Protein AF-A0A1D6QVF5-F1 (afdb_monomer_lite)

pLDDT: mean 72.8, std 25.29, range [21.11, 97.94]

Sequence (387 aa):
MNMKIFVDTDADVRLTRRIHRDTIDKGRDLKAVLEQFSKFVKPAFEDFILPTKKYADVIIPRGGDNDVAIDLIVQHIRTKLGQHDLRKIHPNLYVIQTTYQIRGMHTIIRDAATATHDFIFYADRLIRLVVEHGLGHLPFQEKQVITPTGSVYTGVEFSKRLCGISVIRSMVVLAIKHAQLTPHALEFNSSVITRTSMYSTNDLLQLVSSGESMENALRACCKGIKIGKILIHREGDNGQQLIYQNLPKDIANRHVLLLDPILGTGNSAVQAISLLLKKGVQEANIIFLNLISAPQGVHVVCKRFPRMKIVTSEIESGLNDDFRVVPGMGEFGDRYFGTDEYQSSTPFFCDDKNRVRWVSIQLFAGALALQGVDGYSTLWLKLRRLL

Organism: Zea mays (NCBI:txid4577)

Secondary structure (DSSP, 8-state):
----EEEE--HHHHHHHHHHIIIIIT---HHHHHHHIIIIIHHHIIIIIGGGGGG-SEEEETGGG-HHHHHHHHHHHHHHTT---HHHH-TTEEE----HHHHHHHHHHH-TT--HHHHHHHHHHHHHHHHHHHHTTS-EEEEEEE-TTS-EEEEEEESS-EEEEEEEE-S--SHHHHS---TT-----TTSTTS---S-TTSS-TT--HHHHHHHHHHHHSTT-EEEEEEEEEETTTTEEEEEEE--TTGGGSEEEEE-SEESSSHHHHHHHHHHHHTT--GGGEEEEEEEE-HHHHHHHHHH-TTSEEEEEEE-SEE-TTS-EES--S-HHHHHHT-HHHHTTS-----S---PPP--------------------STTSSSS--

Structure (mmCIF, N/CA/C/O backbone):
data_AF-A0A1D6QVF5-F1
#
_entry.id   AF-A0A1D6QVF5-F1
#
loop_
_atom_site.group_PDB
_atom_site.id
_atom_site.type_symbol
_atom_site.label_atom_id
_atom_site.label_alt_id
_atom_site.label_comp_id
_atom_site.label_asym_id
_atom_site.label_entity_id
_atom_site.label_seq_id
_atom_site.pdbx_PDB_ins_code
_atom_site.Cartn_x
_atom_site.Cartn_y
_atom_site.Cartn_z
_atom_site.occupancy
_atom_site.B_iso_or_equiv
_atom_site.auth_seq_id
_atom_site.auth_comp_id
_atom_site.auth_asym_id
_atom_site.auth_atom_id
_atom_site.pdbx_PDB_model_num
ATOM 1 N N . MET A 1 1 ? 5.234 12.861 -32.006 1.00 49.16 1 MET A N 1
ATOM 2 C CA . MET A 1 1 ? 6.139 12.747 -30.840 1.00 49.16 1 MET A CA 1
ATOM 3 C C . MET A 1 1 ? 6.702 11.332 -30.882 1.00 49.16 1 MET A C 1
ATOM 5 O O . MET A 1 1 ? 5.900 10.414 -30.987 1.00 49.16 1 MET A O 1
ATOM 9 N N . ASN A 1 2 ? 8.027 11.155 -30.912 1.00 63.75 2 ASN A N 1
ATOM 10 C CA . ASN A 1 2 ? 8.662 9.861 -31.204 1.00 63.75 2 ASN A CA 1
ATOM 11 C C . ASN A 1 2 ? 9.392 9.356 -29.955 1.00 63.75 2 ASN A C 1
ATOM 13 O O . ASN A 1 2 ? 10.187 10.106 -29.399 1.00 63.75 2 ASN A O 1
ATOM 17 N N . MET A 1 3 ? 9.124 8.118 -29.538 1.00 71.62 3 MET A N 1
ATOM 18 C CA . MET A 1 3 ? 9.829 7.438 -28.448 1.00 71.62 3 MET A CA 1
ATOM 19 C C . MET A 1 3 ? 10.748 6.373 -29.045 1.00 71.62 3 MET A C 1
ATOM 21 O O . MET A 1 3 ? 10.304 5.552 -29.849 1.00 71.62 3 MET A O 1
ATOM 25 N N . LYS A 1 4 ? 12.027 6.403 -28.680 1.00 78.50 4 LYS A N 1
ATOM 26 C CA . LYS A 1 4 ? 13.065 5.508 -29.193 1.00 78.50 4 LYS A CA 1
ATOM 27 C C . LYS A 1 4 ? 13.317 4.403 -28.178 1.00 78.50 4 LYS A C 1
ATOM 29 O O . LYS A 1 4 ? 13.814 4.653 -27.085 1.00 78.50 4 LYS A O 1
ATOM 34 N N . ILE A 1 5 ? 12.977 3.176 -28.546 1.00 80.81 5 ILE A N 1
ATOM 35 C CA . ILE A 1 5 ? 13.159 1.998 -27.696 1.00 80.81 5 ILE A CA 1
ATOM 36 C C . ILE A 1 5 ? 14.356 1.206 -28.213 1.00 80.81 5 ILE A C 1
ATOM 38 O O . ILE A 1 5 ? 14.440 0.931 -29.411 1.00 80.81 5 ILE A O 1
ATOM 42 N N . PHE A 1 6 ? 15.244 0.793 -27.311 1.00 83.56 6 PHE A N 1
ATOM 43 C CA . PHE A 1 6 ? 16.302 -0.165 -27.609 1.00 83.56 6 PHE A CA 1
ATOM 44 C C . PHE A 1 6 ? 16.066 -1.465 -26.850 1.00 83.56 6 PHE A C 1
ATOM 46 O O . PHE A 1 6 ? 15.907 -1.476 -25.632 1.00 83.56 6 PHE A O 1
ATOM 53 N N . VAL A 1 7 ? 16.042 -2.576 -27.575 1.00 82.25 7 VAL A N 1
ATOM 54 C CA . VAL A 1 7 ? 15.836 -3.900 -26.992 1.00 82.25 7 VAL A CA 1
ATOM 55 C C . VAL A 1 7 ? 17.188 -4.575 -26.844 1.00 82.25 7 VAL A C 1
ATOM 57 O O . VAL A 1 7 ? 17.816 -4.940 -27.837 1.00 82.25 7 VAL A O 1
ATOM 60 N N . ASP A 1 8 ? 17.630 -4.724 -25.601 1.00 83.50 8 ASP A N 1
ATOM 61 C CA . ASP A 1 8 ? 18.918 -5.308 -25.268 1.00 83.50 8 ASP A CA 1
ATOM 62 C C . ASP A 1 8 ? 18.768 -6.786 -24.911 1.00 83.50 8 ASP A C 1
ATOM 64 O O . ASP A 1 8 ? 17.887 -7.199 -24.153 1.00 83.50 8 ASP A O 1
ATOM 68 N N . THR A 1 9 ? 19.592 -7.628 -25.516 1.00 83.06 9 THR A N 1
ATOM 69 C CA . THR A 1 9 ? 19.559 -9.077 -25.313 1.00 83.06 9 THR A CA 1
ATOM 70 C C . THR A 1 9 ? 20.956 -9.625 -25.522 1.00 83.06 9 THR A C 1
ATOM 72 O O . THR A 1 9 ? 21.617 -9.280 -26.507 1.00 83.06 9 THR A O 1
ATOM 75 N N . ASP A 1 10 ? 21.361 -10.515 -24.623 1.00 82.81 10 ASP A N 1
ATOM 76 C CA . ASP A 1 10 ? 22.682 -11.125 -24.627 1.00 82.81 10 ASP A CA 1
ATOM 77 C C . ASP A 1 10 ? 22.968 -11.872 -25.944 1.00 82.81 10 ASP A C 1
ATOM 79 O O . ASP A 1 10 ? 22.072 -12.379 -26.637 1.00 82.81 10 ASP A O 1
ATOM 83 N N . ALA A 1 11 ? 24.240 -11.875 -26.347 1.00 81.81 11 ALA A N 1
ATOM 84 C CA . ALA A 1 11 ? 24.666 -12.373 -27.655 1.00 81.81 11 ALA A CA 1
ATOM 85 C C . ALA A 1 11 ? 24.421 -13.882 -27.829 1.00 81.81 11 ALA A C 1
ATOM 87 O O . ALA A 1 11 ? 24.076 -14.328 -28.925 1.00 81.81 11 ALA A O 1
ATOM 88 N N . ASP A 1 12 ? 24.557 -14.647 -26.751 1.00 84.25 12 ASP A N 1
ATOM 89 C CA . ASP A 1 12 ? 24.280 -16.081 -26.658 1.00 84.25 12 ASP A CA 1
ATOM 90 C C . ASP A 1 12 ? 22.790 -16.390 -26.856 1.00 84.25 12 ASP A C 1
ATOM 92 O O . ASP A 1 12 ? 22.439 -17.257 -27.659 1.00 84.25 12 ASP A O 1
ATOM 96 N N . VAL A 1 13 ? 21.897 -15.626 -26.224 1.00 82.62 13 VAL A N 1
ATOM 97 C CA . VAL A 1 13 ? 20.443 -15.751 -26.394 1.00 82.62 13 VAL A CA 1
ATOM 98 C C . VAL A 1 13 ? 20.048 -15.422 -27.833 1.00 82.62 13 VAL A C 1
ATOM 100 O O . VAL A 1 13 ? 19.261 -16.139 -28.457 1.00 82.62 13 VAL A O 1
ATOM 103 N N . ARG A 1 14 ? 20.621 -14.359 -28.409 1.00 82.69 14 ARG A N 1
ATOM 104 C CA . ARG A 1 14 ? 20.373 -13.968 -29.807 1.00 82.69 14 ARG A CA 1
ATOM 105 C C . ARG A 1 14 ? 20.854 -15.019 -30.802 1.00 82.69 14 ARG A C 1
ATOM 107 O O . ARG A 1 14 ? 20.153 -15.292 -31.779 1.00 82.69 14 ARG A O 1
ATOM 114 N N . LEU A 1 15 ? 22.025 -15.604 -30.557 1.00 86.88 15 LEU A N 1
ATOM 115 C CA . LEU A 1 15 ? 22.567 -16.696 -31.356 1.00 86.88 15 LEU A CA 1
ATOM 116 C C . LEU A 1 15 ? 21.680 -17.940 -31.251 1.00 86.88 15 LEU A C 1
ATOM 118 O O . LEU A 1 15 ? 21.281 -18.489 -32.274 1.00 86.88 15 LEU A O 1
ATOM 122 N N . THR A 1 16 ? 21.299 -18.324 -30.034 1.00 86.69 16 THR A N 1
ATOM 123 C CA . THR A 1 16 ? 20.445 -19.489 -29.765 1.00 86.69 16 THR A CA 1
ATOM 124 C C . THR A 1 16 ? 19.097 -19.371 -30.475 1.00 86.69 16 THR A C 1
ATOM 126 O O . THR A 1 16 ? 18.704 -20.281 -31.204 1.00 86.69 16 THR A O 1
ATOM 129 N N . ARG A 1 17 ? 18.420 -18.217 -30.363 1.00 84.50 17 ARG A N 1
ATOM 130 C CA . ARG A 1 17 ? 17.157 -17.947 -31.078 1.00 84.50 17 ARG A CA 1
ATOM 131 C C . ARG A 1 17 ? 17.319 -18.057 -32.596 1.00 84.50 17 ARG A C 1
ATOM 133 O O . ARG A 1 17 ? 16.424 -18.541 -33.285 1.00 84.50 17 ARG A O 1
ATOM 140 N N . ARG A 1 18 ? 18.459 -17.613 -33.134 1.00 85.12 18 ARG A N 1
ATOM 141 C CA . ARG A 1 18 ? 18.739 -17.684 -34.571 1.00 85.12 18 ARG A CA 1
ATOM 142 C C . ARG A 1 18 ? 19.022 -19.103 -35.045 1.00 85.12 18 ARG A C 1
ATOM 144 O O . ARG A 1 18 ? 18.512 -19.465 -36.098 1.00 85.12 18 ARG A O 1
ATOM 151 N N . ILE A 1 19 ? 19.807 -19.872 -34.293 1.00 86.62 19 ILE A N 1
ATOM 152 C CA . ILE A 1 19 ? 20.069 -21.285 -34.581 1.00 86.62 19 ILE A CA 1
ATOM 153 C C . ILE A 1 19 ? 18.742 -22.034 -34.619 1.00 86.62 19 ILE A C 1
ATOM 155 O O . ILE A 1 19 ? 18.418 -22.636 -35.633 1.00 86.62 19 ILE A O 1
ATOM 159 N N . HIS A 1 20 ? 17.923 -21.898 -33.574 1.00 85.81 20 HIS A N 1
ATOM 160 C CA . HIS A 1 20 ? 16.617 -22.546 -33.524 1.00 85.81 20 HIS A CA 1
ATOM 161 C C . HIS A 1 20 ? 15.777 -22.213 -34.766 1.00 85.81 20 HIS A C 1
ATOM 163 O O . HIS A 1 20 ? 15.341 -23.112 -35.475 1.00 85.81 20 HIS A O 1
ATOM 169 N N . ARG A 1 21 ? 15.624 -20.927 -35.098 1.00 85.38 21 ARG A N 1
ATOM 170 C CA . ARG A 1 21 ? 14.827 -20.485 -36.251 1.00 85.38 21 ARG A CA 1
ATOM 171 C C . ARG A 1 21 ? 15.386 -20.951 -37.601 1.00 85.38 21 ARG A C 1
ATOM 173 O O . ARG A 1 21 ? 14.642 -21.377 -38.475 1.00 85.38 21 ARG A O 1
ATOM 180 N N . ASP A 1 22 ? 16.688 -20.800 -37.829 1.00 83.62 22 ASP A N 1
ATOM 181 C CA . ASP A 1 22 ? 17.275 -21.051 -39.149 1.00 83.62 22 ASP A CA 1
ATOM 182 C C . ASP A 1 22 ? 17.504 -22.556 -39.399 1.00 83.62 22 ASP A C 1
ATOM 184 O O . ASP A 1 22 ? 17.443 -22.989 -40.549 1.00 83.62 22 ASP A O 1
ATOM 188 N N . THR A 1 23 ? 17.697 -23.356 -38.347 1.00 85.94 23 THR A N 1
ATOM 189 C CA . THR A 1 23 ? 17.855 -24.813 -38.443 1.00 85.94 23 THR A CA 1
ATOM 190 C C . THR A 1 23 ? 16.504 -25.535 -38.448 1.00 85.94 23 THR A C 1
ATOM 192 O O . THR A 1 23 ? 16.288 -26.377 -39.314 1.00 85.94 23 THR A O 1
ATOM 195 N N . ILE A 1 24 ? 15.574 -25.184 -37.548 1.00 79.56 24 ILE A N 1
ATOM 196 C CA . ILE A 1 24 ? 14.275 -25.876 -37.415 1.00 79.56 24 ILE A CA 1
ATOM 197 C C . ILE A 1 24 ? 13.254 -25.341 -38.423 1.00 79.56 24 ILE A C 1
ATOM 199 O O . ILE A 1 24 ? 12.677 -26.124 -39.170 1.00 79.56 24 ILE A O 1
ATOM 203 N N . ASP A 1 25 ? 13.072 -24.020 -38.516 1.00 77.81 25 ASP A N 1
ATOM 204 C CA . ASP A 1 25 ? 11.997 -23.454 -39.351 1.00 77.81 25 ASP A CA 1
ATOM 205 C C . ASP A 1 25 ? 12.401 -23.320 -40.829 1.00 77.81 25 ASP A C 1
ATOM 207 O O . ASP A 1 25 ? 11.546 -23.190 -41.704 1.00 77.81 25 ASP A O 1
ATOM 211 N N . LYS A 1 26 ? 13.709 -23.305 -41.127 1.00 78.06 26 LYS A N 1
ATOM 212 C CA . LYS A 1 26 ? 14.245 -23.069 -42.484 1.00 78.06 26 LYS A CA 1
ATOM 213 C C . LYS A 1 26 ? 15.167 -24.172 -43.006 1.00 78.06 26 LYS A C 1
ATOM 215 O O . LYS A 1 26 ? 15.680 -24.026 -44.115 1.00 78.06 26 LYS A O 1
ATOM 220 N N . GLY A 1 27 ? 15.395 -25.233 -42.228 1.00 83.94 27 GLY A N 1
ATOM 221 C CA . GLY A 1 27 ? 16.167 -26.409 -42.645 1.00 83.94 27 GLY A CA 1
ATOM 222 C C . GLY A 1 27 ? 17.626 -26.130 -43.022 1.00 83.94 27 GLY A C 1
ATOM 223 O O . GLY A 1 27 ? 18.185 -26.848 -43.849 1.00 83.94 27 GLY A O 1
ATOM 224 N N . ARG A 1 28 ? 18.249 -25.067 -42.493 1.00 85.12 28 ARG A N 1
ATOM 225 C CA . ARG A 1 28 ? 19.646 -24.727 -42.809 1.00 85.12 28 ARG A CA 1
ATOM 226 C C . ARG A 1 28 ? 20.619 -25.511 -41.940 1.00 85.12 28 ARG A C 1
ATOM 228 O O . ARG A 1 28 ? 20.378 -25.706 -40.752 1.00 85.12 28 ARG A O 1
ATOM 235 N N . ASP A 1 29 ? 21.762 -25.861 -42.520 1.00 89.94 29 ASP A N 1
ATOM 236 C CA . ASP A 1 29 ? 22.857 -26.490 -41.787 1.00 89.94 29 ASP A CA 1
ATOM 237 C C . ASP A 1 29 ? 23.411 -25.576 -40.678 1.00 89.94 29 ASP A C 1
ATOM 239 O O . ASP A 1 29 ? 23.613 -24.372 -40.871 1.00 89.94 29 ASP A O 1
ATOM 243 N N . LEU A 1 30 ? 23.685 -26.167 -39.511 1.00 87.00 30 LEU A N 1
ATOM 244 C CA . LEU A 1 30 ? 24.148 -25.456 -38.320 1.00 87.00 30 LEU A CA 1
ATOM 245 C C . LEU A 1 30 ? 25.469 -24.723 -38.578 1.00 87.00 30 LEU A C 1
ATOM 247 O O . LEU A 1 30 ? 25.640 -23.581 -38.144 1.00 87.00 30 LEU A O 1
ATOM 251 N N . LYS A 1 31 ? 26.394 -25.353 -39.311 1.00 87.06 31 LYS A N 1
ATOM 252 C CA . LYS A 1 31 ? 27.714 -24.779 -39.589 1.00 87.06 31 LYS A CA 1
ATOM 253 C C . LYS A 1 31 ? 27.590 -23.523 -40.450 1.00 87.06 31 LYS A C 1
ATOM 255 O O . LYS A 1 31 ? 28.176 -22.493 -40.119 1.00 87.06 31 LYS A O 1
ATOM 260 N N . ALA A 1 32 ? 26.738 -23.569 -41.473 1.00 85.12 32 ALA A N 1
ATOM 261 C CA . ALA A 1 32 ? 26.437 -22.415 -42.317 1.00 85.12 32 ALA A CA 1
ATOM 262 C C . ALA A 1 32 ? 25.793 -21.253 -41.530 1.00 85.12 32 ALA A C 1
ATOM 264 O O . ALA A 1 32 ? 26.110 -20.085 -41.768 1.00 85.12 32 ALA A O 1
ATOM 265 N N . VAL A 1 33 ? 24.916 -21.549 -40.562 1.00 87.19 33 VAL A N 1
ATOM 266 C CA . VAL A 1 33 ? 24.293 -20.528 -39.698 1.00 87.19 33 VAL A CA 1
ATOM 267 C C . VAL A 1 33 ? 25.327 -19.857 -38.785 1.00 87.19 33 VAL A C 1
ATOM 269 O O . VAL A 1 33 ? 25.319 -18.629 -38.657 1.00 87.19 33 VAL A O 1
ATOM 272 N N . LEU A 1 34 ? 26.235 -20.633 -38.184 1.00 87.25 34 LEU A N 1
ATOM 273 C CA . LEU A 1 34 ? 27.307 -20.118 -37.324 1.00 87.25 34 LEU A CA 1
ATOM 274 C C . LEU A 1 34 ? 28.313 -19.257 -38.099 1.00 87.25 34 LEU A C 1
ATOM 276 O O . LEU A 1 34 ? 28.683 -18.173 -37.635 1.00 87.25 34 LEU A O 1
ATOM 280 N N . GLU A 1 35 ? 28.718 -19.698 -39.293 1.00 87.94 35 GLU A N 1
ATOM 281 C CA . GLU A 1 35 ? 29.601 -18.927 -40.176 1.00 87.94 35 GLU A CA 1
ATOM 282 C C . GLU A 1 35 ? 28.952 -17.603 -40.587 1.00 87.94 35 GLU A C 1
ATOM 284 O O . GLU A 1 35 ? 29.572 -16.543 -40.482 1.00 87.94 35 GLU A O 1
ATOM 289 N N . GLN A 1 36 ? 27.675 -17.631 -40.981 1.00 85.12 36 GLN A N 1
ATOM 290 C CA . GLN A 1 36 ? 26.941 -16.419 -41.333 1.00 85.12 36 GLN A CA 1
ATOM 291 C C . GLN A 1 36 ? 26.815 -15.460 -40.140 1.00 85.12 36 GLN A C 1
ATOM 293 O O . GLN A 1 36 ? 26.956 -14.244 -40.306 1.00 85.12 36 GLN A O 1
ATOM 298 N N . PHE A 1 37 ? 26.537 -15.986 -38.943 1.00 85.75 37 PHE A N 1
ATOM 299 C CA . PHE A 1 37 ? 26.396 -15.174 -37.739 1.00 85.75 37 PHE A CA 1
ATOM 300 C C . PHE A 1 37 ? 27.692 -14.436 -37.403 1.00 85.75 37 PHE A C 1
ATOM 302 O O . PHE A 1 37 ? 27.676 -13.215 -37.242 1.00 85.75 37 PHE A O 1
ATOM 309 N N . SER A 1 38 ? 28.809 -15.160 -37.369 1.00 87.38 38 SER A N 1
ATOM 310 C CA . SER A 1 38 ? 30.120 -14.592 -37.050 1.00 87.38 38 SER A CA 1
ATOM 311 C C . SER A 1 38 ? 30.609 -13.620 -38.122 1.00 87.38 38 SER A C 1
ATOM 313 O O . SER A 1 38 ? 31.169 -12.582 -37.788 1.00 87.38 38 SER A O 1
ATOM 315 N N . LYS A 1 39 ? 30.372 -13.924 -39.405 1.00 87.88 39 LYS A N 1
ATOM 316 C CA . LYS A 1 39 ? 30.889 -13.121 -40.520 1.00 87.88 39 LYS A CA 1
ATOM 317 C C . LYS A 1 39 ? 30.109 -11.831 -40.760 1.00 87.88 39 LYS A C 1
ATOM 319 O O . LYS A 1 39 ? 30.707 -10.831 -41.136 1.00 87.88 39 LYS A O 1
ATOM 324 N N . PHE A 1 40 ? 28.788 -11.849 -40.581 1.00 86.38 40 PHE A N 1
ATOM 325 C CA . PHE A 1 40 ? 27.940 -10.726 -40.999 1.00 86.38 40 PHE A CA 1
ATOM 326 C C . PHE A 1 40 ? 27.093 -10.135 -39.876 1.00 86.38 40 PHE A C 1
ATOM 328 O O . PHE A 1 40 ? 26.843 -8.939 -39.861 1.00 86.38 40 PHE A O 1
ATOM 335 N N . VAL A 1 41 ? 26.611 -10.952 -38.944 1.00 83.06 41 VAL A N 1
ATOM 336 C CA . VAL A 1 41 ? 25.517 -10.552 -38.043 1.00 83.06 41 VAL A CA 1
ATOM 337 C C . VAL A 1 41 ? 26.052 -9.943 -36.763 1.00 83.06 41 VAL A C 1
ATOM 339 O O . VAL A 1 41 ? 25.532 -8.927 -36.306 1.00 83.06 41 VAL A O 1
ATOM 342 N N . LYS A 1 42 ? 27.074 -10.574 -36.184 1.00 85.81 42 LYS A N 1
ATOM 343 C CA . LYS A 1 42 ? 27.745 -10.071 -34.992 1.00 85.81 42 LYS A CA 1
ATOM 344 C C . LYS A 1 42 ? 28.440 -8.727 -35.279 1.00 85.81 42 LYS A C 1
ATOM 346 O O . LYS A 1 42 ? 28.067 -7.776 -34.595 1.00 85.81 42 LYS A O 1
ATOM 351 N N . PRO A 1 43 ? 29.279 -8.587 -36.329 1.00 90.50 43 PRO A N 1
ATOM 352 C CA . PRO A 1 43 ? 29.891 -7.299 -36.665 1.00 90.50 43 PRO A CA 1
ATOM 353 C C . PRO A 1 43 ? 28.846 -6.225 -36.970 1.00 90.50 43 PRO A C 1
ATOM 355 O O . PRO A 1 43 ? 28.889 -5.142 -36.407 1.00 90.50 43 PRO A O 1
ATOM 358 N N . ALA A 1 44 ? 27.808 -6.546 -37.756 1.00 86.62 44 ALA A N 1
ATOM 359 C CA . ALA A 1 44 ? 26.770 -5.563 -38.062 1.00 86.62 44 ALA A CA 1
ATOM 360 C C . ALA A 1 44 ? 26.010 -5.077 -36.816 1.00 86.62 44 ALA A C 1
ATOM 362 O O . ALA A 1 44 ? 25.601 -3.918 -36.742 1.00 86.62 44 ALA A O 1
ATOM 363 N N . PHE A 1 45 ? 25.805 -5.949 -35.825 1.00 87.12 45 PHE A N 1
ATOM 364 C CA . PHE A 1 45 ? 25.228 -5.519 -34.562 1.00 87.12 45 PHE A CA 1
ATOM 365 C C . PHE A 1 45 ? 26.190 -4.642 -33.763 1.00 87.12 45 PHE A C 1
ATOM 367 O O . PHE A 1 45 ? 25.764 -3.593 -33.294 1.00 87.12 45 PHE A O 1
ATOM 374 N N . GLU A 1 46 ? 27.441 -5.066 -33.594 1.00 87.00 46 GLU A N 1
ATOM 375 C CA . GLU A 1 46 ? 28.442 -4.359 -32.787 1.00 87.00 46 GLU A CA 1
ATOM 376 C C . GLU A 1 46 ? 28.771 -2.977 -33.371 1.00 87.00 46 GLU A C 1
ATOM 378 O O . GLU A 1 46 ? 28.817 -2.001 -32.624 1.00 87.00 46 GLU A O 1
ATOM 383 N N . ASP A 1 47 ? 28.878 -2.878 -34.697 1.00 89.31 47 ASP A N 1
ATOM 384 C CA . ASP A 1 47 ? 29.311 -1.663 -35.389 1.00 89.31 47 ASP A CA 1
ATOM 385 C C . ASP A 1 47 ? 28.168 -0.671 -35.647 1.00 89.31 47 ASP A C 1
ATOM 387 O O . ASP A 1 47 ? 28.388 0.541 -35.640 1.00 89.31 47 ASP A O 1
ATOM 391 N N . PHE A 1 48 ? 26.935 -1.153 -35.867 1.00 88.56 48 PHE A N 1
ATOM 392 C CA . PHE A 1 48 ? 25.829 -0.287 -36.307 1.00 88.56 48 PHE A CA 1
ATOM 393 C C . PHE A 1 48 ? 24.621 -0.269 -35.377 1.00 88.56 48 PHE A C 1
ATOM 395 O O . PHE A 1 48 ? 23.972 0.767 -35.263 1.00 88.56 48 PHE A O 1
ATOM 402 N N . ILE A 1 49 ? 24.289 -1.376 -34.707 1.00 85.69 49 ILE A N 1
ATOM 403 C CA . ILE A 1 49 ? 23.072 -1.455 -33.884 1.00 85.69 49 ILE A CA 1
ATOM 404 C C . ILE A 1 49 ? 23.383 -1.076 -32.438 1.00 85.69 49 ILE A C 1
ATOM 406 O O . ILE A 1 49 ? 22.728 -0.197 -31.886 1.00 85.69 49 ILE A O 1
ATOM 410 N N . LEU A 1 50 ? 24.397 -1.681 -31.825 1.00 86.62 50 LEU A N 1
ATOM 411 C CA . LEU A 1 50 ? 24.781 -1.438 -30.438 1.00 86.62 50 LEU A CA 1
ATOM 412 C C . LEU A 1 50 ? 25.073 0.047 -30.147 1.00 86.62 50 LEU A C 1
ATOM 414 O O . LEU A 1 50 ? 24.578 0.540 -29.132 1.00 86.62 50 LEU A O 1
ATOM 418 N N . PRO A 1 51 ? 25.749 0.818 -31.027 1.00 91.88 51 PRO A N 1
ATOM 419 C CA . PRO A 1 51 ? 25.973 2.242 -30.790 1.00 91.88 51 PRO A CA 1
ATOM 420 C C . PRO A 1 51 ? 24.685 3.068 -30.743 1.00 91.88 51 PRO A C 1
ATOM 422 O O . PRO A 1 51 ? 24.698 4.164 -30.185 1.00 91.88 51 PRO A O 1
ATOM 425 N N . THR A 1 52 ? 23.567 2.568 -31.289 1.00 86.81 52 THR A N 1
ATOM 426 C CA . THR A 1 52 ? 22.270 3.265 -31.223 1.00 86.81 52 THR A CA 1
ATOM 427 C C . THR A 1 52 ? 21.629 3.211 -29.839 1.00 86.81 52 THR A C 1
ATOM 429 O O . THR A 1 52 ? 20.803 4.068 -29.529 1.00 86.81 52 THR A O 1
ATOM 432 N N . LYS A 1 53 ? 22.069 2.283 -28.973 1.00 86.38 53 LYS A N 1
ATOM 433 C CA . LYS A 1 53 ? 21.605 2.143 -27.584 1.00 86.38 53 LYS A CA 1
ATOM 434 C C . LYS A 1 53 ? 21.704 3.452 -26.798 1.00 86.38 53 LYS A C 1
ATOM 436 O O . LYS A 1 53 ? 20.822 3.751 -26.005 1.00 86.38 53 LYS A O 1
ATOM 441 N N . LYS A 1 54 ? 22.731 4.267 -27.063 1.00 85.44 54 LYS A N 1
ATOM 442 C CA . LYS A 1 54 ? 22.948 5.561 -26.388 1.00 85.44 54 LYS A CA 1
ATOM 443 C C . LYS A 1 54 ? 21.931 6.649 -26.755 1.00 85.44 54 LYS A C 1
ATOM 445 O O . LYS A 1 54 ? 21.868 7.667 -26.082 1.00 85.44 54 LYS A O 1
ATOM 450 N N . TYR A 1 55 ? 21.177 6.463 -27.839 1.00 82.38 55 TYR A N 1
ATOM 451 C CA . TYR A 1 55 ? 20.141 7.398 -28.291 1.00 82.38 55 TYR A CA 1
ATOM 452 C C . TYR A 1 55 ? 18.726 6.926 -27.935 1.00 82.38 55 TYR A C 1
ATOM 454 O O . TYR A 1 55 ? 17.754 7.505 -28.425 1.00 82.38 55 TYR A O 1
ATOM 462 N N . ALA A 1 56 ? 18.608 5.845 -27.163 1.00 82.25 56 ALA A N 1
ATOM 463 C CA . ALA A 1 56 ? 17.335 5.288 -26.750 1.00 82.25 56 ALA A CA 1
ATOM 464 C C . ALA A 1 56 ? 16.791 6.026 -25.526 1.00 82.25 56 ALA A C 1
ATOM 466 O O . ALA A 1 56 ? 17.530 6.301 -24.585 1.00 82.25 56 ALA A O 1
ATOM 467 N N . ASP A 1 57 ? 15.489 6.289 -25.532 1.00 71.88 57 ASP A N 1
ATOM 468 C CA . ASP A 1 57 ? 14.773 6.827 -24.377 1.00 71.88 57 ASP A CA 1
ATOM 469 C C . ASP A 1 57 ? 14.496 5.722 -23.343 1.00 71.88 57 ASP A C 1
ATOM 471 O O . ASP A 1 57 ? 14.437 5.984 -22.145 1.00 71.88 57 ASP A O 1
ATOM 475 N N . VAL A 1 58 ? 14.317 4.474 -23.802 1.00 75.88 58 VAL A N 1
ATOM 476 C CA . VAL A 1 58 ? 14.067 3.298 -22.953 1.00 75.88 58 VAL A CA 1
ATOM 477 C C . VAL A 1 58 ? 14.876 2.103 -23.452 1.00 75.88 58 VAL A C 1
ATOM 479 O O . VAL A 1 58 ? 14.856 1.791 -24.645 1.00 75.88 58 VAL A O 1
ATOM 482 N N . ILE A 1 59 ? 15.539 1.399 -22.529 1.00 79.56 59 ILE A N 1
ATOM 483 C CA . ILE A 1 59 ? 16.280 0.161 -22.802 1.00 79.56 59 ILE A CA 1
ATOM 484 C C . ILE A 1 59 ? 15.550 -1.018 -22.144 1.00 79.56 59 ILE A C 1
ATOM 486 O O . ILE A 1 59 ? 15.374 -1.035 -20.929 1.00 79.56 59 ILE A O 1
ATOM 490 N N . ILE A 1 60 ? 15.140 -2.014 -22.934 1.00 77.25 60 ILE A N 1
ATOM 491 C CA . ILE A 1 60 ? 14.499 -3.240 -22.432 1.00 77.25 60 ILE A CA 1
ATOM 492 C C . ILE A 1 60 ? 15.535 -4.359 -22.324 1.00 77.25 60 ILE A C 1
ATOM 494 O O . ILE A 1 60 ? 15.969 -4.858 -23.363 1.00 77.25 60 ILE A O 1
ATOM 498 N N . PRO A 1 61 ? 15.893 -4.824 -21.117 1.00 74.88 61 PRO A N 1
ATOM 499 C CA . PRO A 1 61 ? 16.738 -5.999 -20.973 1.00 74.88 61 PRO A CA 1
ATOM 500 C C . PRO A 1 61 ? 15.946 -7.287 -21.248 1.00 74.88 61 PRO A C 1
ATOM 502 O O . PRO A 1 61 ? 14.784 -7.408 -20.856 1.00 74.88 61 PRO A O 1
ATOM 505 N N . ARG A 1 62 ? 16.612 -8.277 -21.859 1.00 69.88 62 ARG A N 1
ATOM 506 C CA . ARG A 1 62 ? 16.124 -9.646 -22.155 1.00 69.88 62 ARG A CA 1
ATOM 507 C C . ARG A 1 62 ? 15.041 -9.764 -23.236 1.00 69.88 62 ARG A C 1
ATOM 509 O O . ARG A 1 62 ? 14.539 -10.858 -23.496 1.00 69.88 62 ARG A O 1
ATOM 516 N N . GLY A 1 63 ? 14.744 -8.685 -23.955 1.00 66.19 63 GLY A N 1
ATOM 517 C CA . GLY A 1 63 ? 13.864 -8.756 -25.119 1.00 66.19 63 GLY A CA 1
ATOM 518 C C . GLY A 1 63 ? 12.372 -8.849 -24.803 1.00 66.19 63 GLY A C 1
ATOM 519 O O . GLY A 1 63 ? 11.902 -8.321 -23.800 1.00 66.19 63 GLY A O 1
ATOM 520 N N . GLY A 1 64 ? 11.630 -9.505 -25.702 1.00 59.31 64 GLY A N 1
ATOM 521 C CA . GLY A 1 64 ? 10.167 -9.625 -25.654 1.00 59.31 64 GLY A CA 1
ATOM 522 C C . GLY A 1 64 ? 9.610 -10.522 -24.544 1.00 59.31 64 GLY A C 1
ATOM 523 O O . GLY A 1 64 ? 8.409 -10.506 -24.325 1.00 59.31 64 GLY A O 1
ATOM 524 N N . ASP A 1 65 ? 10.465 -11.255 -23.828 1.00 63.28 65 ASP A N 1
ATOM 525 C CA . ASP A 1 65 ? 10.056 -12.115 -22.706 1.00 63.28 65 ASP A CA 1
ATOM 526 C C . ASP A 1 65 ? 9.959 -11.329 -21.383 1.00 63.28 65 ASP A C 1
ATOM 528 O O . ASP A 1 65 ? 9.604 -11.868 -20.335 1.00 63.28 65 ASP A O 1
ATOM 532 N N . ASN A 1 66 ? 10.318 -10.041 -21.403 1.00 69.38 66 ASN A N 1
ATOM 533 C CA . ASN A 1 66 ? 10.249 -9.164 -20.244 1.00 69.38 66 ASN A CA 1
ATOM 534 C C . ASN A 1 66 ? 8.905 -8.425 -20.215 1.00 69.38 66 ASN A C 1
ATOM 536 O O . ASN A 1 66 ? 8.834 -7.227 -20.499 1.00 69.38 66 ASN A O 1
ATOM 540 N N . ASP A 1 67 ? 7.844 -9.151 -19.849 1.00 63.94 67 ASP A N 1
ATOM 541 C CA . ASP A 1 67 ? 6.477 -8.619 -19.736 1.00 63.94 67 ASP A CA 1
ATOM 542 C C . ASP A 1 67 ? 6.420 -7.339 -18.888 1.00 63.94 67 ASP A C 1
ATOM 544 O O . ASP A 1 67 ? 5.680 -6.410 -19.198 1.00 63.94 67 ASP A O 1
ATOM 548 N N . VAL A 1 68 ? 7.258 -7.252 -17.849 1.00 63.84 68 VAL A N 1
ATOM 549 C CA . VAL A 1 68 ? 7.346 -6.086 -16.958 1.00 63.84 68 VAL A CA 1
ATOM 550 C C . VAL A 1 68 ? 7.855 -4.851 -17.703 1.00 63.84 68 VAL A C 1
ATOM 552 O O . VAL A 1 68 ? 7.304 -3.764 -17.537 1.00 63.84 68 VAL A O 1
ATOM 555 N N . ALA A 1 69 ? 8.885 -4.996 -18.540 1.00 64.19 69 ALA A N 1
ATOM 556 C CA . ALA A 1 69 ? 9.427 -3.896 -19.335 1.00 64.19 69 ALA A CA 1
ATOM 557 C C . ALA A 1 69 ? 8.473 -3.464 -20.462 1.00 64.19 69 ALA A C 1
ATOM 559 O O . ALA A 1 69 ? 8.368 -2.272 -20.758 1.00 64.19 69 ALA A O 1
ATOM 560 N N . ILE A 1 70 ? 7.745 -4.415 -21.055 1.00 68.81 70 ILE A N 1
ATOM 561 C CA . ILE A 1 70 ? 6.698 -4.129 -22.043 1.00 68.81 70 ILE A CA 1
ATOM 562 C C . ILE A 1 70 ? 5.561 -3.340 -21.386 1.00 68.81 70 ILE A C 1
ATOM 564 O O . ILE A 1 70 ? 5.167 -2.297 -21.908 1.00 68.81 70 ILE A O 1
ATOM 568 N N . ASP A 1 71 ? 5.086 -3.770 -20.216 1.00 64.31 71 ASP A N 1
ATOM 569 C CA . ASP A 1 71 ? 4.039 -3.069 -19.466 1.00 64.31 71 ASP A CA 1
ATOM 570 C C . ASP A 1 71 ? 4.482 -1.654 -19.055 1.00 64.31 71 ASP A C 1
ATOM 572 O O . ASP A 1 71 ? 3.708 -0.704 -19.169 1.00 64.31 71 ASP A O 1
ATOM 576 N N . LEU A 1 72 ? 5.750 -1.481 -18.671 1.00 61.81 72 LEU A N 1
ATOM 577 C CA . LEU A 1 72 ? 6.380 -0.187 -18.382 1.00 61.81 72 LEU A CA 1
ATOM 578 C C . LEU A 1 72 ? 6.376 0.767 -19.585 1.00 61.81 72 LEU A C 1
ATOM 580 O O . LEU A 1 72 ? 6.093 1.956 -19.435 1.00 61.81 72 LEU A O 1
ATOM 584 N N . ILE A 1 73 ? 6.655 0.255 -20.783 1.00 70.12 73 ILE A N 1
ATOM 585 C CA . ILE A 1 73 ? 6.624 1.027 -22.031 1.00 70.12 73 ILE A CA 1
ATOM 586 C C . ILE A 1 73 ? 5.197 1.369 -22.422 1.00 70.12 73 ILE A C 1
ATOM 588 O O . ILE A 1 73 ? 4.915 2.517 -22.761 1.00 70.12 73 ILE A O 1
ATOM 592 N N . VAL A 1 74 ? 4.281 0.406 -22.329 1.00 67.12 74 VAL A N 1
ATOM 593 C CA . VAL A 1 74 ? 2.851 0.640 -22.542 1.00 67.12 74 VAL A CA 1
ATOM 594 C C . VAL A 1 74 ? 2.360 1.719 -21.581 1.00 67.12 74 VAL A C 1
ATOM 596 O O . VAL A 1 74 ? 1.639 2.623 -21.992 1.00 67.12 74 VAL A O 1
ATOM 599 N N . GLN A 1 75 ? 2.796 1.687 -20.325 1.00 59.94 75 GLN A N 1
ATOM 600 C CA . GLN A 1 75 ? 2.476 2.701 -19.332 1.00 59.94 75 GLN A CA 1
ATOM 601 C C . GLN A 1 75 ? 3.109 4.058 -19.668 1.00 59.94 75 GLN A C 1
ATOM 603 O O . GLN A 1 75 ? 2.416 5.065 -19.593 1.00 59.94 75 GLN A O 1
ATOM 608 N N . HIS A 1 76 ? 4.373 4.111 -20.100 1.00 61.53 76 HIS A N 1
ATOM 609 C CA . HIS A 1 76 ? 5.020 5.356 -20.529 1.00 61.53 76 HIS A CA 1
ATOM 610 C C . HIS A 1 76 ? 4.302 5.980 -21.734 1.00 61.53 76 HIS A C 1
ATOM 612 O O . HIS A 1 76 ? 4.030 7.180 -21.740 1.00 61.53 76 HIS A O 1
ATOM 618 N N . ILE A 1 77 ? 3.915 5.163 -22.719 1.00 64.88 77 ILE A N 1
ATOM 619 C CA . ILE A 1 77 ? 3.114 5.583 -23.875 1.00 64.88 77 ILE A CA 1
ATOM 620 C C . ILE A 1 77 ? 1.746 6.086 -23.412 1.00 64.88 77 ILE A C 1
ATOM 622 O O . ILE A 1 77 ? 1.344 7.173 -23.806 1.00 64.88 77 ILE A O 1
ATOM 626 N N . ARG A 1 78 ? 1.042 5.355 -22.540 1.00 58.59 78 ARG A N 1
ATOM 627 C CA . ARG A 1 78 ? -0.264 5.765 -21.989 1.00 58.59 78 ARG A CA 1
ATOM 628 C C . ARG A 1 78 ? -0.179 7.088 -21.230 1.00 58.59 78 ARG A C 1
ATOM 630 O O . ARG A 1 78 ? -1.022 7.957 -21.443 1.00 58.59 78 ARG A O 1
ATOM 637 N N . THR A 1 79 ? 0.873 7.283 -20.438 1.00 53.44 79 THR A N 1
ATOM 638 C CA . THR A 1 79 ? 1.176 8.548 -19.758 1.00 53.44 79 THR A CA 1
ATOM 639 C C . THR A 1 79 ? 1.448 9.670 -20.762 1.00 53.44 79 THR A C 1
ATOM 641 O O . THR A 1 79 ? 0.944 10.771 -20.592 1.00 53.44 79 THR A O 1
ATOM 644 N N . LYS A 1 80 ? 2.188 9.420 -21.848 1.00 56.06 80 LYS A N 1
ATOM 645 C CA . LYS A 1 80 ? 2.429 10.421 -22.907 1.00 56.06 80 LYS A CA 1
ATOM 646 C C . LYS A 1 80 ? 1.192 10.702 -23.772 1.00 56.06 80 LYS A C 1
ATOM 648 O O . LYS A 1 80 ? 1.080 11.794 -24.318 1.00 56.06 80 LYS A O 1
ATOM 653 N N . LEU A 1 81 ? 0.269 9.744 -23.876 1.00 54.19 81 LEU A N 1
ATOM 654 C CA . LEU A 1 81 ? -1.000 9.843 -24.608 1.00 54.19 81 LEU A CA 1
ATOM 655 C C . LEU A 1 81 ? -2.154 10.417 -23.769 1.00 54.19 81 LEU A C 1
ATOM 657 O O . LEU A 1 81 ? -3.297 10.410 -24.223 1.00 54.19 81 LEU A O 1
ATOM 661 N N . GLY A 1 82 ? -1.905 10.896 -22.548 1.00 50.00 82 GLY A N 1
ATOM 662 C CA . GLY A 1 82 ? -2.959 11.492 -21.725 1.00 50.00 82 GLY A CA 1
ATOM 663 C C . GLY A 1 82 ? -3.881 10.480 -21.032 1.00 50.00 82 GLY A C 1
ATOM 664 O O . GLY A 1 82 ? -4.822 10.875 -20.343 1.00 50.00 82 GLY A O 1
ATOM 665 N N . GLN A 1 83 ? -3.618 9.174 -21.153 1.00 50.53 83 GLN A N 1
ATOM 666 C CA . GLN A 1 83 ? -4.292 8.124 -20.380 1.00 50.53 83 GLN A CA 1
ATOM 667 C C . GLN A 1 83 ? -3.653 8.025 -18.985 1.00 50.53 83 GLN A C 1
ATOM 669 O O . GLN A 1 83 ? -3.116 6.995 -18.590 1.00 50.53 83 GLN A O 1
ATOM 674 N N . HIS A 1 84 ? -3.688 9.134 -18.245 1.00 55.34 84 HIS A N 1
ATOM 675 C CA . HIS A 1 84 ? -3.006 9.313 -16.958 1.00 55.34 84 HIS A CA 1
ATOM 676 C C . HIS A 1 84 ? -3.643 8.572 -15.786 1.00 55.34 84 HIS A C 1
ATOM 678 O O . HIS A 1 84 ? -3.114 8.608 -14.678 1.00 55.34 84 HIS A O 1
ATOM 684 N N . ASP A 1 85 ? -4.795 7.939 -15.990 1.00 65.75 85 ASP A N 1
ATOM 685 C CA . ASP A 1 85 ? -5.565 7.443 -14.869 1.00 65.75 85 ASP A CA 1
ATOM 686 C C . ASP A 1 85 ? -5.372 5.941 -14.669 1.00 65.75 85 ASP A C 1
ATOM 688 O O . ASP A 1 85 ? -6.107 5.121 -15.220 1.00 65.75 85 ASP A O 1
ATOM 692 N N . LEU A 1 86 ? -4.383 5.578 -13.848 1.00 74.44 86 LEU A N 1
ATOM 693 C CA . LEU A 1 86 ? -4.171 4.195 -13.408 1.00 74.44 86 LEU A CA 1
ATOM 694 C C . LEU A 1 86 ? -5.426 3.588 -12.771 1.00 74.44 86 LEU A C 1
ATOM 696 O O . LEU A 1 86 ? -5.604 2.376 -12.867 1.00 74.44 86 LEU A O 1
ATOM 700 N N . ARG A 1 87 ? -6.337 4.411 -12.227 1.00 75.69 87 ARG A N 1
ATOM 701 C CA . ARG A 1 87 ? -7.635 3.961 -11.696 1.00 75.69 87 ARG A CA 1
ATOM 702 C C . ARG A 1 87 ? -8.539 3.371 -12.785 1.00 75.69 87 ARG A C 1
ATOM 704 O O . ARG A 1 87 ? -9.381 2.534 -12.490 1.00 75.69 87 ARG A O 1
ATOM 711 N N . LYS A 1 88 ? -8.367 3.770 -14.054 1.00 77.19 88 LYS A N 1
ATOM 712 C CA . LYS A 1 88 ? -9.112 3.192 -15.192 1.00 77.19 88 LYS A CA 1
ATOM 713 C C . LYS A 1 88 ? -8.579 1.825 -15.607 1.00 77.19 88 LYS A C 1
ATOM 715 O O . LYS A 1 88 ? -9.322 1.031 -16.171 1.00 77.19 88 LYS A O 1
ATOM 720 N N . ILE A 1 89 ? -7.291 1.579 -15.378 1.00 81.38 89 ILE A N 1
ATOM 721 C CA . ILE A 1 89 ? -6.626 0.321 -15.737 1.00 81.38 89 ILE A CA 1
ATOM 722 C C . ILE A 1 89 ? -6.826 -0.702 -14.618 1.00 81.38 89 ILE A C 1
ATOM 724 O O . ILE A 1 89 ? -7.124 -1.862 -14.887 1.00 81.38 89 ILE A O 1
ATOM 728 N N . HIS A 1 90 ? -6.678 -0.252 -13.373 1.00 87.50 90 HIS A N 1
ATOM 729 C CA . HIS A 1 90 ? -6.734 -1.082 -12.178 1.00 87.50 90 HIS A CA 1
ATOM 730 C C . HIS A 1 90 ? -7.949 -0.679 -11.336 1.00 87.50 90 HIS A C 1
ATOM 732 O O . HIS A 1 90 ? -7.848 0.249 -10.533 1.00 87.50 90 HIS A O 1
ATOM 738 N N . PRO A 1 91 ? -9.104 -1.356 -11.487 1.00 89.00 91 PRO A N 1
ATOM 739 C CA . PRO A 1 91 ? -10.329 -1.009 -10.756 1.00 89.00 91 PRO A CA 1
ATOM 740 C C . PRO A 1 91 ? -10.212 -1.240 -9.241 1.00 89.00 91 PRO A C 1
ATOM 742 O O . PRO A 1 91 ? -11.048 -0.780 -8.469 1.00 89.00 91 PRO A O 1
ATOM 745 N N . ASN A 1 92 ? -9.179 -1.966 -8.815 1.00 93.06 92 ASN A N 1
ATOM 746 C CA . ASN A 1 92 ? -8.851 -2.247 -7.427 1.00 93.06 92 ASN A CA 1
ATOM 747 C C . ASN A 1 92 ? -7.842 -1.254 -6.811 1.00 93.06 92 ASN A C 1
ATOM 749 O O . ASN A 1 92 ? -7.401 -1.462 -5.679 1.00 93.06 92 ASN A O 1
ATOM 753 N N . LEU A 1 93 ? -7.483 -0.187 -7.535 1.00 94.38 93 LEU A N 1
ATOM 754 C CA . LEU A 1 93 ? -6.661 0.918 -7.050 1.00 94.38 93 LEU A CA 1
ATOM 755 C C . LEU A 1 93 ? -7.533 2.111 -6.648 1.00 94.38 93 LEU A C 1
ATOM 757 O O . LEU A 1 93 ? -8.231 2.701 -7.474 1.00 94.38 93 LEU A O 1
ATOM 761 N N . TYR A 1 94 ? -7.404 2.528 -5.396 1.00 94.81 94 TYR A N 1
ATOM 762 C CA . TYR A 1 94 ? -8.075 3.688 -4.831 1.00 94.81 94 TYR A CA 1
ATOM 763 C C . TYR A 1 94 ? -7.037 4.744 -4.465 1.00 94.81 94 TYR A C 1
ATOM 765 O O . TYR A 1 94 ? -6.091 4.489 -3.719 1.00 94.81 94 TYR A O 1
ATOM 773 N N . VAL A 1 95 ? -7.213 5.941 -5.015 1.00 92.38 95 VAL A N 1
ATOM 774 C CA . VAL A 1 95 ? -6.373 7.099 -4.705 1.00 92.38 95 VAL A CA 1
ATOM 775 C C . VAL A 1 95 ? -7.226 8.094 -3.947 1.00 92.38 95 VAL A C 1
ATOM 777 O O . VAL A 1 95 ? -8.303 8.465 -4.424 1.00 92.38 95 VAL A O 1
ATOM 780 N N . ILE A 1 96 ? -6.748 8.521 -2.783 1.00 91.44 96 ILE A N 1
ATOM 781 C CA . ILE A 1 96 ? -7.453 9.505 -1.961 1.00 91.44 96 ILE A CA 1
ATOM 782 C C . ILE A 1 96 ? -7.607 10.797 -2.757 1.00 91.44 96 ILE A C 1
ATOM 784 O O . ILE A 1 96 ? -6.704 11.223 -3.477 1.00 91.44 96 ILE A O 1
ATOM 788 N N . GLN A 1 97 ? -8.765 11.439 -2.623 1.00 85.94 97 GLN A N 1
ATOM 789 C CA . GLN A 1 97 ? -9.008 12.718 -3.268 1.00 85.94 97 GLN A CA 1
ATOM 790 C C . GLN A 1 97 ? -7.972 13.754 -2.816 1.00 85.94 97 GLN A C 1
ATOM 792 O O . GLN A 1 97 ? -7.908 14.126 -1.644 1.00 85.94 97 GLN A O 1
ATOM 797 N N . THR A 1 98 ? -7.186 14.261 -3.763 1.00 84.38 98 THR A N 1
ATOM 798 C CA . THR A 1 98 ? -6.179 15.285 -3.490 1.00 84.38 98 THR A CA 1
ATOM 799 C C . THR A 1 98 ? -6.850 16.621 -3.170 1.00 84.38 98 THR A C 1
ATOM 801 O O . THR A 1 98 ? -7.464 17.249 -4.030 1.00 84.38 98 THR A O 1
ATOM 804 N N . THR A 1 99 ? -6.713 17.077 -1.926 1.00 90.06 99 THR A N 1
ATOM 805 C CA . THR A 1 99 ? -7.078 18.435 -1.490 1.00 90.06 99 THR A CA 1
ATOM 806 C C . THR A 1 99 ? -5.822 19.290 -1.326 1.00 90.06 99 THR A C 1
ATOM 808 O O . THR A 1 99 ? -4.718 18.757 -1.203 1.00 90.06 99 THR A O 1
ATOM 811 N N . TYR A 1 100 ? -5.961 20.619 -1.258 1.00 90.94 100 TYR A N 1
ATOM 812 C CA . TYR A 1 100 ? -4.821 21.500 -0.959 1.00 90.94 100 TYR A CA 1
ATOM 813 C C . TYR A 1 100 ? -4.165 21.186 0.392 1.00 90.94 100 TYR A C 1
ATOM 815 O O . TYR A 1 100 ? -2.956 21.339 0.523 1.00 90.94 100 TYR A O 1
ATOM 823 N N . GLN A 1 101 ? -4.933 20.687 1.366 1.00 93.38 101 GLN A N 1
ATOM 824 C CA . GLN A 1 101 ? -4.404 20.242 2.658 1.00 93.38 101 GLN A CA 1
ATOM 825 C C . GLN A 1 101 ? -3.533 18.991 2.511 1.00 93.38 101 GLN A C 1
ATOM 827 O O . GLN A 1 101 ? -2.397 18.982 2.974 1.00 93.38 101 GLN A O 1
ATOM 832 N N . ILE A 1 102 ? -4.023 17.960 1.813 1.00 91.94 102 ILE A N 1
ATOM 833 C CA . ILE A 1 102 ? -3.245 16.740 1.537 1.00 91.94 102 ILE A CA 1
ATOM 834 C C . ILE A 1 102 ? -1.983 17.079 0.745 1.00 91.94 102 ILE A C 1
ATOM 836 O O . ILE A 1 102 ? -0.896 16.638 1.105 1.00 91.94 102 ILE A O 1
ATOM 840 N N . ARG A 1 103 ? -2.105 17.929 -0.279 1.00 91.81 103 ARG A N 1
ATOM 841 C CA . ARG A 1 103 ? -0.962 18.390 -1.067 1.00 91.81 103 ARG A CA 1
ATOM 842 C C . ARG A 1 103 ? 0.041 19.180 -0.221 1.00 91.81 103 ARG A C 1
ATOM 844 O O . ARG A 1 103 ? 1.233 18.970 -0.379 1.00 91.81 103 ARG A O 1
ATOM 851 N N . GLY A 1 104 ? -0.418 20.040 0.690 1.00 93.50 104 GLY A N 1
ATOM 852 C CA . GLY A 1 104 ? 0.446 20.770 1.622 1.00 93.50 104 GLY A CA 1
ATOM 853 C C . GLY A 1 104 ? 1.223 19.842 2.558 1.00 93.50 104 GLY A C 1
ATOM 854 O O . GLY A 1 104 ? 2.430 20.004 2.710 1.00 93.50 104 GLY A O 1
ATOM 855 N N . MET A 1 105 ? 0.564 18.817 3.110 1.00 96.81 105 MET A N 1
ATOM 856 C CA . MET A 1 105 ? 1.237 17.788 3.914 1.00 96.81 105 MET A CA 1
ATOM 857 C C . MET A 1 105 ? 2.258 17.007 3.085 1.00 96.81 105 MET A C 1
ATOM 859 O O . MET A 1 105 ? 3.376 16.801 3.547 1.00 96.81 105 MET A O 1
ATOM 863 N N . HIS A 1 106 ? 1.911 16.643 1.845 1.00 95.00 106 HIS A N 1
ATOM 864 C CA . HIS A 1 106 ? 2.849 16.028 0.908 1.00 95.00 106 HIS A CA 1
ATOM 865 C C . HIS A 1 106 ? 4.064 16.917 0.632 1.00 95.00 106 HIS A C 1
ATOM 867 O O . HIS A 1 106 ? 5.177 16.409 0.628 1.00 95.00 106 HIS A O 1
ATOM 873 N N . THR A 1 107 ? 3.888 18.226 0.441 1.00 95.12 107 THR A N 1
ATOM 874 C CA . THR A 1 107 ? 5.014 19.151 0.249 1.00 95.12 107 THR A CA 1
ATOM 875 C C . THR A 1 107 ? 5.983 19.097 1.429 1.00 95.12 107 THR A C 1
ATOM 877 O O . THR A 1 107 ? 7.180 18.945 1.212 1.00 95.12 107 THR A O 1
ATOM 880 N N . ILE A 1 108 ? 5.474 19.148 2.665 1.00 96.12 108 ILE A N 1
ATOM 881 C CA . ILE A 1 108 ? 6.307 19.146 3.877 1.00 96.12 108 ILE A CA 1
ATOM 882 C C . ILE A 1 108 ? 7.063 17.821 4.017 1.00 96.12 108 ILE A C 1
ATOM 884 O O . ILE A 1 108 ? 8.285 17.812 4.118 1.00 96.12 108 ILE A O 1
ATOM 888 N N . ILE A 1 109 ? 6.372 16.679 3.931 1.00 95.06 109 ILE A N 1
ATOM 889 C CA . ILE A 1 109 ? 7.049 15.377 4.064 1.00 95.06 109 ILE A CA 1
ATOM 890 C C . ILE A 1 109 ? 8.016 15.093 2.905 1.00 95.06 109 ILE A C 1
ATOM 892 O O . ILE A 1 109 ? 8.859 14.215 3.021 1.00 95.06 109 ILE A O 1
ATOM 896 N N . ARG A 1 110 ? 7.931 15.798 1.774 1.00 94.81 110 ARG A N 1
ATOM 897 C CA . ARG A 1 110 ? 8.877 15.651 0.653 1.00 94.81 110 ARG A CA 1
ATOM 898 C C . ARG A 1 11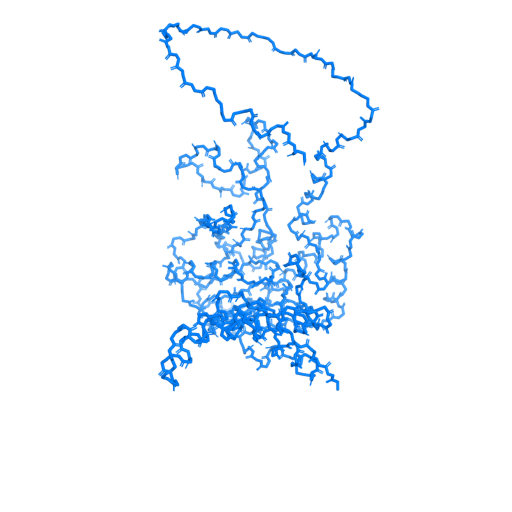0 ? 10.076 16.581 0.757 1.00 94.81 110 ARG A C 1
ATOM 900 O O . ARG A 1 110 ? 11.127 16.245 0.221 1.00 94.81 110 ARG A O 1
ATOM 907 N N . ASP A 1 111 ? 9.926 17.723 1.418 1.00 95.44 111 ASP A N 1
ATOM 908 C CA . ASP A 1 111 ? 11.004 18.693 1.563 1.00 95.44 111 ASP A CA 1
ATOM 909 C C . ASP A 1 111 ? 12.136 18.097 2.409 1.00 95.44 111 ASP A C 1
ATOM 911 O O . ASP A 1 111 ? 11.923 17.676 3.549 1.00 95.44 111 ASP A O 1
ATOM 915 N N . ALA A 1 112 ? 13.334 18.040 1.825 1.00 92.94 112 ALA A N 1
ATOM 916 C CA . ALA A 1 112 ? 14.541 17.525 2.461 1.00 92.94 112 ALA A CA 1
ATOM 917 C C . ALA A 1 112 ? 15.004 18.396 3.641 1.00 92.94 112 ALA A C 1
ATOM 919 O O . ALA A 1 112 ? 15.705 17.895 4.513 1.00 92.94 112 ALA A O 1
ATOM 920 N N . ALA A 1 113 ? 14.602 19.671 3.690 1.00 93.19 113 ALA A N 1
ATOM 921 C CA . ALA A 1 113 ? 14.916 20.582 4.790 1.00 93.19 113 ALA A CA 1
ATOM 922 C C . ALA A 1 113 ? 13.961 20.450 5.993 1.00 93.19 113 ALA A C 1
ATOM 924 O O . ALA A 1 113 ? 14.177 21.094 7.020 1.00 93.19 113 ALA A O 1
ATOM 925 N N . THR A 1 114 ? 12.907 19.634 5.891 1.00 94.00 114 THR A N 1
ATOM 926 C CA . THR A 1 114 ? 11.933 19.453 6.976 1.00 94.00 114 THR A CA 1
ATOM 927 C C . THR A 1 114 ? 12.558 18.734 8.164 1.00 94.00 114 THR A C 1
ATOM 929 O O . THR A 1 114 ? 13.094 17.634 8.023 1.00 94.00 114 THR A O 1
ATOM 932 N N . ALA A 1 115 ? 12.421 19.327 9.350 1.00 92.94 115 ALA A N 1
ATOM 933 C CA . ALA A 1 115 ? 12.889 18.744 10.599 1.00 92.94 115 ALA A CA 1
ATOM 934 C C . ALA A 1 115 ? 12.151 17.435 10.937 1.00 92.94 115 ALA A C 1
ATOM 936 O O . ALA A 1 115 ? 10.965 17.280 10.648 1.00 92.94 115 ALA A O 1
ATOM 937 N N . THR A 1 116 ? 12.826 16.510 11.623 1.00 88.88 116 THR A N 1
ATOM 938 C CA . THR A 1 116 ? 12.294 15.175 11.961 1.00 88.88 116 THR A CA 1
ATOM 939 C C . THR A 1 116 ? 10.938 15.228 12.673 1.00 88.88 116 THR A C 1
ATOM 941 O O . THR A 1 116 ? 10.029 14.477 12.334 1.00 88.88 116 THR A O 1
ATOM 944 N N . HIS A 1 117 ? 10.757 16.142 13.632 1.00 90.62 117 HIS A N 1
ATOM 945 C CA . HIS A 1 117 ? 9.500 16.260 14.382 1.00 90.62 117 HIS A CA 1
ATOM 946 C C . HIS A 1 117 ? 8.327 16.728 13.506 1.00 90.62 117 HIS A C 1
ATOM 948 O O . HIS A 1 117 ? 7.223 16.196 13.633 1.00 90.62 117 HIS A O 1
ATOM 954 N N . ASP A 1 118 ? 8.569 17.668 12.588 1.00 93.50 118 ASP A N 1
ATOM 955 C CA . ASP A 1 118 ? 7.572 18.114 11.614 1.00 93.50 118 ASP A CA 1
ATOM 956 C C . ASP A 1 118 ? 7.257 16.993 10.622 1.00 93.50 118 ASP A C 1
ATOM 958 O O . ASP A 1 118 ? 6.087 16.722 10.344 1.00 93.50 118 ASP A O 1
ATOM 962 N N . PHE A 1 119 ? 8.281 16.280 10.142 1.00 94.00 119 PHE A N 1
ATOM 963 C CA . PHE A 1 119 ? 8.098 15.125 9.268 1.00 94.00 119 PHE A CA 1
ATOM 964 C C . PHE A 1 119 ? 7.184 14.080 9.917 1.00 94.00 119 PHE A C 1
ATOM 966 O O . PHE A 1 119 ? 6.187 13.698 9.305 1.00 94.00 119 PHE A O 1
ATOM 973 N N . ILE A 1 120 ? 7.465 13.669 11.160 1.00 90.69 120 ILE A N 1
ATOM 974 C CA . ILE A 1 120 ? 6.643 12.704 11.909 1.00 90.69 120 ILE A CA 1
ATOM 975 C C . ILE A 1 120 ? 5.212 13.224 12.060 1.00 90.69 120 ILE A C 1
ATOM 977 O O . ILE A 1 120 ? 4.261 12.508 11.748 1.00 90.69 120 ILE A O 1
ATOM 981 N N . PHE A 1 121 ? 5.042 14.480 12.486 1.00 93.12 121 PHE A N 1
ATOM 982 C CA . PHE A 1 121 ? 3.722 15.068 12.706 1.00 93.12 121 PHE A CA 1
ATOM 983 C C . PHE A 1 121 ? 2.864 15.067 11.434 1.00 93.12 121 PHE A C 1
ATOM 985 O O . PHE A 1 121 ? 1.704 14.643 11.457 1.00 93.12 121 PHE A O 1
ATOM 992 N N . TYR A 1 122 ? 3.413 15.521 10.306 1.00 95.56 122 TYR A N 1
ATOM 993 C CA . TYR A 1 122 ? 2.671 15.571 9.046 1.00 95.56 122 TYR A CA 1
ATOM 994 C C . TYR A 1 122 ? 2.518 14.193 8.392 1.00 95.56 122 TYR A C 1
ATOM 996 O O . TYR A 1 122 ? 1.470 13.930 7.793 1.00 95.56 122 TYR A O 1
ATOM 1004 N N . ALA A 1 123 ? 3.491 13.291 8.557 1.00 93.69 123 ALA A N 1
ATOM 1005 C CA . ALA A 1 123 ? 3.376 11.902 8.127 1.00 93.69 123 ALA A CA 1
ATOM 1006 C C . ALA A 1 123 ? 2.240 11.191 8.873 1.00 93.69 123 ALA A C 1
ATOM 1008 O O . ALA A 1 123 ? 1.359 10.635 8.225 1.00 93.69 123 ALA A O 1
ATOM 1009 N N . ASP A 1 124 ? 2.175 11.288 10.203 1.00 93.38 124 ASP A N 1
ATOM 1010 C CA . ASP A 1 124 ? 1.110 10.676 11.010 1.00 93.38 124 ASP A CA 1
ATOM 1011 C C . ASP A 1 124 ? -0.279 11.189 10.620 1.00 93.38 124 ASP A C 1
ATOM 1013 O O . ASP A 1 124 ? -1.239 10.416 10.521 1.00 93.38 124 ASP A O 1
ATOM 1017 N N . ARG A 1 125 ? -0.399 12.493 10.337 1.00 95.00 125 ARG A N 1
ATOM 1018 C CA . ARG A 1 125 ? -1.654 13.078 9.843 1.00 95.00 125 ARG A CA 1
ATOM 1019 C C . ARG A 1 125 ? -2.065 12.488 8.498 1.00 95.00 125 ARG A C 1
ATOM 1021 O O . ARG A 1 125 ? -3.240 12.165 8.319 1.00 95.00 125 ARG A O 1
ATOM 1028 N N . LEU A 1 126 ? -1.125 12.332 7.569 1.00 95.19 126 LEU A N 1
ATOM 1029 C CA . LEU A 1 126 ? -1.403 11.758 6.257 1.00 95.19 126 LEU A CA 1
ATOM 1030 C C . LEU A 1 126 ? -1.726 10.258 6.349 1.00 95.19 126 LEU A C 1
ATOM 1032 O O . LEU A 1 126 ? -2.708 9.811 5.759 1.00 95.19 126 LEU A O 1
ATOM 1036 N N . ILE A 1 127 ? -0.967 9.501 7.146 1.00 95.19 127 ILE A N 1
ATOM 1037 C CA . ILE A 1 127 ? -1.217 8.082 7.426 1.00 95.19 127 ILE A CA 1
ATOM 1038 C C . ILE A 1 127 ? -2.629 7.910 7.983 1.00 95.19 127 ILE A C 1
ATOM 1040 O O . ILE A 1 127 ? -3.354 7.027 7.533 1.00 95.19 127 ILE A O 1
ATOM 1044 N N . ARG A 1 128 ? -3.054 8.760 8.925 1.00 95.38 128 ARG A N 1
ATOM 1045 C CA . ARG A 1 128 ? -4.407 8.689 9.485 1.00 95.38 128 ARG A CA 1
ATOM 1046 C C . ARG A 1 128 ? -5.478 8.852 8.410 1.00 95.38 128 ARG A C 1
ATOM 1048 O O . ARG A 1 128 ? -6.428 8.079 8.398 1.00 95.38 128 ARG A O 1
ATOM 1055 N N . LEU A 1 129 ? -5.310 9.790 7.477 1.00 95.81 129 LEU A N 1
ATOM 1056 C CA . LEU A 1 129 ? -6.239 9.942 6.351 1.00 95.81 129 LEU A CA 1
ATOM 1057 C C . LEU A 1 129 ? -6.268 8.699 5.452 1.00 95.81 129 LEU A C 1
ATOM 1059 O O . LEU A 1 129 ? -7.345 8.277 5.034 1.00 95.81 129 LEU A O 1
ATOM 1063 N N . VAL A 1 130 ? -5.106 8.097 5.181 1.00 96.31 130 VAL A N 1
ATOM 1064 C CA . VAL A 1 130 ? -5.007 6.859 4.391 1.00 96.31 130 VAL A CA 1
ATOM 1065 C C . VAL A 1 130 ? -5.683 5.687 5.086 1.00 96.31 130 VAL A C 1
ATOM 1067 O O . VAL A 1 130 ? -6.439 4.952 4.452 1.00 96.31 130 VAL A O 1
ATOM 1070 N N . VAL A 1 131 ? -5.452 5.528 6.387 1.00 95.75 131 VAL A N 1
ATOM 1071 C CA . VAL A 1 131 ? -6.069 4.475 7.192 1.00 95.75 131 VAL A CA 1
ATOM 1072 C C . VAL A 1 131 ? -7.585 4.635 7.217 1.00 95.75 131 VAL A C 1
ATOM 1074 O O . VAL A 1 131 ? -8.281 3.675 6.901 1.00 95.75 131 VAL A O 1
ATOM 1077 N N . GLU A 1 132 ? -8.106 5.825 7.519 1.00 95.06 132 GLU A N 1
ATOM 1078 C CA . GLU A 1 132 ? -9.554 6.085 7.550 1.00 95.06 132 GLU A CA 1
ATOM 1079 C C . GLU A 1 132 ? -10.207 5.809 6.187 1.00 95.06 132 GLU A C 1
ATOM 1081 O O . GLU A 1 132 ? -11.239 5.138 6.106 1.00 95.06 132 GLU A O 1
ATOM 1086 N N . HIS A 1 133 ? -9.568 6.238 5.092 1.00 95.88 133 HIS A N 1
ATOM 1087 C CA . HIS A 1 133 ? -10.051 5.934 3.744 1.00 95.88 133 HIS A CA 1
ATOM 1088 C C . HIS A 1 133 ? -10.032 4.424 3.455 1.00 95.88 133 HIS A C 1
ATOM 1090 O O . HIS A 1 133 ? -10.986 3.879 2.902 1.00 95.88 133 HIS A O 1
ATOM 1096 N N . GLY A 1 134 ? -8.978 3.725 3.883 1.00 95.44 134 GLY A N 1
ATOM 1097 C CA . GLY A 1 134 ? -8.858 2.275 3.762 1.00 95.44 134 GLY A CA 1
ATOM 1098 C C . GLY A 1 134 ? -9.924 1.504 4.541 1.00 95.44 134 GLY A C 1
ATOM 1099 O O . GLY A 1 134 ? -10.487 0.538 4.021 1.00 95.44 134 GLY A O 1
ATOM 1100 N N . LEU A 1 135 ? -10.251 1.951 5.756 1.00 94.50 135 LEU A N 1
ATOM 1101 C CA . LEU A 1 135 ? -11.310 1.364 6.580 1.00 94.50 135 LEU A CA 1
ATOM 1102 C C . LEU A 1 135 ? -12.690 1.496 5.922 1.00 94.50 135 LEU A C 1
ATOM 1104 O O . LEU A 1 135 ? -13.510 0.588 6.053 1.00 94.50 135 LEU A O 1
ATOM 1108 N N . GLY A 1 136 ? -12.923 2.561 5.150 1.00 94.12 136 GLY A N 1
ATOM 1109 C CA . GLY A 1 136 ? -14.153 2.756 4.376 1.00 94.12 136 GLY A CA 1
ATOM 1110 C C . GLY A 1 136 ? -14.410 1.688 3.301 1.00 94.12 136 GLY A C 1
ATOM 1111 O O . GLY A 1 136 ? -15.546 1.516 2.868 1.00 94.12 136 GLY A O 1
ATOM 1112 N N . HIS A 1 137 ? -13.389 0.927 2.892 1.00 93.81 137 HIS A N 1
ATOM 1113 C CA . HIS A 1 137 ? -13.524 -0.156 1.911 1.00 93.81 137 HIS A CA 1
ATOM 1114 C C . HIS A 1 137 ? -13.826 -1.532 2.522 1.00 93.81 137 HIS A C 1
ATOM 1116 O O . HIS A 1 137 ? -13.937 -2.519 1.775 1.00 93.81 137 HIS A O 1
ATOM 1122 N N . LEU A 1 138 ? -13.918 -1.622 3.850 1.00 92.81 138 LEU A N 1
ATOM 1123 C CA . LEU A 1 138 ? -14.274 -2.848 4.558 1.00 92.81 138 LEU A CA 1
ATOM 1124 C C . LEU A 1 138 ? -15.783 -3.123 4.458 1.00 92.81 138 LEU A C 1
ATOM 1126 O O . LEU A 1 138 ? -16.578 -2.197 4.323 1.00 92.81 138 LEU A O 1
ATOM 1130 N N . PRO A 1 139 ? -16.210 -4.394 4.521 1.00 91.25 139 PRO A N 1
ATOM 1131 C CA . PRO A 1 139 ? -17.629 -4.719 4.537 1.00 91.25 139 PRO A CA 1
ATOM 1132 C C . PRO A 1 139 ? -18.262 -4.352 5.887 1.00 91.25 139 PRO A C 1
ATOM 1134 O O . PRO A 1 139 ? -17.761 -4.737 6.950 1.00 91.25 139 PRO A O 1
ATOM 1137 N N . PHE A 1 140 ? -19.416 -3.691 5.840 1.00 91.44 140 PHE A N 1
ATOM 1138 C CA . PHE A 1 140 ? -20.205 -3.293 7.006 1.00 91.44 140 PHE A CA 1
ATOM 1139 C C . PHE A 1 140 ? -21.509 -4.099 7.108 1.00 91.44 140 PHE A C 1
ATOM 1141 O O . PHE A 1 140 ? -22.062 -4.511 6.090 1.00 91.44 140 PHE A O 1
ATOM 1148 N N . GLN A 1 141 ? -21.992 -4.318 8.330 1.00 92.38 141 GLN A N 1
ATOM 1149 C CA . GLN A 1 141 ? -23.299 -4.908 8.632 1.00 92.38 141 GLN A CA 1
ATOM 1150 C C . GLN A 1 141 ? -24.165 -3.875 9.338 1.00 92.38 141 GLN A C 1
ATOM 1152 O O . GLN A 1 141 ? -23.657 -3.089 10.139 1.00 92.38 141 GLN A O 1
ATOM 1157 N N . GLU A 1 142 ? -25.462 -3.875 9.038 1.00 95.25 142 GLU A N 1
ATOM 1158 C CA . GLU A 1 142 ? -26.423 -3.012 9.718 1.00 95.25 142 GLU A CA 1
ATOM 1159 C C . GLU A 1 142 ? -26.504 -3.372 11.204 1.00 95.25 142 GLU A C 1
ATOM 1161 O O . GLU A 1 142 ? -26.545 -4.544 11.581 1.00 95.25 142 GLU A O 1
ATOM 1166 N N . LYS A 1 143 ? -26.546 -2.342 12.047 1.00 94.44 143 LYS A N 1
ATOM 1167 C CA . LYS A 1 143 ? -26.716 -2.480 13.486 1.00 94.44 143 LYS A CA 1
ATOM 1168 C C . LYS A 1 143 ? -27.658 -1.412 13.997 1.00 94.44 143 LYS A C 1
ATOM 1170 O O . LYS A 1 143 ? -27.403 -0.219 13.843 1.00 94.44 143 LYS A O 1
ATOM 1175 N N . GLN A 1 144 ? -28.703 -1.845 14.683 1.00 96.06 144 GLN A N 1
ATOM 1176 C CA . GLN A 1 144 ? -29.609 -0.940 15.370 1.00 96.06 144 GLN A CA 1
ATOM 1177 C C . GLN A 1 144 ? -29.163 -0.754 16.816 1.00 96.06 144 GLN A C 1
ATOM 1179 O O . GLN A 1 144 ? -28.808 -1.711 17.507 1.00 96.06 144 GLN A O 1
ATOM 1184 N N . VAL A 1 145 ? -29.164 0.495 17.267 1.00 96.44 145 VAL A N 1
ATOM 1185 C CA . VAL A 1 145 ? -28.865 0.861 18.652 1.00 96.44 145 VAL A CA 1
ATOM 1186 C C . VAL A 1 145 ? -29.965 1.762 19.186 1.00 96.44 145 VAL A C 1
ATOM 1188 O O . VAL A 1 145 ? -30.562 2.539 18.444 1.00 96.44 145 VAL A O 1
ATOM 1191 N N . ILE A 1 146 ? -30.227 1.665 20.485 1.00 97.25 146 ILE A N 1
ATOM 1192 C CA . ILE A 1 146 ? -31.124 2.589 21.177 1.00 97.25 146 ILE A CA 1
ATOM 1193 C C . ILE A 1 146 ? -30.274 3.766 21.651 1.00 97.25 146 ILE A C 1
ATOM 1195 O O . ILE A 1 146 ? -29.284 3.583 22.361 1.00 97.25 146 ILE A O 1
ATOM 1199 N N . THR A 1 147 ? -30.625 4.972 21.217 1.00 96.81 147 THR A N 1
ATOM 1200 C CA . THR A 1 147 ? -29.939 6.201 21.615 1.00 96.81 147 THR A CA 1
ATOM 1201 C C . THR A 1 147 ? -30.250 6.542 23.078 1.00 96.81 147 THR A C 1
ATOM 1203 O O . THR A 1 147 ? -31.264 6.095 23.619 1.00 96.81 147 THR A O 1
ATOM 1206 N N . PRO A 1 148 ? -29.454 7.415 23.728 1.00 97.62 148 PRO A N 1
ATOM 1207 C CA . PRO A 1 148 ? -29.783 7.925 25.063 1.00 97.62 148 PRO A CA 1
ATOM 1208 C C . PRO A 1 148 ? -31.136 8.653 25.150 1.00 97.62 148 PRO A C 1
ATOM 1210 O O . PRO A 1 148 ? -31.658 8.839 26.242 1.00 97.62 148 PRO A O 1
ATOM 1213 N N . THR A 1 149 ? -31.714 9.056 24.012 1.00 96.62 149 THR A N 1
ATOM 1214 C CA . THR A 1 149 ? -33.052 9.664 23.928 1.00 96.62 149 THR A CA 1
ATOM 1215 C C . THR A 1 149 ? -34.181 8.631 23.827 1.00 96.62 149 THR A C 1
ATOM 1217 O O . THR A 1 149 ? -35.342 9.015 23.738 1.00 96.62 149 THR A O 1
ATOM 1220 N N . GLY A 1 150 ? -33.863 7.330 23.804 1.00 94.75 150 GLY A N 1
ATOM 1221 C CA . GLY A 1 150 ? -34.823 6.233 23.639 1.00 94.75 150 GLY A CA 1
ATOM 1222 C C . GLY A 1 150 ? -35.234 5.956 22.187 1.00 94.75 150 GLY A C 1
ATOM 1223 O O . GLY A 1 150 ? -36.069 5.090 21.944 1.00 94.75 150 GLY A O 1
ATOM 1224 N N . SER A 1 151 ? -34.662 6.669 21.213 1.00 96.50 151 SER A N 1
ATOM 1225 C CA . SER A 1 151 ? -34.949 6.489 19.785 1.00 96.50 151 SER A CA 1
ATOM 1226 C C . SER A 1 151 ? -34.073 5.387 19.181 1.00 96.50 151 SER A C 1
ATOM 1228 O O . SER A 1 151 ? -32.946 5.172 19.622 1.00 96.50 151 SER A O 1
ATOM 1230 N N . VAL A 1 152 ? -34.558 4.692 18.150 1.00 96.88 152 VAL A N 1
ATOM 1231 C CA . VAL A 1 152 ? -33.746 3.706 17.418 1.00 96.88 152 VAL A CA 1
ATOM 1232 C C . VAL A 1 152 ? -32.909 4.426 16.363 1.00 96.88 152 VAL A C 1
ATOM 1234 O O . VAL A 1 152 ? -33.445 5.182 15.556 1.00 96.88 152 VAL A O 1
ATOM 1237 N N . TYR A 1 153 ? -31.600 4.183 16.361 1.00 97.31 153 TYR A N 1
ATOM 1238 C CA . TYR A 1 153 ? -30.685 4.615 15.309 1.00 97.31 153 TYR A CA 1
ATOM 1239 C C . TYR A 1 153 ? -30.182 3.405 14.522 1.00 97.31 153 TYR A C 1
ATOM 1241 O O . TYR A 1 153 ? -29.611 2.473 15.096 1.00 97.31 153 TYR A O 1
ATOM 1249 N N . THR A 1 154 ? -30.373 3.441 13.205 1.00 96.31 154 THR A N 1
ATOM 1250 C CA . THR A 1 154 ? -29.882 2.422 12.273 1.00 96.31 154 THR A CA 1
ATOM 1251 C C . THR A 1 154 ? -28.489 2.814 11.792 1.00 96.31 154 THR A C 1
ATOM 1253 O O . THR A 1 154 ? -28.337 3.659 10.913 1.00 96.31 154 THR A O 1
ATOM 1256 N N . GLY A 1 155 ? -27.465 2.235 12.413 1.00 94.56 155 GLY A N 1
ATOM 1257 C CA . GLY A 1 155 ? -26.066 2.428 12.051 1.00 94.56 155 GLY A CA 1
ATOM 1258 C C . GLY A 1 155 ? -25.455 1.185 11.415 1.00 94.56 155 GLY A C 1
ATOM 1259 O O . GLY A 1 155 ? -26.152 0.288 10.940 1.00 94.56 155 GLY A O 1
ATOM 1260 N N . VAL A 1 156 ? -24.123 1.126 11.427 1.00 92.44 156 VAL A N 1
ATOM 1261 C CA . VAL A 1 156 ? -23.361 -0.000 10.883 1.00 92.44 156 VAL A CA 1
ATOM 1262 C C . VAL A 1 156 ? -22.167 -0.370 11.762 1.00 92.44 156 VAL A C 1
ATOM 1264 O O . VAL A 1 156 ? -21.635 0.468 12.490 1.00 92.44 156 VAL A O 1
ATOM 1267 N N . GLU A 1 157 ? -21.716 -1.619 11.669 1.00 90.31 157 GLU A N 1
ATOM 1268 C CA . GLU A 1 157 ? -20.463 -2.103 12.257 1.00 90.31 157 GLU A CA 1
ATOM 1269 C C . GLU A 1 157 ? -19.664 -2.973 11.273 1.00 90.31 157 GLU A C 1
ATOM 1271 O O . GLU A 1 157 ? -20.179 -3.402 10.244 1.00 90.31 157 GLU A O 1
ATOM 1276 N N . PHE A 1 158 ? -18.384 -3.233 11.553 1.00 87.44 158 PHE A N 1
ATOM 1277 C CA . PHE A 1 158 ? -17.549 -4.057 10.673 1.00 87.44 158 PHE A CA 1
ATOM 1278 C C . PHE A 1 158 ? -17.991 -5.527 10.662 1.00 87.44 158 PHE A C 1
ATOM 1280 O O . PHE A 1 158 ? -18.143 -6.149 11.710 1.00 87.44 158 PHE A O 1
ATOM 1287 N N . SER A 1 159 ? -18.080 -6.120 9.466 1.00 79.50 159 SER A N 1
ATOM 1288 C CA . SER A 1 159 ? -18.552 -7.505 9.279 1.00 79.50 159 SER A CA 1
ATOM 1289 C C . SER A 1 159 ? -17.603 -8.575 9.818 1.00 79.50 159 SER A C 1
ATOM 1291 O O . SER A 1 159 ? -18.016 -9.697 10.105 1.00 79.50 159 SER A O 1
ATOM 1293 N N . LYS A 1 160 ? -16.299 -8.284 9.870 1.00 80.94 160 LYS A N 1
ATOM 1294 C CA . LYS A 1 160 ? -15.281 -9.222 10.354 1.00 80.94 160 LYS A CA 1
ATOM 1295 C C . LYS A 1 160 ? -14.242 -8.496 11.188 1.00 80.94 160 LYS A C 1
ATOM 1297 O O . LYS A 1 160 ? -14.046 -7.288 11.089 1.00 80.94 160 LYS A O 1
ATOM 1302 N N . ARG A 1 161 ? -13.515 -9.285 11.976 1.00 90.50 161 ARG A N 1
ATOM 1303 C CA . ARG A 1 161 ? -12.384 -8.812 12.771 1.00 90.50 161 ARG A CA 1
ATOM 1304 C C . ARG A 1 161 ? -11.238 -8.359 11.865 1.00 90.50 161 ARG A C 1
ATOM 1306 O O . ARG A 1 161 ? -10.949 -8.995 10.851 1.00 90.50 161 ARG A O 1
ATOM 1313 N N . LEU A 1 162 ? -10.555 -7.302 12.287 1.00 94.06 162 LEU A N 1
ATOM 1314 C CA . LEU A 1 162 ? -9.448 -6.690 11.554 1.00 94.06 162 LEU A CA 1
ATOM 1315 C C . LEU A 1 162 ? -8.096 -7.104 12.151 1.00 94.06 162 LEU A C 1
ATOM 1317 O O . LEU A 1 162 ? -8.000 -7.450 13.336 1.00 94.06 162 LEU A O 1
ATOM 1321 N N . CYS A 1 163 ? -7.045 -7.058 11.343 1.00 95.62 163 CYS A N 1
ATOM 1322 C CA . CYS A 1 163 ? -5.663 -6.996 11.810 1.00 95.62 163 CYS A CA 1
ATOM 1323 C C . CYS A 1 163 ? -4.811 -6.154 10.858 1.00 95.62 163 CYS A C 1
ATOM 1325 O O . CYS A 1 163 ? -5.014 -6.195 9.645 1.00 95.62 163 CYS A O 1
ATOM 1327 N N . GLY A 1 164 ? -3.851 -5.420 11.414 1.00 95.25 164 GLY A N 1
ATOM 1328 C CA . GLY A 1 164 ? -2.821 -4.724 10.646 1.00 95.25 164 GLY A CA 1
ATOM 1329 C C . GLY A 1 164 ? -1.591 -5.605 10.490 1.00 95.25 164 GLY A C 1
ATOM 1330 O O . GLY A 1 164 ? -1.215 -6.282 11.443 1.00 95.25 164 GLY A O 1
ATOM 1331 N N . ILE A 1 165 ? -0.975 -5.614 9.313 1.00 94.69 165 ILE A N 1
ATOM 1332 C CA . ILE A 1 165 ? 0.290 -6.304 9.061 1.00 94.69 165 ILE A CA 1
ATOM 1333 C C . ILE A 1 165 ? 1.297 -5.289 8.537 1.00 94.69 165 ILE A C 1
ATOM 1335 O O . ILE A 1 165 ? 1.132 -4.779 7.433 1.00 94.69 165 ILE A O 1
ATOM 1339 N N . SER A 1 166 ? 2.339 -5.020 9.313 1.00 90.69 166 SER A N 1
ATOM 1340 C CA . SER A 1 166 ? 3.404 -4.091 8.934 1.00 90.69 166 SER A CA 1
ATOM 1341 C C . SER A 1 166 ? 4.478 -4.819 8.133 1.00 90.69 166 SER A C 1
ATOM 1343 O O . SER A 1 166 ? 4.990 -5.856 8.577 1.00 90.69 166 SER A O 1
ATOM 1345 N N . VAL A 1 167 ? 4.831 -4.284 6.963 1.00 85.75 167 VAL A N 1
ATOM 1346 C CA . VAL A 1 167 ? 5.985 -4.759 6.191 1.00 85.75 167 VAL A CA 1
ATOM 1347 C C . VAL A 1 167 ? 7.232 -4.032 6.671 1.00 85.75 167 VAL A C 1
ATOM 1349 O O . VAL A 1 167 ? 7.319 -2.806 6.642 1.00 85.75 167 VAL A O 1
ATOM 1352 N N . ILE A 1 168 ? 8.210 -4.810 7.116 1.00 77.81 168 ILE A N 1
ATOM 1353 C CA . ILE A 1 168 ? 9.487 -4.328 7.620 1.00 77.81 168 ILE A CA 1
ATOM 1354 C C . ILE A 1 168 ? 10.532 -4.604 6.537 1.00 77.81 168 ILE A C 1
ATOM 1356 O O . ILE A 1 168 ? 10.813 -5.753 6.191 1.00 77.81 168 ILE A O 1
ATOM 1360 N N . ARG A 1 169 ? 11.088 -3.528 5.980 1.00 68.38 169 ARG A N 1
ATOM 1361 C CA . ARG A 1 169 ? 12.297 -3.518 5.152 1.00 68.38 169 ARG A CA 1
ATOM 1362 C C . ARG A 1 169 ? 13.474 -3.165 6.054 1.00 68.38 169 ARG A C 1
ATOM 1364 O O . ARG A 1 169 ? 13.450 -2.108 6.680 1.00 68.38 169 ARG A O 1
ATOM 1371 N N . SER A 1 170 ? 14.479 -4.032 6.130 1.00 52.91 170 SER A N 1
ATOM 1372 C CA . SER A 1 170 ? 15.741 -3.712 6.801 1.00 52.91 170 SER A CA 1
ATOM 1373 C C . SER A 1 170 ? 16.883 -3.748 5.790 1.00 52.91 170 SER A C 1
ATOM 1375 O O . SER A 1 170 ? 17.091 -4.767 5.121 1.00 52.91 170 SER A O 1
ATOM 1377 N N . MET A 1 171 ? 17.605 -2.627 5.681 1.00 41.38 171 MET A N 1
ATOM 1378 C CA . MET A 1 171 ? 18.886 -2.552 4.970 1.00 41.38 171 MET A CA 1
ATOM 1379 C C . MET A 1 171 ? 20.046 -3.105 5.816 1.00 41.38 171 MET A C 1
ATOM 1381 O O . MET A 1 171 ? 21.102 -3.391 5.266 1.00 41.38 171 MET A O 1
ATOM 1385 N N . VAL A 1 172 ? 19.848 -3.342 7.121 1.00 35.81 172 VAL A N 1
ATOM 1386 C CA . VAL A 1 172 ? 20.884 -3.835 8.041 1.00 35.81 172 VAL A CA 1
ATOM 1387 C C . VAL A 1 172 ? 20.332 -5.008 8.860 1.00 35.81 172 VAL A C 1
ATOM 1389 O O . VAL A 1 172 ? 19.850 -4.852 9.977 1.00 35.81 172 VAL A O 1
ATOM 1392 N N . VAL A 1 173 ? 20.390 -6.225 8.307 1.00 36.84 173 VAL A N 1
ATOM 1393 C CA . VAL A 1 173 ? 20.138 -7.471 9.064 1.00 36.84 173 VAL A CA 1
ATOM 1394 C C . VAL A 1 173 ? 21.451 -8.231 9.229 1.00 36.84 173 VAL A C 1
ATOM 1396 O O . VAL A 1 173 ? 21.620 -9.343 8.745 1.00 36.84 173 VAL A O 1
ATOM 1399 N N . LEU A 1 174 ? 22.405 -7.618 9.928 1.00 32.38 174 LEU A N 1
ATOM 1400 C CA . LEU A 1 174 ? 23.572 -8.331 10.464 1.00 32.38 174 LEU A CA 1
ATOM 1401 C C . LEU A 1 174 ? 23.386 -8.697 11.948 1.00 32.38 174 LEU A C 1
ATOM 1403 O O . LEU A 1 174 ? 23.933 -9.701 12.399 1.00 32.38 174 LEU A O 1
ATOM 1407 N N . ALA A 1 175 ? 22.526 -7.983 12.686 1.00 36.72 175 ALA A N 1
ATOM 1408 C CA . ALA A 1 175 ? 22.337 -8.205 14.123 1.00 36.72 175 ALA A CA 1
ATOM 1409 C C . ALA A 1 175 ? 21.506 -9.461 14.472 1.00 36.72 175 ALA A C 1
ATOM 1411 O O . ALA A 1 175 ? 21.797 -10.135 15.459 1.00 36.72 175 ALA A O 1
ATOM 1412 N N . ILE A 1 176 ? 20.509 -9.842 13.656 1.00 39.94 176 ILE A N 1
ATOM 1413 C CA . ILE A 1 176 ? 19.620 -10.980 13.986 1.00 39.94 176 ILE A CA 1
ATOM 1414 C C . ILE A 1 176 ? 20.332 -12.335 13.828 1.00 39.94 176 ILE A C 1
ATOM 1416 O O . ILE A 1 176 ? 20.027 -13.269 14.561 1.00 39.94 176 ILE A O 1
ATOM 1420 N N . LYS A 1 177 ? 21.304 -12.465 12.914 1.00 33.75 177 LYS A N 1
ATOM 1421 C CA . LYS A 1 177 ? 22.015 -13.740 12.700 1.00 33.75 177 LYS A CA 1
ATOM 1422 C C . LYS A 1 177 ? 23.049 -14.062 13.782 1.00 33.75 177 LYS A C 1
ATOM 1424 O O . LYS A 1 177 ? 23.288 -15.238 14.039 1.00 33.75 177 LYS A O 1
ATOM 1429 N N . HIS A 1 178 ? 23.653 -13.050 14.405 1.00 34.34 178 HIS A N 1
ATOM 1430 C CA . HIS A 1 178 ? 24.649 -13.260 15.463 1.00 34.34 178 HIS A CA 1
ATOM 1431 C C . HIS A 1 178 ? 24.027 -13.513 16.839 1.00 34.34 178 HIS A C 1
ATOM 1433 O O . HIS A 1 178 ? 24.643 -14.172 17.677 1.00 34.34 178 HIS A O 1
ATOM 1439 N N . ALA A 1 179 ? 22.796 -13.056 17.064 1.00 36.09 179 ALA A N 1
ATOM 1440 C CA . ALA A 1 179 ? 22.033 -13.427 18.239 1.00 36.09 179 ALA A CA 1
ATOM 1441 C C . ALA A 1 179 ? 21.418 -14.816 18.009 1.00 36.09 179 ALA A C 1
ATOM 1443 O O . ALA A 1 179 ? 20.371 -14.941 17.379 1.00 36.09 179 ALA A O 1
ATOM 1444 N N . GLN A 1 180 ? 22.061 -15.873 18.515 1.00 29.67 180 GLN A N 1
ATOM 1445 C CA . GLN A 1 180 ? 21.483 -17.217 18.671 1.00 29.67 180 GLN A CA 1
ATOM 1446 C C . GLN A 1 180 ? 20.280 -17.187 19.639 1.00 29.67 180 GLN A C 1
ATOM 1448 O O . GLN A 1 180 ? 20.288 -17.804 20.701 1.00 29.67 180 GLN A O 1
ATOM 1453 N N . LEU A 1 181 ? 19.241 -16.421 19.315 1.00 35.38 181 LEU A N 1
ATOM 1454 C CA . LEU A 1 181 ? 18.018 -16.341 20.091 1.00 35.38 181 LEU A CA 1
ATOM 1455 C C . LEU A 1 181 ? 17.167 -17.549 19.720 1.00 35.38 181 LEU A C 1
ATOM 1457 O O . LEU A 1 181 ? 16.645 -17.672 18.611 1.00 35.38 181 LEU A O 1
ATOM 1461 N N . THR A 1 182 ? 17.078 -18.479 20.663 1.00 25.70 182 THR A N 1
ATOM 1462 C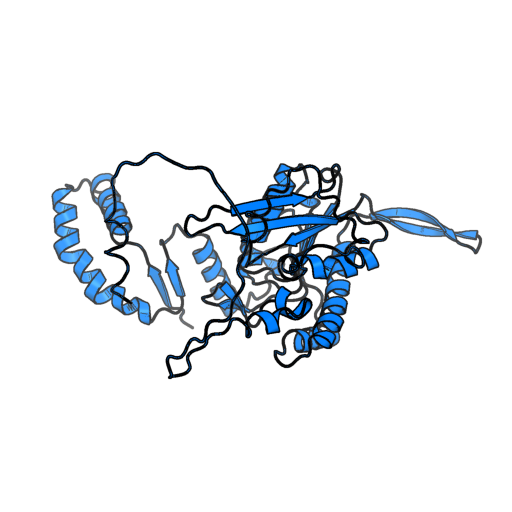 CA . THR A 1 182 ? 16.194 -19.634 20.580 1.00 25.70 182 THR A CA 1
ATOM 1463 C C . THR A 1 182 ? 14.735 -19.182 20.403 1.00 25.70 182 THR A C 1
ATOM 1465 O O . THR A 1 182 ? 14.347 -18.123 20.906 1.00 25.70 182 THR A O 1
ATOM 1468 N N . PRO A 1 183 ? 13.880 -19.975 19.727 1.00 33.38 183 PRO A N 1
ATOM 1469 C CA . PRO A 1 183 ? 12.540 -19.546 19.296 1.00 33.38 183 PRO A CA 1
ATOM 1470 C C . PRO A 1 183 ? 11.543 -19.211 20.420 1.00 33.38 183 PRO A C 1
ATOM 1472 O O . PRO A 1 183 ? 10.401 -18.864 20.130 1.00 33.38 183 PRO A O 1
ATOM 1475 N N . HIS A 1 184 ? 11.932 -19.342 21.690 1.00 28.98 184 HIS A N 1
ATOM 1476 C CA . HIS A 1 184 ? 11.024 -19.276 22.833 1.00 28.98 184 HIS A CA 1
ATOM 1477 C C . HIS A 1 184 ? 11.021 -17.953 23.613 1.00 28.98 184 HIS A C 1
ATOM 1479 O O . HIS A 1 184 ? 10.189 -17.814 24.502 1.00 28.98 184 HIS A O 1
ATOM 1485 N N . ALA A 1 185 ? 11.871 -16.973 23.283 1.00 27.98 185 ALA A N 1
ATOM 1486 C CA . ALA A 1 185 ? 12.054 -15.774 24.118 1.00 27.98 185 ALA A CA 1
ATOM 1487 C C . ALA A 1 185 ? 11.711 -14.423 23.452 1.00 27.98 185 ALA A C 1
ATOM 1489 O O . ALA A 1 185 ? 12.162 -13.383 23.920 1.00 27.98 185 ALA A O 1
ATOM 1490 N N . LEU A 1 186 ? 10.909 -14.397 22.381 1.00 36.78 186 LEU A N 1
ATOM 1491 C CA . LEU A 1 186 ? 10.461 -13.144 21.746 1.00 36.78 186 LEU A CA 1
ATOM 1492 C C . LEU A 1 186 ? 8.977 -12.869 22.024 1.00 36.78 186 LEU A C 1
ATOM 1494 O O . LEU A 1 186 ? 8.150 -12.817 21.113 1.00 36.78 186 LEU A O 1
ATOM 1498 N N . GLU A 1 187 ? 8.635 -12.647 23.294 1.00 28.41 187 GLU A N 1
ATOM 1499 C CA . GLU A 1 187 ? 7.428 -11.889 23.634 1.00 28.41 187 GLU A CA 1
ATOM 1500 C C . GLU A 1 187 ? 7.705 -10.397 23.402 1.00 28.41 187 GLU A C 1
ATOM 1502 O O . GLU A 1 187 ? 8.124 -9.661 24.292 1.00 28.41 187 GLU A O 1
ATOM 1507 N N . PHE A 1 188 ? 7.475 -9.936 22.170 1.00 39.09 188 PHE A N 1
ATOM 1508 C CA . PHE A 1 188 ? 7.413 -8.508 21.847 1.00 39.09 188 PHE A CA 1
ATOM 1509 C C . PHE A 1 188 ? 6.142 -7.899 22.457 1.00 39.09 188 PHE A C 1
ATOM 1511 O O . PHE A 1 188 ? 5.133 -7.706 21.777 1.00 39.09 188 PHE A O 1
ATOM 1518 N N . ASN A 1 189 ? 6.184 -7.602 23.755 1.00 26.36 189 ASN A N 1
ATOM 1519 C CA . ASN A 1 189 ? 5.201 -6.741 24.398 1.00 26.36 189 ASN A CA 1
ATOM 1520 C C . ASN A 1 189 ? 5.585 -5.277 24.148 1.00 26.36 189 ASN A C 1
ATOM 1522 O O . ASN A 1 189 ? 6.651 -4.812 24.552 1.00 26.36 189 ASN A O 1
ATOM 1526 N N . SER A 1 190 ? 4.688 -4.533 23.500 1.00 33.91 190 SER A N 1
ATOM 1527 C CA . SER A 1 190 ? 4.843 -3.123 23.108 1.00 33.91 190 SER A CA 1
ATOM 1528 C C . SER A 1 190 ? 4.985 -2.133 24.278 1.00 33.91 190 SER A C 1
ATOM 1530 O O . SER A 1 190 ? 5.053 -0.930 24.056 1.00 33.91 190 SER A O 1
ATOM 1532 N N . SER A 1 191 ? 5.020 -2.612 25.520 1.00 29.06 191 SER A N 1
ATOM 1533 C CA . SER A 1 191 ? 5.151 -1.817 26.744 1.00 29.06 191 SER A CA 1
ATOM 1534 C C . SER A 1 191 ? 6.514 -1.942 27.442 1.00 29.06 191 SER A C 1
ATOM 1536 O O . SER A 1 191 ? 6.727 -1.252 28.434 1.00 29.06 191 SER A O 1
ATOM 1538 N N . VAL A 1 192 ? 7.447 -2.775 26.954 1.00 30.47 192 VAL A N 1
ATOM 1539 C CA . VAL A 1 192 ? 8.710 -3.073 27.675 1.00 30.47 192 VAL A CA 1
ATOM 1540 C C . VAL A 1 192 ? 9.946 -2.362 27.099 1.00 30.47 192 VAL A C 1
ATOM 1542 O O . VAL A 1 192 ? 10.974 -2.288 27.765 1.00 30.47 192 VAL A O 1
ATOM 1545 N N . ILE A 1 193 ? 9.855 -1.713 25.933 1.00 33.97 193 ILE A N 1
ATOM 1546 C CA . ILE A 1 193 ? 11.015 -1.005 25.347 1.00 33.97 193 ILE A CA 1
ATOM 1547 C C . ILE A 1 193 ? 11.392 0.278 26.123 1.00 33.97 193 ILE A C 1
ATOM 1549 O O . ILE A 1 193 ? 12.466 0.829 25.911 1.00 33.97 193 ILE A O 1
ATOM 1553 N N . THR A 1 194 ? 10.600 0.734 27.101 1.00 28.88 194 THR A N 1
ATOM 1554 C CA . THR A 1 194 ? 10.974 1.910 27.909 1.00 28.88 194 THR A CA 1
ATOM 1555 C C . THR A 1 194 ? 11.742 1.619 29.195 1.00 28.88 194 THR A C 1
ATOM 1557 O O . THR A 1 194 ? 12.363 2.549 29.702 1.00 28.88 194 THR A O 1
ATOM 1560 N N . ARG A 1 195 ? 11.772 0.395 29.744 1.00 24.83 195 ARG A N 1
ATOM 1561 C CA . ARG A 1 195 ? 12.536 0.110 30.979 1.00 24.83 195 ARG A CA 1
ATOM 1562 C C . ARG A 1 195 ? 12.882 -1.371 31.134 1.00 24.83 195 ARG A C 1
ATOM 1564 O O . ARG A 1 195 ? 12.196 -2.094 31.851 1.00 24.83 195 ARG A O 1
ATOM 1571 N N . THR A 1 196 ? 14.006 -1.819 30.585 1.00 22.47 196 THR A N 1
ATOM 1572 C CA . THR A 1 196 ? 14.783 -2.883 31.242 1.00 22.47 196 THR A CA 1
ATOM 1573 C C . THR A 1 196 ? 16.263 -2.666 30.962 1.00 22.47 196 THR A C 1
ATOM 1575 O O . THR A 1 196 ? 16.728 -2.745 29.832 1.00 22.47 196 THR A O 1
ATOM 1578 N N . SER A 1 197 ? 16.969 -2.293 32.025 1.00 28.31 197 SER A N 1
ATOM 1579 C CA . SER A 1 197 ? 18.416 -2.140 32.087 1.00 28.31 197 SER A CA 1
ATOM 1580 C C . SER A 1 197 ? 19.096 -3.507 32.011 1.00 28.31 197 SER A C 1
ATOM 1582 O O . SER A 1 197 ? 18.636 -4.443 32.663 1.00 28.31 197 SER A O 1
ATOM 1584 N N . MET A 1 198 ? 20.217 -3.535 31.286 1.00 25.69 198 MET A N 1
ATOM 1585 C CA . MET A 1 198 ? 21.302 -4.526 31.228 1.00 25.69 198 MET A CA 1
ATOM 1586 C C . MET A 1 198 ? 21.464 -5.158 29.845 1.00 25.69 198 MET A C 1
ATOM 1588 O O . MET A 1 198 ? 20.723 -6.052 29.472 1.00 25.69 198 MET A O 1
ATOM 1592 N N . TYR A 1 199 ? 22.477 -4.624 29.152 1.00 24.27 199 TYR A N 1
ATOM 1593 C CA . TYR A 1 199 ? 23.223 -5.019 27.946 1.00 24.27 199 TYR A CA 1
ATOM 1594 C C . TYR A 1 199 ? 23.330 -3.802 27.019 1.00 24.27 199 TYR A C 1
ATOM 1596 O O . TYR A 1 199 ? 22.328 -3.171 26.700 1.00 24.27 199 TYR A O 1
ATOM 1604 N N . SER A 1 200 ? 24.572 -3.429 26.687 1.00 27.66 200 SER A N 1
ATOM 1605 C CA . SER A 1 200 ? 24.954 -2.223 25.937 1.00 27.66 200 SER A CA 1
ATOM 1606 C C . SER A 1 200 ? 24.019 -1.978 24.746 1.00 27.66 200 SER A C 1
ATOM 1608 O O . SER A 1 200 ? 23.975 -2.753 23.795 1.00 27.66 200 SER A O 1
ATOM 1610 N N . THR A 1 201 ? 23.230 -0.914 24.844 1.00 31.48 201 THR A N 1
ATOM 1611 C CA . THR A 1 201 ? 21.977 -0.666 24.116 1.00 31.48 201 THR A CA 1
ATOM 1612 C C . THR A 1 201 ? 22.134 -0.167 22.676 1.00 31.48 201 THR A C 1
ATOM 1614 O O . THR A 1 201 ? 21.153 0.278 22.090 1.00 31.48 201 THR A O 1
ATOM 1617 N N . ASN A 1 202 ? 23.323 -0.231 22.076 1.00 30.12 202 ASN A N 1
ATOM 1618 C CA . ASN A 1 202 ? 23.576 0.490 20.822 1.00 30.12 202 ASN A CA 1
ATOM 1619 C C . ASN A 1 202 ? 23.349 -0.326 19.534 1.00 30.12 202 ASN A C 1
ATOM 1621 O O . ASN A 1 202 ? 23.114 0.286 18.500 1.00 30.12 202 ASN A O 1
ATOM 1625 N N . ASP A 1 203 ? 23.300 -1.664 19.586 1.00 33.78 203 ASP A N 1
ATOM 1626 C CA . ASP A 1 203 ? 23.222 -2.492 18.360 1.00 33.78 203 ASP A CA 1
ATOM 1627 C C . ASP A 1 203 ? 21.850 -3.152 18.107 1.00 33.78 203 ASP A C 1
ATOM 1629 O O . ASP A 1 203 ? 21.605 -3.703 17.035 1.00 33.78 203 ASP A O 1
ATOM 1633 N N . LEU A 1 204 ? 20.918 -3.092 19.067 1.00 33.41 204 LEU A N 1
ATOM 1634 C CA . LEU A 1 204 ? 19.572 -3.681 18.934 1.00 33.41 204 LEU A CA 1
ATOM 1635 C C . LEU A 1 204 ? 18.510 -2.695 18.415 1.00 33.41 204 LEU A C 1
ATOM 1637 O O . LEU A 1 204 ? 17.387 -3.108 18.125 1.00 33.41 204 LEU A O 1
ATOM 1641 N N . LEU A 1 205 ? 18.845 -1.407 18.280 1.00 35.66 205 LEU A N 1
ATOM 1642 C CA . LEU A 1 205 ? 17.873 -0.344 17.988 1.00 35.66 205 LEU A CA 1
ATOM 1643 C C . LEU A 1 205 ? 17.502 -0.189 16.499 1.00 35.66 205 LEU A C 1
ATOM 1645 O O . LEU A 1 205 ? 16.587 0.561 16.176 1.00 35.66 205 LEU A O 1
ATOM 1649 N N . GLN A 1 206 ? 18.155 -0.904 15.580 1.00 41.47 206 GLN A N 1
ATOM 1650 C CA . GLN A 1 206 ? 18.041 -0.669 14.131 1.00 41.47 206 GLN A CA 1
ATOM 1651 C C . GLN A 1 206 ? 17.055 -1.619 13.413 1.00 41.47 206 GLN A C 1
ATOM 1653 O O . GLN A 1 206 ? 17.316 -2.118 12.320 1.00 41.47 206 GLN A O 1
ATOM 1658 N N . LEU A 1 207 ? 15.908 -1.910 14.036 1.00 44.00 207 LEU A N 1
ATOM 1659 C CA . LEU A 1 207 ? 14.844 -2.748 13.449 1.00 44.00 207 LEU A CA 1
ATOM 1660 C C . LEU A 1 207 ? 13.531 -2.005 13.198 1.00 44.00 207 LEU A C 1
ATOM 1662 O O . LEU A 1 207 ? 12.546 -2.622 12.788 1.00 44.00 207 LEU A O 1
ATOM 1666 N N . VAL A 1 208 ? 13.507 -0.692 13.420 1.00 50.03 208 VAL A N 1
ATOM 1667 C CA . VAL A 1 208 ? 12.298 0.106 13.241 1.00 50.03 208 VAL A CA 1
ATOM 1668 C C . VAL A 1 208 ? 12.156 0.457 11.762 1.00 50.03 208 VAL A C 1
ATOM 1670 O O . VAL A 1 208 ? 12.973 1.174 11.194 1.00 50.03 208 VAL A O 1
ATOM 1673 N N . SER A 1 209 ? 11.162 -0.132 11.099 1.00 60.59 209 SER A N 1
ATOM 1674 C CA . SER A 1 209 ? 10.978 0.003 9.652 1.00 60.59 209 SER A CA 1
ATOM 1675 C C . SER A 1 209 ? 9.741 0.812 9.302 1.00 60.59 209 SER A C 1
ATOM 1677 O O . SER A 1 209 ? 8.796 0.900 10.081 1.00 60.59 209 SER A O 1
ATOM 1679 N N . SER A 1 210 ? 9.737 1.373 8.092 1.00 63.12 210 SER A N 1
ATOM 1680 C CA . SER A 1 210 ? 8.681 2.231 7.544 1.00 63.12 210 SER A CA 1
ATOM 1681 C C . SER A 1 210 ? 7.250 1.717 7.780 1.00 63.12 210 SER A C 1
ATOM 1683 O O . SER A 1 210 ? 6.389 2.520 8.119 1.00 63.12 210 SER A O 1
ATOM 1685 N N . GLY A 1 211 ? 6.975 0.408 7.715 1.00 59.28 211 GLY A N 1
ATOM 1686 C CA . GLY A 1 211 ? 5.646 -0.146 8.016 1.00 59.28 211 GLY A CA 1
ATOM 1687 C C . GLY A 1 211 ? 5.158 0.079 9.455 1.00 59.28 211 GLY A C 1
ATOM 1688 O O . GLY A 1 211 ? 3.957 0.221 9.672 1.00 59.28 211 GLY A O 1
ATOM 1689 N N . GLU A 1 212 ? 6.063 0.164 10.438 1.00 74.62 212 GLU A N 1
ATOM 1690 C CA . GLU A 1 212 ? 5.702 0.362 11.851 1.00 74.62 212 GLU A CA 1
ATOM 1691 C C . GLU A 1 212 ? 5.170 1.771 12.135 1.00 74.62 212 GLU A C 1
ATOM 1693 O O . GLU A 1 212 ? 4.320 1.941 13.010 1.00 74.62 212 GLU A O 1
ATOM 1698 N N . SER A 1 213 ? 5.596 2.766 11.347 1.00 80.50 213 SER A N 1
ATOM 1699 C CA . SER A 1 213 ? 5.098 4.149 11.442 1.00 80.50 213 SER A CA 1
ATOM 1700 C C . SER A 1 213 ? 3.574 4.230 11.303 1.00 80.50 213 SER A C 1
ATOM 1702 O O . SER A 1 213 ? 2.910 5.049 11.934 1.00 80.50 213 SER A O 1
ATOM 1704 N N . MET A 1 214 ? 2.988 3.315 10.525 1.00 88.75 214 MET A N 1
ATOM 1705 C CA . MET A 1 214 ? 1.555 3.300 10.259 1.00 88.75 214 MET A CA 1
ATOM 1706 C C . MET A 1 214 ? 0.742 2.624 11.370 1.00 88.75 214 MET A C 1
ATOM 1708 O O . MET A 1 214 ? -0.481 2.783 11.429 1.00 88.75 214 MET A O 1
ATOM 1712 N N . GLU A 1 215 ? 1.388 1.882 12.276 1.00 89.50 215 GLU A N 1
ATOM 1713 C CA . GLU A 1 215 ? 0.692 1.132 13.325 1.00 89.50 215 GLU A CA 1
ATOM 1714 C C . GLU A 1 215 ? 0.015 2.046 14.341 1.00 89.50 215 GLU A C 1
ATOM 1716 O O . GLU A 1 215 ? -1.073 1.728 14.821 1.00 89.50 215 GLU A O 1
ATOM 1721 N N . ASN A 1 216 ? 0.645 3.173 14.679 1.00 86.88 216 ASN A N 1
ATOM 1722 C CA . ASN A 1 216 ? 0.118 4.108 15.671 1.00 86.88 216 ASN A CA 1
ATOM 1723 C C . ASN A 1 216 ? -1.192 4.729 15.192 1.00 86.88 216 ASN A C 1
ATOM 1725 O O . ASN A 1 216 ? -2.193 4.691 15.911 1.00 86.88 216 ASN A O 1
ATOM 1729 N N . ALA A 1 217 ? -1.221 5.204 13.946 1.00 89.38 217 ALA A N 1
ATOM 1730 C CA . ALA A 1 217 ? -2.439 5.699 13.320 1.00 89.38 217 ALA A CA 1
ATOM 1731 C C . ALA A 1 217 ? -3.513 4.604 13.236 1.00 89.38 217 ALA A C 1
ATOM 1733 O O . ALA A 1 217 ? -4.677 4.855 13.553 1.00 89.38 217 ALA A O 1
ATOM 1734 N N . LEU A 1 218 ? -3.133 3.369 12.889 1.00 91.31 218 LEU A N 1
ATOM 1735 C CA . LEU A 1 218 ? -4.080 2.260 12.828 1.00 91.31 218 LEU A CA 1
ATOM 1736 C C . LEU A 1 218 ? -4.674 1.912 14.202 1.00 91.31 218 LEU A C 1
ATOM 1738 O O . LEU A 1 218 ? -5.884 1.713 14.310 1.00 91.31 218 LEU A O 1
ATOM 1742 N N . ARG A 1 219 ? -3.862 1.888 15.265 1.00 91.69 219 ARG A N 1
ATOM 1743 C CA . ARG A 1 219 ? -4.335 1.688 16.647 1.00 91.69 219 ARG A CA 1
ATOM 1744 C C . ARG A 1 219 ? -5.217 2.842 17.124 1.00 91.69 219 ARG A C 1
ATOM 1746 O O . ARG A 1 219 ? -6.165 2.598 17.867 1.00 91.69 219 ARG A O 1
ATOM 1753 N N . ALA A 1 220 ? -4.931 4.070 16.689 1.00 89.81 220 ALA A N 1
ATOM 1754 C CA . ALA A 1 220 ? -5.742 5.242 17.006 1.00 89.81 220 ALA A CA 1
ATOM 1755 C C . ALA A 1 220 ? -7.131 5.190 16.345 1.00 89.81 220 ALA A C 1
ATOM 1757 O O . ALA A 1 220 ? -8.103 5.627 16.955 1.00 89.81 220 ALA A O 1
ATOM 1758 N N . CYS A 1 221 ? -7.237 4.623 15.137 1.00 89.56 221 CYS A N 1
ATOM 1759 C CA . CYS A 1 221 ? -8.516 4.472 14.430 1.00 89.56 221 CYS A CA 1
ATOM 1760 C C . CYS A 1 221 ? -9.282 3.205 14.859 1.00 89.56 221 CYS A C 1
ATOM 1762 O O . CYS A 1 221 ? -10.508 3.197 14.906 1.00 89.56 221 CYS A O 1
ATOM 1764 N N . CYS A 1 222 ? -8.576 2.117 15.188 1.00 88.31 222 CYS A N 1
ATOM 1765 C CA . CYS A 1 222 ? -9.160 0.813 15.512 1.00 88.31 222 CYS A CA 1
ATOM 1766 C C . CYS A 1 222 ? -8.707 0.310 16.891 1.00 88.31 222 CYS A C 1
ATOM 1768 O O . CYS A 1 222 ? -7.655 -0.322 17.037 1.00 88.31 222 CYS A O 1
ATOM 1770 N N . LYS A 1 223 ? -9.544 0.514 17.916 1.00 84.00 223 LYS A N 1
ATOM 1771 C CA . LYS A 1 223 ? -9.254 0.061 19.285 1.00 84.00 223 LYS A CA 1
ATOM 1772 C C . LYS A 1 223 ? -9.121 -1.468 19.352 1.00 84.00 223 LYS A C 1
ATOM 1774 O O . LYS A 1 223 ? -10.033 -2.198 18.976 1.00 84.00 223 LYS A O 1
ATOM 1779 N N . GLY A 1 224 ? -7.993 -1.953 19.878 1.00 82.31 224 GLY A N 1
ATOM 1780 C CA . GLY A 1 224 ? -7.749 -3.388 20.093 1.00 82.31 224 GLY A CA 1
ATOM 1781 C C . GLY A 1 224 ? -7.425 -4.189 18.826 1.00 82.31 224 GLY A C 1
ATOM 1782 O O . GLY A 1 224 ? -7.519 -5.419 18.839 1.00 82.31 224 GLY A O 1
ATOM 1783 N N . ILE A 1 225 ? -7.054 -3.523 17.726 1.00 91.75 225 ILE A N 1
ATOM 1784 C CA . ILE A 1 225 ? -6.610 -4.208 16.510 1.00 91.75 225 ILE A CA 1
ATOM 1785 C C . ILE A 1 225 ? -5.338 -5.028 16.770 1.00 91.75 225 ILE A C 1
ATOM 1787 O O . ILE A 1 225 ? -4.379 -4.554 17.379 1.00 91.75 225 ILE A O 1
ATOM 1791 N N . LYS A 1 226 ? -5.325 -6.284 16.305 1.00 93.25 226 LYS A N 1
ATOM 1792 C CA . LYS A 1 226 ? -4.120 -7.121 16.358 1.00 93.25 226 LYS A CA 1
ATOM 1793 C C . LYS A 1 226 ? -3.139 -6.656 15.287 1.00 93.25 226 LYS A C 1
ATOM 1795 O O . LYS A 1 226 ? -3.551 -6.470 14.143 1.00 93.25 226 LYS A O 1
ATOM 1800 N N . ILE A 1 227 ? -1.865 -6.545 15.646 1.00 91.94 227 ILE A N 1
ATOM 1801 C CA . ILE A 1 227 ? -0.792 -6.214 14.711 1.00 91.94 227 ILE A CA 1
ATOM 1802 C C . ILE A 1 227 ? 0.111 -7.429 14.527 1.00 91.94 227 ILE A C 1
ATOM 1804 O O . ILE A 1 227 ? 0.530 -8.048 15.504 1.00 91.94 227 ILE A O 1
ATOM 1808 N N . GLY A 1 228 ? 0.374 -7.781 13.274 1.00 90.69 228 GLY A N 1
ATOM 1809 C CA . GLY A 1 228 ? 1.423 -8.713 12.888 1.00 90.69 228 GLY A CA 1
ATOM 1810 C C . GLY A 1 228 ? 2.518 -8.008 12.097 1.00 90.69 228 GLY A C 1
ATOM 1811 O O . GLY A 1 228 ? 2.341 -6.887 11.626 1.00 90.69 228 GLY A O 1
ATOM 1812 N N . LYS A 1 229 ? 3.658 -8.673 11.950 1.00 88.31 229 LYS A N 1
ATOM 1813 C CA . LYS A 1 229 ? 4.852 -8.129 11.301 1.00 88.31 229 LYS A CA 1
ATOM 1814 C C . LYS A 1 229 ? 5.412 -9.141 10.313 1.00 88.31 229 LYS A C 1
ATOM 1816 O O . LYS A 1 229 ? 5.472 -10.335 10.620 1.00 88.31 229 LYS A O 1
ATOM 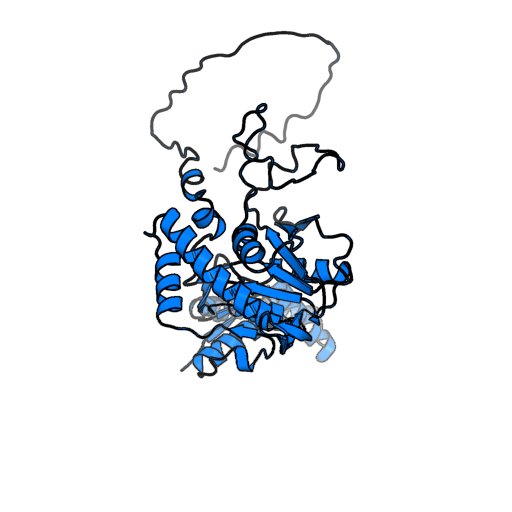1821 N N . ILE A 1 230 ? 5.820 -8.664 9.142 1.00 87.44 230 ILE A N 1
ATOM 1822 C CA . ILE A 1 230 ? 6.552 -9.445 8.143 1.00 87.44 230 ILE A CA 1
ATOM 1823 C C . ILE A 1 230 ? 7.842 -8.693 7.841 1.00 87.44 230 ILE A C 1
ATOM 1825 O O . ILE A 1 230 ? 7.797 -7.571 7.347 1.00 87.44 230 ILE A O 1
ATOM 1829 N N . LEU A 1 231 ? 8.982 -9.315 8.120 1.00 83.94 231 LEU A N 1
ATOM 1830 C CA . LEU A 1 231 ? 10.295 -8.809 7.733 1.00 83.94 231 LEU A CA 1
ATOM 1831 C C . LEU A 1 231 ? 10.706 -9.492 6.434 1.00 83.94 231 LEU A C 1
ATOM 1833 O O . LEU A 1 231 ? 10.751 -10.721 6.375 1.00 83.94 231 LEU A O 1
ATOM 1837 N N . ILE A 1 232 ? 11.016 -8.690 5.420 1.00 78.50 232 ILE A N 1
ATOM 1838 C CA . ILE A 1 232 ? 11.545 -9.161 4.140 1.00 78.50 232 ILE A CA 1
ATOM 1839 C C . ILE A 1 232 ? 12.952 -8.599 4.002 1.00 78.50 232 ILE A C 1
ATOM 1841 O O . ILE A 1 232 ? 13.139 -7.383 3.921 1.00 78.50 232 ILE A O 1
ATOM 1845 N N . HIS A 1 233 ? 13.938 -9.490 3.977 1.00 73.00 233 HIS A N 1
ATOM 1846 C CA . HIS A 1 233 ? 15.334 -9.131 3.778 1.00 73.00 233 HIS A CA 1
ATOM 1847 C C . HIS A 1 233 ? 15.906 -9.854 2.562 1.00 73.00 233 HIS A C 1
ATOM 1849 O O . HIS A 1 233 ? 15.670 -11.047 2.372 1.00 73.00 233 HIS A O 1
ATOM 1855 N N . ARG A 1 234 ? 16.674 -9.132 1.745 1.00 64.56 234 ARG A N 1
ATOM 1856 C CA . ARG A 1 234 ? 17.381 -9.692 0.594 1.00 64.56 234 ARG A CA 1
ATOM 1857 C C . ARG A 1 234 ? 18.777 -10.110 1.039 1.00 64.56 234 ARG A C 1
ATOM 1859 O O . ARG A 1 234 ? 19.597 -9.255 1.343 1.00 64.56 234 ARG A O 1
ATOM 1866 N N . GLU A 1 235 ? 19.030 -11.410 1.078 1.00 52.91 235 GLU A N 1
ATOM 1867 C CA . GLU A 1 235 ? 20.303 -11.971 1.508 1.00 52.91 235 GLU A CA 1
ATOM 1868 C C . GLU A 1 235 ? 21.219 -12.241 0.299 1.00 52.91 235 GLU A C 1
ATOM 1870 O O . GLU A 1 235 ? 20.965 -13.132 -0.516 1.00 52.91 235 GLU A O 1
ATOM 1875 N N . GLY A 1 236 ? 22.300 -11.460 0.197 1.00 50.09 236 GLY A N 1
ATOM 1876 C CA . GLY A 1 236 ? 23.374 -11.627 -0.791 1.00 50.09 236 GLY A CA 1
ATOM 1877 C C . GLY A 1 236 ? 22.994 -11.396 -2.264 1.00 50.09 236 GLY A C 1
ATOM 1878 O O . GLY A 1 236 ? 21.836 -11.164 -2.626 1.00 50.09 236 GLY A O 1
ATOM 1879 N N . ASP A 1 237 ? 23.998 -11.510 -3.138 1.00 44.91 237 ASP A N 1
ATOM 1880 C CA . ASP A 1 237 ? 23.853 -11.373 -4.601 1.00 44.91 237 ASP A CA 1
ATOM 1881 C C . ASP A 1 237 ? 23.060 -12.528 -5.234 1.00 44.91 237 ASP A C 1
ATOM 1883 O O . ASP A 1 237 ? 22.503 -12.397 -6.325 1.00 44.91 237 ASP A O 1
ATOM 1887 N N . ASN A 1 238 ? 22.932 -13.645 -4.511 1.00 44.75 238 ASN A N 1
ATOM 1888 C CA . ASN A 1 238 ? 22.230 -14.851 -4.954 1.00 44.75 238 ASN A CA 1
ATOM 1889 C C . ASN A 1 238 ? 20.698 -14.715 -4.906 1.00 44.75 238 ASN A C 1
ATOM 1891 O O . ASN A 1 238 ? 19.981 -15.620 -5.330 1.00 44.75 238 ASN A O 1
ATOM 1895 N N . GLY A 1 239 ? 20.176 -13.605 -4.371 1.00 50.34 239 GLY A N 1
ATOM 1896 C CA . GLY A 1 239 ? 18.744 -13.305 -4.376 1.00 50.34 239 GLY A CA 1
ATOM 1897 C C . GLY A 1 239 ? 17.891 -14.171 -3.443 1.00 50.34 239 GLY A C 1
ATOM 1898 O O . GLY A 1 239 ? 16.665 -14.087 -3.523 1.00 50.34 239 GLY A O 1
ATOM 1899 N N . GLN A 1 240 ? 18.495 -14.970 -2.554 1.00 42.78 240 GLN A N 1
ATOM 1900 C CA . GLN A 1 240 ? 17.760 -15.634 -1.475 1.00 42.78 240 GLN A CA 1
ATOM 1901 C C . GLN A 1 240 ? 17.233 -14.579 -0.503 1.00 42.78 240 GLN A C 1
ATOM 1903 O O . GLN A 1 240 ? 17.913 -13.605 -0.199 1.00 42.78 240 GLN A O 1
ATOM 1908 N N . GLN A 1 241 ? 15.987 -14.725 -0.057 1.00 62.44 241 GLN A N 1
ATOM 1909 C CA . GLN A 1 241 ? 15.352 -13.736 0.810 1.00 62.44 241 GLN A CA 1
ATOM 1910 C C . GLN A 1 241 ? 14.902 -14.389 2.107 1.00 62.44 241 GLN A C 1
ATOM 1912 O O . GLN A 1 241 ? 14.177 -15.387 2.091 1.00 62.44 241 GLN A O 1
ATOM 1917 N N . LEU A 1 242 ? 15.344 -13.824 3.229 1.00 56.34 242 LEU A N 1
ATOM 1918 C CA . LEU A 1 242 ? 14.937 -14.258 4.555 1.00 56.34 242 LEU A CA 1
ATOM 1919 C C . LEU A 1 242 ? 13.616 -13.569 4.898 1.00 56.34 242 LEU A C 1
ATOM 1921 O O . LEU A 1 242 ? 13.535 -12.340 4.949 1.00 56.34 242 LEU A O 1
ATOM 1925 N N . ILE A 1 243 ? 12.582 -14.378 5.126 1.00 70.75 243 ILE A N 1
ATOM 1926 C CA . ILE A 1 243 ? 11.250 -13.904 5.497 1.00 70.75 243 ILE A CA 1
ATOM 1927 C C . ILE A 1 243 ? 10.974 -14.331 6.936 1.00 70.75 243 ILE A C 1
ATOM 1929 O O . ILE A 1 243 ? 10.751 -15.512 7.206 1.00 70.75 243 ILE A O 1
ATOM 1933 N N . TYR A 1 244 ? 10.965 -13.369 7.855 1.00 79.81 244 TYR A N 1
ATOM 1934 C CA . TYR A 1 244 ? 10.492 -13.581 9.224 1.00 79.81 244 TYR A CA 1
ATOM 1935 C C . TYR A 1 244 ? 9.049 -13.089 9.353 1.00 79.81 244 TYR A C 1
ATOM 1937 O O . TYR A 1 244 ? 8.670 -12.079 8.761 1.00 79.81 244 TYR A O 1
ATOM 1945 N N . GLN A 1 245 ? 8.228 -13.803 10.125 1.00 84.00 245 GLN A N 1
ATOM 1946 C CA . GLN A 1 245 ? 6.818 -13.466 10.308 1.00 84.00 245 GLN A CA 1
ATOM 1947 C C . GLN A 1 245 ? 6.396 -13.648 11.765 1.00 84.00 245 GLN A C 1
ATOM 1949 O O . GLN A 1 245 ? 6.663 -14.681 12.377 1.00 84.00 245 GLN A O 1
ATOM 1954 N N . ASN A 1 246 ? 5.651 -12.679 12.283 1.00 87.75 246 ASN A N 1
ATOM 1955 C CA . ASN A 1 246 ? 4.890 -12.805 13.517 1.00 87.75 246 ASN A CA 1
ATOM 1956 C C . ASN A 1 246 ? 3.449 -12.381 13.221 1.00 87.75 246 ASN A C 1
ATOM 1958 O O . ASN A 1 246 ? 3.161 -11.193 13.105 1.00 87.75 246 ASN A O 1
ATOM 1962 N N . LEU A 1 247 ? 2.559 -13.352 13.010 1.00 91.00 247 LEU A N 1
ATOM 1963 C CA . LEU A 1 247 ? 1.193 -13.121 12.534 1.00 91.00 247 LEU A CA 1
ATOM 1964 C C . LEU A 1 247 ? 0.173 -13.613 13.569 1.00 91.00 247 LEU A C 1
ATOM 1966 O O . LEU A 1 247 ? 0.413 -14.634 14.221 1.00 91.00 247 LEU A O 1
ATOM 1970 N N . PRO A 1 248 ? -1.002 -12.967 13.689 1.00 92.50 248 PRO A N 1
ATOM 1971 C CA . PRO A 1 248 ? -2.096 -13.498 14.494 1.00 92.50 248 PRO A CA 1
ATOM 1972 C C . PRO A 1 248 ? -2.452 -14.937 14.091 1.00 92.50 248 PRO A C 1
ATOM 1974 O O . PRO A 1 248 ? -2.638 -15.228 12.911 1.00 92.50 248 PRO A O 1
ATOM 1977 N N . LYS A 1 249 ? -2.612 -15.837 15.070 1.00 91.75 249 LYS A N 1
ATOM 1978 C CA . LYS A 1 249 ? -2.958 -17.253 14.815 1.00 91.75 249 LYS A CA 1
ATOM 1979 C C . LYS A 1 249 ? -4.264 -17.421 14.024 1.00 91.75 249 LYS A C 1
ATOM 1981 O O . LYS A 1 249 ? -4.422 -18.386 13.291 1.00 91.75 249 LYS A O 1
ATOM 1986 N N . ASP A 1 250 ? -5.184 -16.468 14.160 1.00 94.06 250 ASP A N 1
ATOM 1987 C CA . ASP A 1 250 ? -6.497 -16.445 13.515 1.00 94.06 250 ASP A CA 1
ATOM 1988 C C . ASP A 1 250 ? -6.555 -15.556 12.254 1.00 94.06 250 ASP A C 1
ATOM 1990 O O . ASP A 1 250 ? -7.636 -15.115 11.867 1.00 94.06 250 ASP A O 1
ATOM 1994 N N . ILE A 1 251 ? -5.412 -15.272 11.612 1.00 95.19 251 ILE A N 1
ATOM 1995 C CA . ILE A 1 251 ? -5.321 -14.345 10.469 1.00 95.19 251 ILE A CA 1
ATOM 1996 C C . ILE A 1 251 ? -6.164 -14.765 9.254 1.00 95.19 251 ILE A C 1
ATOM 1998 O O . ILE A 1 251 ? -6.732 -13.902 8.592 1.00 95.19 251 ILE A O 1
ATOM 2002 N N . ALA A 1 252 ? -6.321 -16.068 8.996 1.00 94.81 252 ALA A N 1
ATOM 2003 C CA . ALA A 1 252 ? -7.090 -16.585 7.856 1.00 94.81 252 ALA A CA 1
ATOM 2004 C C . ALA A 1 252 ? -8.561 -16.114 7.846 1.00 94.81 252 ALA A C 1
ATOM 2006 O O . ALA A 1 252 ? -9.162 -15.950 6.786 1.00 94.81 252 ALA A O 1
ATOM 2007 N N . ASN A 1 253 ? -9.122 -15.835 9.029 1.00 93.31 253 ASN A N 1
ATOM 2008 C CA . ASN A 1 253 ? -10.518 -15.430 9.214 1.00 93.31 253 ASN A CA 1
ATOM 2009 C C . ASN A 1 253 ? -10.694 -13.909 9.399 1.00 93.31 253 ASN A C 1
ATOM 2011 O O . ASN A 1 253 ? -11.778 -13.457 9.773 1.00 93.31 253 ASN A O 1
ATOM 2015 N N . ARG A 1 254 ? -9.641 -13.109 9.179 1.00 94.25 254 ARG A N 1
ATOM 2016 C CA . ARG A 1 254 ? -9.637 -11.651 9.386 1.00 94.25 254 ARG A CA 1
ATOM 2017 C C . ARG A 1 254 ? -9.539 -10.882 8.071 1.00 94.25 254 ARG A C 1
ATOM 2019 O O . ARG A 1 254 ? -9.054 -11.402 7.068 1.00 94.25 254 ARG A O 1
ATOM 2026 N N . HIS A 1 255 ? -9.970 -9.623 8.099 1.00 95.19 255 HIS A N 1
ATOM 2027 C CA . HIS A 1 255 ? -9.535 -8.646 7.100 1.00 95.19 255 HIS A CA 1
ATOM 2028 C C . HIS A 1 255 ? -8.149 -8.129 7.466 1.00 95.19 255 HIS A C 1
ATOM 2030 O O . HIS A 1 255 ? -7.905 -7.750 8.616 1.00 95.19 255 HIS A O 1
ATOM 2036 N N . VAL A 1 256 ? -7.253 -8.131 6.484 1.00 97.06 256 VAL A N 1
ATOM 2037 C CA . VAL A 1 256 ? -5.856 -7.742 6.657 1.00 97.06 256 VAL A CA 1
ATOM 2038 C C . VAL A 1 256 ? -5.636 -6.368 6.041 1.00 97.06 256 VAL A C 1
ATOM 2040 O O . VAL A 1 256 ? -5.843 -6.186 4.844 1.00 97.06 256 VAL A O 1
ATOM 2043 N N . LEU A 1 257 ? -5.183 -5.423 6.860 1.00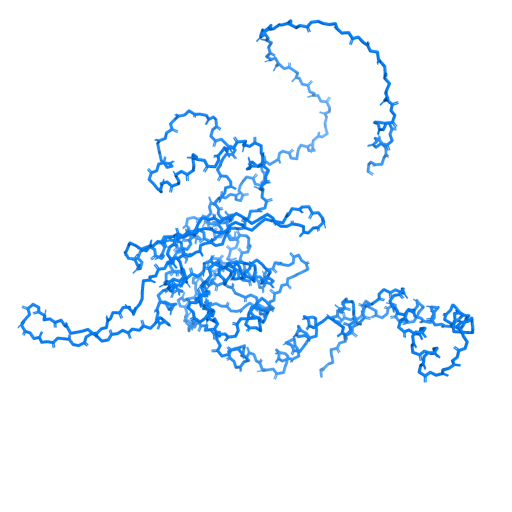 97.38 257 LEU A N 1
ATOM 2044 C CA . LEU A 1 257 ? -4.670 -4.129 6.422 1.00 97.38 257 LEU A CA 1
ATOM 2045 C C . LEU A 1 257 ? -3.147 -4.246 6.334 1.00 97.38 257 LEU A C 1
ATOM 2047 O O . LEU A 1 257 ? -2.470 -4.256 7.360 1.00 97.38 257 LEU A O 1
ATOM 2051 N N . LEU A 1 258 ? -2.615 -4.421 5.128 1.00 96.56 258 LEU A N 1
ATOM 2052 C CA . LEU A 1 258 ? -1.174 -4.471 4.892 1.00 96.56 258 LEU A CA 1
ATOM 2053 C C . LEU A 1 258 ? -0.633 -3.036 4.865 1.00 96.56 258 LEU A C 1
ATOM 2055 O O . LEU A 1 258 ? -1.197 -2.197 4.168 1.00 96.56 258 LEU A O 1
ATOM 2059 N N . LEU A 1 259 ? 0.426 -2.751 5.619 1.00 94.69 259 LEU A N 1
ATOM 2060 C CA . LEU A 1 259 ? 0.961 -1.403 5.819 1.00 94.69 259 LEU A CA 1
ATOM 2061 C C . LEU A 1 259 ? 2.391 -1.313 5.276 1.00 94.69 259 LEU A C 1
ATOM 2063 O O . LEU A 1 259 ? 3.279 -2.025 5.753 1.00 94.69 259 LEU A O 1
ATOM 2067 N N . ASP A 1 260 ? 2.606 -0.432 4.300 1.00 92.12 260 ASP A N 1
ATOM 2068 C CA . ASP A 1 260 ? 3.933 -0.019 3.824 1.00 92.12 260 ASP A CA 1
ATOM 2069 C C . ASP A 1 260 ? 3.826 1.404 3.241 1.00 92.12 260 ASP A C 1
ATOM 2071 O O . ASP A 1 260 ? 3.131 1.584 2.238 1.00 92.12 260 ASP A O 1
ATOM 2075 N N . PRO A 1 261 ? 4.473 2.434 3.817 1.00 91.19 261 PRO A N 1
ATOM 2076 C CA . PRO A 1 261 ? 4.324 3.813 3.352 1.00 91.19 261 PRO A CA 1
ATOM 2077 C C . PRO A 1 261 ? 4.697 4.024 1.882 1.00 91.19 261 PRO A C 1
ATOM 2079 O O . PRO A 1 261 ? 4.136 4.917 1.243 1.00 91.19 261 PRO A O 1
ATOM 2082 N N . ILE A 1 262 ? 5.622 3.222 1.342 1.00 91.12 262 ILE A N 1
ATOM 2083 C CA . ILE A 1 262 ? 6.148 3.395 -0.014 1.00 91.12 262 ILE A CA 1
ATOM 2084 C C . ILE A 1 262 ? 5.982 2.108 -0.820 1.00 91.12 262 ILE A C 1
ATOM 2086 O O . ILE A 1 262 ? 6.676 1.118 -0.597 1.00 91.12 262 ILE A O 1
ATOM 2090 N N . LEU A 1 263 ? 5.155 2.163 -1.864 1.00 91.69 263 LEU A N 1
ATOM 2091 C CA . LEU A 1 263 ? 5.100 1.117 -2.882 1.00 91.69 263 LEU A CA 1
ATOM 2092 C C . LEU A 1 263 ? 6.056 1.447 -4.039 1.00 91.69 263 LEU A C 1
ATOM 2094 O O . LEU A 1 263 ? 5.703 2.181 -4.954 1.00 91.69 263 LEU A O 1
ATOM 2098 N N . GLY A 1 264 ? 7.273 0.894 -3.998 1.00 88.00 264 GLY A N 1
ATOM 2099 C CA . GLY A 1 264 ? 8.293 1.055 -5.047 1.00 88.00 264 GLY A CA 1
ATOM 2100 C C . GLY A 1 264 ? 8.134 0.074 -6.218 1.00 88.00 264 GLY A C 1
ATOM 2101 O O . GLY A 1 264 ? 7.207 0.170 -7.013 1.00 88.00 264 GLY A O 1
ATOM 2102 N N . THR A 1 265 ? 9.041 -0.903 -6.332 1.00 82.62 265 THR A N 1
ATOM 2103 C CA . THR A 1 265 ? 9.004 -1.946 -7.387 1.00 82.62 265 THR A CA 1
ATOM 2104 C C . THR A 1 265 ? 7.862 -2.954 -7.229 1.00 82.62 265 THR A C 1
ATOM 2106 O O . THR A 1 265 ? 7.531 -3.665 -8.172 1.00 82.62 265 THR A O 1
ATOM 2109 N N . GLY A 1 266 ? 7.276 -3.056 -6.033 1.00 86.12 266 GLY A N 1
ATOM 2110 C CA . GLY A 1 266 ? 6.233 -4.031 -5.704 1.00 86.12 266 GLY A CA 1
ATOM 2111 C C . GLY A 1 266 ? 6.745 -5.409 -5.273 1.00 86.12 266 GLY A C 1
ATOM 2112 O O . GLY A 1 266 ? 5.957 -6.198 -4.763 1.00 86.12 266 GLY A O 1
ATOM 2113 N N . ASN A 1 267 ? 8.046 -5.703 -5.378 1.00 85.25 267 ASN A N 1
ATOM 2114 C CA . ASN A 1 267 ? 8.594 -7.029 -5.047 1.00 85.25 267 ASN A CA 1
ATOM 2115 C C . ASN A 1 267 ? 8.324 -7.451 -3.593 1.00 85.25 267 ASN A C 1
ATOM 2117 O O . ASN A 1 267 ? 7.812 -8.545 -3.352 1.00 85.25 267 ASN A O 1
ATOM 2121 N N . SER A 1 268 ? 8.618 -6.576 -2.627 1.00 84.31 268 SER A N 1
ATOM 2122 C CA . SER A 1 268 ? 8.378 -6.852 -1.203 1.00 84.31 268 SER A CA 1
ATOM 2123 C C . SER A 1 268 ? 6.888 -7.029 -0.909 1.00 84.31 268 SER A C 1
ATOM 2125 O O . SER A 1 268 ? 6.496 -7.979 -0.235 1.00 84.31 268 SER A O 1
ATOM 2127 N N . ALA A 1 269 ? 6.038 -6.176 -1.489 1.00 90.88 269 ALA A N 1
ATOM 2128 C CA . ALA A 1 269 ? 4.589 -6.288 -1.352 1.00 90.88 269 ALA A CA 1
ATOM 2129 C C . ALA A 1 269 ? 4.075 -7.627 -1.903 1.00 90.88 269 ALA A C 1
ATOM 2131 O O . ALA A 1 269 ? 3.348 -8.338 -1.214 1.00 90.88 269 ALA A O 1
ATOM 2132 N N . VAL A 1 270 ? 4.513 -8.028 -3.103 1.00 91.62 270 VAL A N 1
ATOM 2133 C CA . VAL A 1 270 ? 4.119 -9.304 -3.720 1.00 91.62 270 VAL A CA 1
ATOM 2134 C C . VAL A 1 270 ? 4.470 -10.491 -2.834 1.00 91.62 270 VAL A C 1
ATOM 2136 O O . VAL A 1 270 ? 3.670 -11.421 -2.705 1.00 91.62 270 VAL A O 1
ATOM 2139 N N . GLN A 1 271 ? 5.637 -10.472 -2.200 1.00 89.69 271 GLN A N 1
ATOM 2140 C CA . GLN A 1 271 ? 6.040 -11.540 -1.294 1.00 89.69 271 GLN A CA 1
ATOM 2141 C C . GLN A 1 271 ? 5.236 -11.548 0.002 1.00 89.69 271 GLN A C 1
ATOM 2143 O O . GLN A 1 271 ? 4.766 -12.615 0.402 1.00 89.69 271 GLN A O 1
ATOM 2148 N N . ALA A 1 272 ? 5.030 -10.384 0.624 1.00 91.75 272 ALA A N 1
ATOM 2149 C CA . ALA A 1 272 ? 4.206 -10.261 1.823 1.00 91.75 272 ALA A CA 1
ATOM 2150 C C . ALA A 1 272 ? 2.782 -10.777 1.562 1.00 91.75 272 ALA A C 1
ATOM 2152 O O . ALA A 1 272 ? 2.275 -11.615 2.306 1.00 91.75 272 ALA A O 1
ATOM 2153 N N . ILE A 1 273 ? 2.169 -10.361 0.452 1.00 95.50 273 ILE A N 1
ATOM 2154 C CA . ILE A 1 273 ? 0.831 -10.808 0.048 1.00 95.50 273 ILE A CA 1
ATOM 2155 C C . ILE A 1 273 ? 0.834 -12.315 -0.227 1.00 95.50 273 ILE A C 1
ATOM 2157 O O . ILE A 1 273 ? -0.018 -13.036 0.285 1.00 95.50 273 ILE A O 1
ATOM 2161 N N . SER A 1 274 ? 1.828 -12.828 -0.957 1.00 94.75 274 SER A N 1
ATOM 2162 C CA . SER A 1 274 ? 1.946 -14.268 -1.229 1.00 94.75 274 SER A CA 1
ATOM 2163 C C . SER A 1 274 ? 2.063 -15.096 0.055 1.00 94.75 274 SER A C 1
ATOM 2165 O O . SER A 1 274 ? 1.505 -16.191 0.135 1.00 94.75 274 SER A O 1
ATOM 2167 N N . LEU A 1 275 ? 2.764 -14.589 1.073 1.00 93.00 275 LEU A N 1
ATOM 2168 C CA . LEU A 1 275 ? 2.856 -15.224 2.386 1.00 93.00 275 LEU A CA 1
ATOM 2169 C C . LEU A 1 275 ? 1.496 -15.250 3.095 1.00 93.00 275 LEU A C 1
ATOM 2171 O O . LEU A 1 275 ? 1.109 -16.290 3.624 1.00 93.00 275 LEU A O 1
ATOM 2175 N N . LEU A 1 276 ? 0.752 -14.142 3.065 1.00 95.69 276 LEU A N 1
ATOM 2176 C CA . LEU A 1 276 ? -0.592 -14.059 3.644 1.00 95.69 276 LEU A CA 1
ATOM 2177 C C . LEU A 1 276 ? -1.561 -15.045 2.977 1.00 95.69 276 LEU A C 1
ATOM 2179 O O . LEU A 1 276 ? -2.283 -15.759 3.675 1.00 95.69 276 LEU A O 1
ATOM 2183 N N . LEU A 1 277 ? -1.518 -15.159 1.646 1.00 96.25 277 LEU A N 1
ATOM 2184 C CA . LEU A 1 277 ? -2.314 -16.145 0.909 1.00 96.25 277 LEU A CA 1
ATOM 2185 C C . LEU A 1 277 ? -1.947 -17.583 1.309 1.00 96.25 277 LEU A C 1
ATOM 2187 O O . LEU A 1 277 ? -2.832 -18.394 1.571 1.00 96.25 277 LEU A O 1
ATOM 2191 N N . LYS A 1 278 ? -0.648 -17.895 1.451 1.00 95.25 278 LYS A N 1
ATOM 2192 C CA . LYS A 1 278 ? -0.179 -19.204 1.953 1.00 95.25 278 LYS A CA 1
ATOM 2193 C C . LYS A 1 278 ? -0.661 -19.504 3.377 1.00 95.25 278 LYS A C 1
ATOM 2195 O O . LYS A 1 278 ? -0.794 -20.667 3.740 1.00 95.25 278 LYS A O 1
ATOM 2200 N N . LYS A 1 279 ? -0.926 -18.475 4.187 1.00 94.69 279 LYS A N 1
ATOM 2201 C CA . LYS A 1 279 ? -1.500 -18.597 5.538 1.00 94.69 279 LYS A CA 1
ATOM 2202 C C . LYS A 1 279 ? -3.030 -18.699 5.549 1.00 94.69 279 LYS A C 1
ATOM 2204 O O . LYS A 1 279 ? -3.616 -18.721 6.627 1.00 94.69 279 LYS A O 1
ATOM 2209 N N . GLY A 1 280 ? -3.669 -18.783 4.382 1.00 95.62 280 GLY A N 1
ATOM 2210 C CA . GLY A 1 280 ? -5.114 -18.968 4.243 1.00 95.62 280 GLY A CA 1
ATOM 2211 C C . GLY A 1 280 ? -5.922 -17.671 4.227 1.00 95.62 280 GLY A C 1
ATOM 2212 O O . GLY A 1 280 ? -7.149 -17.726 4.252 1.00 95.62 280 GLY A O 1
ATOM 2213 N N . VAL A 1 281 ? -5.273 -16.503 4.179 1.00 97.06 281 VAL A N 1
ATOM 2214 C CA . VAL A 1 281 ? -5.981 -15.229 3.998 1.00 97.06 281 VAL A CA 1
ATOM 2215 C C . VAL A 1 281 ? -6.532 -15.173 2.576 1.00 97.06 281 VAL A C 1
ATOM 2217 O O . VAL A 1 281 ? -5.818 -15.437 1.613 1.00 97.06 281 VAL A O 1
ATOM 2220 N N . GLN A 1 282 ? -7.804 -14.813 2.425 1.00 96.56 282 GLN A N 1
ATOM 2221 C CA . GLN A 1 282 ? -8.390 -14.617 1.099 1.00 96.56 282 GLN A CA 1
ATOM 2222 C C . GLN A 1 282 ? -7.899 -13.298 0.502 1.00 96.56 282 GLN A C 1
ATOM 2224 O O . GLN A 1 282 ? -7.933 -12.266 1.164 1.00 96.56 282 GLN A O 1
ATOM 2229 N N . GLU A 1 283 ? -7.529 -13.317 -0.774 1.00 97.12 283 GLU A N 1
ATOM 2230 C CA . GLU A 1 283 ? -7.034 -12.149 -1.512 1.00 97.12 283 GLU A CA 1
ATOM 2231 C C . GLU A 1 283 ? -7.965 -10.928 -1.416 1.00 97.12 283 GLU A C 1
ATOM 2233 O O . GLU A 1 283 ? -7.513 -9.825 -1.130 1.00 97.12 283 GLU A O 1
ATOM 2238 N N . ALA A 1 284 ? -9.279 -11.140 -1.555 1.00 96.44 284 ALA A N 1
ATOM 2239 C CA . ALA A 1 284 ? -10.294 -10.087 -1.448 1.00 96.44 284 ALA A CA 1
ATOM 2240 C C . ALA A 1 284 ? -10.426 -9.480 -0.037 1.00 96.44 284 ALA A C 1
ATOM 2242 O O . ALA A 1 284 ? -11.038 -8.426 0.134 1.00 96.44 284 ALA A O 1
ATOM 2243 N N . ASN A 1 285 ? -9.867 -10.143 0.981 1.00 96.44 285 ASN A N 1
ATOM 2244 C CA . ASN A 1 285 ? -9.873 -9.661 2.358 1.00 96.44 285 ASN A CA 1
ATOM 2245 C C . ASN A 1 285 ? -8.622 -8.840 2.704 1.00 96.44 285 ASN A C 1
ATOM 2247 O O . ASN A 1 285 ? -8.522 -8.382 3.844 1.00 96.44 285 ASN A O 1
ATOM 2251 N N . ILE A 1 286 ? -7.696 -8.659 1.759 1.00 97.75 286 ILE A N 1
ATOM 2252 C CA . ILE A 1 286 ? -6.483 -7.863 1.937 1.00 97.75 286 ILE A CA 1
ATOM 2253 C C . ILE A 1 286 ? -6.716 -6.464 1.346 1.00 97.75 286 ILE A C 1
ATOM 2255 O O . ILE A 1 286 ? -7.200 -6.313 0.221 1.00 97.75 286 ILE A O 1
ATOM 2259 N N . ILE A 1 287 ? -6.366 -5.437 2.116 1.00 97.94 287 ILE A N 1
ATOM 2260 C CA . ILE A 1 287 ? -6.295 -4.047 1.664 1.00 97.94 287 ILE A CA 1
ATOM 2261 C C . ILE A 1 287 ? -4.874 -3.567 1.931 1.00 97.94 287 ILE A C 1
ATOM 2263 O O . ILE A 1 287 ? -4.405 -3.626 3.066 1.00 97.94 287 ILE A O 1
ATOM 2267 N N . PHE A 1 288 ? -4.183 -3.121 0.889 1.00 97.81 288 PHE A N 1
ATOM 2268 C CA . PHE A 1 288 ? -2.831 -2.595 0.986 1.00 97.81 288 PHE A CA 1
ATOM 2269 C C . PHE A 1 288 ? -2.870 -1.072 1.100 1.00 97.81 288 PHE A C 1
ATOM 2271 O O . PHE A 1 288 ? -3.442 -0.414 0.235 1.00 97.81 288 PHE A O 1
ATOM 2278 N N . LEU A 1 289 ? -2.316 -0.531 2.185 1.00 97.25 289 LEU A N 1
ATOM 2279 C CA . LEU A 1 289 ? -2.302 0.894 2.499 1.00 97.25 289 LEU A CA 1
ATOM 2280 C C . LEU A 1 289 ? -0.900 1.467 2.290 1.00 97.25 289 LEU A C 1
ATOM 2282 O O . LEU A 1 289 ? 0.065 0.975 2.881 1.00 97.25 289 LEU A O 1
ATOM 2286 N N . ASN A 1 290 ? -0.814 2.532 1.493 1.00 95.06 290 ASN A N 1
ATOM 2287 C CA . ASN A 1 290 ? 0.425 3.219 1.138 1.00 95.06 290 ASN A CA 1
ATOM 2288 C C . ASN A 1 290 ? 0.248 4.742 1.237 1.00 95.06 290 ASN A C 1
ATOM 2290 O O . ASN A 1 290 ? -0.851 5.261 1.051 1.00 95.06 290 ASN A O 1
ATOM 2294 N N . LEU A 1 291 ? 1.325 5.486 1.494 1.00 93.88 291 LEU A N 1
ATOM 2295 C CA . LEU A 1 291 ? 1.311 6.939 1.302 1.00 93.88 291 LEU A CA 1
ATOM 2296 C C . LEU A 1 291 ? 1.536 7.240 -0.180 1.00 93.88 291 LEU A C 1
ATOM 2298 O O . LEU A 1 291 ? 0.673 7.785 -0.866 1.00 93.88 291 LEU A O 1
ATOM 2302 N N . ILE A 1 292 ? 2.681 6.808 -0.699 1.00 93.38 292 ILE A N 1
ATOM 2303 C CA . ILE A 1 292 ? 3.060 7.032 -2.091 1.00 93.38 292 ILE A CA 1
ATOM 2304 C C . ILE A 1 292 ? 3.274 5.715 -2.818 1.00 93.38 292 ILE A C 1
ATOM 2306 O O . ILE A 1 292 ? 3.791 4.744 -2.260 1.00 93.38 292 ILE A O 1
ATOM 2310 N N . SER A 1 293 ? 2.895 5.701 -4.090 1.00 93.12 293 SER A N 1
ATOM 2311 C CA . SER A 1 293 ? 3.035 4.524 -4.936 1.00 93.12 293 SER A CA 1
ATOM 2312 C C . SER A 1 293 ? 3.663 4.873 -6.276 1.00 93.12 293 SER A C 1
ATOM 2314 O O . SER A 1 293 ? 3.173 5.738 -6.999 1.00 93.12 293 SER A O 1
ATOM 2316 N N . ALA A 1 294 ? 4.721 4.157 -6.644 1.00 88.00 294 ALA A N 1
ATOM 2317 C CA . ALA A 1 294 ? 5.239 4.165 -7.997 1.00 88.00 294 ALA A CA 1
ATOM 2318 C C . ALA A 1 294 ? 4.302 3.354 -8.905 1.00 88.00 294 ALA A C 1
ATOM 2320 O O . ALA A 1 294 ? 3.844 2.264 -8.537 1.00 88.00 294 ALA A O 1
ATOM 2321 N N . PRO A 1 295 ? 4.019 3.843 -10.116 1.00 86.44 295 PRO A N 1
ATOM 2322 C CA . PRO A 1 295 ? 3.026 3.230 -10.980 1.00 86.44 295 PRO A CA 1
ATOM 2323 C C . PRO A 1 295 ? 3.456 1.833 -11.469 1.00 86.44 295 PRO A C 1
ATOM 2325 O O . PRO A 1 295 ? 2.603 0.972 -11.673 1.00 86.44 295 PRO A O 1
ATOM 2328 N N . GLN A 1 296 ? 4.766 1.558 -11.542 1.00 82.56 296 GLN A N 1
ATOM 2329 C CA . GLN A 1 296 ? 5.323 0.218 -11.773 1.00 82.56 296 GLN A CA 1
ATOM 2330 C C . GLN A 1 296 ? 4.905 -0.776 -10.682 1.00 82.56 296 GLN A C 1
ATOM 2332 O O . GLN A 1 296 ? 4.429 -1.868 -10.989 1.00 82.56 296 GLN A O 1
ATOM 2337 N N . GLY A 1 297 ? 5.061 -0.397 -9.409 1.00 86.31 297 GLY A N 1
ATOM 2338 C CA . GLY A 1 297 ? 4.702 -1.244 -8.273 1.00 86.31 297 GLY A CA 1
ATOM 2339 C C . G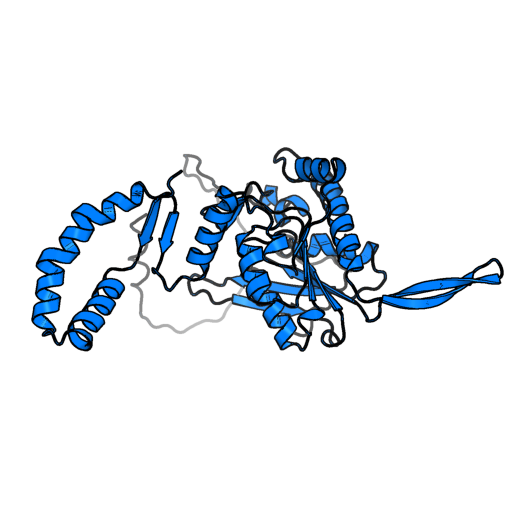LY A 1 297 ? 3.206 -1.506 -8.208 1.00 86.31 297 GLY A C 1
ATOM 2340 O O . GLY A 1 297 ? 2.793 -2.651 -8.026 1.00 86.31 297 GLY A O 1
ATOM 2341 N N . VAL A 1 298 ? 2.394 -0.470 -8.444 1.00 90.38 298 VAL A N 1
ATOM 2342 C CA . VAL A 1 298 ? 0.934 -0.600 -8.569 1.00 90.38 298 VAL A CA 1
ATOM 2343 C C . VAL A 1 298 ? 0.581 -1.612 -9.650 1.00 90.38 298 VAL A C 1
ATOM 2345 O O . VAL A 1 298 ? -0.190 -2.533 -9.399 1.00 90.38 298 VAL A O 1
ATOM 2348 N N . HIS A 1 299 ? 1.176 -1.481 -10.838 1.00 87.38 299 HIS A N 1
ATOM 2349 C CA . HIS A 1 299 ? 0.897 -2.378 -11.949 1.00 87.38 299 HIS A CA 1
ATOM 2350 C C . HIS A 1 299 ? 1.230 -3.837 -11.612 1.00 87.38 299 HIS A C 1
ATOM 2352 O O . HIS A 1 299 ? 0.392 -4.717 -11.812 1.00 87.38 299 HIS A O 1
ATOM 2358 N N . VAL A 1 300 ? 2.417 -4.092 -11.054 1.00 88.06 300 VAL A N 1
ATOM 2359 C CA . VAL A 1 300 ? 2.858 -5.438 -10.656 1.00 88.06 300 VAL A CA 1
ATOM 2360 C C . VAL A 1 300 ? 1.901 -6.055 -9.634 1.00 88.06 300 VAL A C 1
ATOM 2362 O O . VAL A 1 300 ? 1.475 -7.200 -9.795 1.00 88.06 300 VAL A O 1
ATOM 2365 N N . VAL A 1 301 ? 1.537 -5.301 -8.594 1.00 93.12 301 VAL A N 1
ATOM 2366 C CA . VAL A 1 301 ? 0.687 -5.802 -7.508 1.00 93.12 301 VAL A CA 1
ATOM 2367 C C . VAL A 1 301 ? -0.752 -6.016 -7.986 1.00 93.12 301 VAL A C 1
ATOM 2369 O O . VAL A 1 301 ? -1.298 -7.094 -7.760 1.00 93.12 301 VAL A O 1
ATOM 2372 N N . CYS A 1 302 ? -1.354 -5.055 -8.694 1.00 91.81 302 CYS A N 1
ATOM 2373 C CA . CYS A 1 302 ? -2.727 -5.171 -9.195 1.00 91.81 302 CYS A CA 1
ATOM 2374 C C . CYS A 1 302 ? -2.882 -6.291 -10.231 1.00 91.81 302 CYS A C 1
ATOM 2376 O O . CYS A 1 302 ? -3.863 -7.030 -10.179 1.00 91.81 302 CYS A O 1
ATOM 2378 N N . LYS A 1 303 ? -1.906 -6.470 -11.134 1.00 88.88 303 LYS A N 1
ATOM 2379 C CA . LYS A 1 303 ? -1.922 -7.561 -12.125 1.00 88.88 303 LYS A CA 1
ATOM 2380 C C . LYS A 1 303 ? -1.811 -8.931 -11.455 1.00 88.88 303 LYS A C 1
ATOM 2382 O O . LYS A 1 303 ? -2.429 -9.892 -11.908 1.00 88.88 303 LYS A O 1
ATOM 2387 N N . ARG A 1 304 ? -1.023 -9.034 -10.379 1.00 93.31 304 ARG A N 1
ATOM 2388 C CA . ARG A 1 304 ? -0.815 -10.290 -9.648 1.00 93.31 304 ARG A CA 1
ATOM 2389 C C . ARG A 1 304 ? -1.966 -10.631 -8.698 1.00 93.31 304 ARG A C 1
ATOM 2391 O O . ARG A 1 304 ? -2.255 -11.814 -8.533 1.00 93.31 304 ARG A O 1
ATOM 2398 N N . PHE A 1 305 ? -2.593 -9.625 -8.090 1.00 96.50 305 PHE A N 1
ATOM 2399 C CA . PHE A 1 305 ? -3.659 -9.769 -7.093 1.00 96.50 305 PHE A CA 1
ATOM 2400 C C . PHE A 1 305 ? -4.872 -8.885 -7.449 1.00 96.50 305 PHE A C 1
ATOM 2402 O O . PHE A 1 305 ? -5.102 -7.853 -6.811 1.00 96.50 305 PHE A O 1
ATOM 2409 N N . PRO A 1 306 ? -5.658 -9.259 -8.477 1.00 95.38 306 PRO A N 1
ATOM 2410 C CA . PRO A 1 306 ? -6.749 -8.433 -8.998 1.00 95.38 306 PRO A CA 1
ATOM 2411 C C . PRO A 1 306 ? -7.939 -8.258 -8.040 1.00 95.38 306 PRO A C 1
ATOM 2413 O O . PRO A 1 306 ? -8.732 -7.336 -8.219 1.00 95.38 306 PRO A O 1
ATOM 2416 N N . ARG A 1 307 ? -8.105 -9.127 -7.033 1.00 95.88 307 ARG A N 1
ATOM 2417 C CA . ARG A 1 307 ? -9.206 -9.044 -6.051 1.00 95.88 307 ARG A CA 1
ATOM 2418 C C . ARG A 1 307 ? -8.833 -8.260 -4.795 1.00 95.88 307 ARG A C 1
ATOM 2420 O O . ARG A 1 307 ? -9.725 -7.874 -4.042 1.00 95.88 307 ARG A O 1
ATOM 2427 N N . MET A 1 308 ? -7.541 -8.051 -4.552 1.00 95.88 308 MET A N 1
ATOM 2428 C CA . MET A 1 308 ? -7.037 -7.240 -3.442 1.00 95.88 308 MET A CA 1
ATOM 2429 C C . MET A 1 308 ? -7.237 -5.756 -3.744 1.00 95.88 308 MET A C 1
ATOM 2431 O O . MET A 1 308 ? -7.125 -5.364 -4.898 1.00 95.88 308 MET A O 1
ATOM 2435 N N . LYS A 1 309 ? -7.462 -4.920 -2.727 1.00 96.94 309 LYS A N 1
ATOM 2436 C CA . LYS A 1 309 ? -7.556 -3.459 -2.891 1.00 96.94 309 LYS A CA 1
ATOM 2437 C C . LYS A 1 309 ? -6.234 -2.776 -2.530 1.00 96.94 309 LYS A C 1
ATOM 2439 O O . LYS A 1 309 ? -5.612 -3.161 -1.543 1.00 96.94 309 LYS A O 1
ATOM 2444 N N . ILE A 1 310 ? -5.837 -1.747 -3.276 1.00 97.44 310 ILE A N 1
ATOM 2445 C CA . ILE A 1 310 ? -4.730 -0.840 -2.927 1.00 97.44 310 ILE A CA 1
ATOM 2446 C C . ILE A 1 310 ? -5.310 0.541 -2.641 1.00 97.44 310 ILE A C 1
ATOM 2448 O O . ILE A 1 310 ? -6.116 1.033 -3.425 1.00 97.44 310 ILE A O 1
ATOM 2452 N N . VAL A 1 311 ? -4.892 1.166 -1.546 1.00 97.50 311 VAL A N 1
ATOM 2453 C CA . VAL A 1 311 ? -5.270 2.526 -1.161 1.00 97.50 311 VAL A CA 1
ATOM 2454 C C . VAL A 1 311 ? -3.999 3.344 -0.974 1.00 97.50 311 VAL A C 1
ATOM 2456 O O . VAL A 1 311 ? -3.182 3.028 -0.112 1.00 97.50 311 VAL A O 1
ATOM 2459 N N . THR A 1 312 ? -3.837 4.397 -1.773 1.00 96.00 312 THR A N 1
ATOM 2460 C CA . THR A 1 312 ? -2.661 5.282 -1.733 1.00 96.00 312 THR A CA 1
ATOM 2461 C C . THR A 1 312 ? -3.083 6.749 -1.695 1.00 96.00 312 THR A C 1
ATOM 2463 O O . THR A 1 312 ? -4.138 7.096 -2.231 1.00 96.00 312 THR A O 1
ATOM 2466 N N . SER A 1 313 ? -2.290 7.635 -1.085 1.00 94.44 313 SER A N 1
ATOM 2467 C CA . SER A 1 313 ? -2.603 9.073 -1.120 1.00 94.44 313 SER A CA 1
ATOM 2468 C C . SER A 1 313 ? -2.142 9.746 -2.413 1.00 94.44 313 SER A C 1
ATOM 2470 O O . SER A 1 313 ? -2.841 10.622 -2.916 1.00 94.44 313 SER A O 1
ATOM 2472 N N . GLU A 1 314 ? -1.021 9.308 -2.994 1.00 91.81 314 GLU A N 1
ATOM 2473 C CA . GLU A 1 314 ? -0.505 9.855 -4.255 1.00 91.81 314 GLU A CA 1
ATOM 2474 C C . GLU A 1 314 ? 0.178 8.787 -5.130 1.00 91.81 314 GLU A C 1
ATOM 2476 O O . GLU A 1 314 ? 0.747 7.814 -4.623 1.00 91.81 314 GLU A O 1
ATOM 2481 N N . ILE A 1 315 ? 0.110 8.968 -6.455 1.00 90.44 315 ILE A N 1
ATOM 2482 C CA . ILE A 1 315 ? 0.852 8.167 -7.436 1.00 90.44 315 ILE A CA 1
ATOM 2483 C C . ILE A 1 315 ? 1.993 9.009 -8.004 1.00 90.44 315 ILE A C 1
ATOM 2485 O O . ILE A 1 315 ? 1.791 10.135 -8.451 1.00 90.44 315 ILE A O 1
ATOM 2489 N N . GLU A 1 316 ? 3.182 8.429 -8.005 1.00 88.88 316 GLU A N 1
ATOM 2490 C CA . GLU A 1 316 ? 4.445 9.089 -8.322 1.00 88.88 316 GLU A CA 1
ATOM 2491 C C . GLU A 1 316 ? 4.792 9.004 -9.808 1.00 88.88 316 GLU A C 1
ATOM 2493 O O . GLU A 1 316 ? 4.155 8.283 -10.579 1.00 88.88 316 GLU A O 1
ATOM 2498 N N . SER A 1 317 ? 5.838 9.722 -10.230 1.00 80.81 317 SER A N 1
ATOM 2499 C CA . SER A 1 317 ? 6.242 9.701 -11.641 1.00 80.81 317 SER A CA 1
ATOM 2500 C C . SER A 1 317 ? 6.834 8.350 -12.060 1.00 80.81 317 SER A C 1
ATOM 2502 O O . SER A 1 317 ? 6.646 7.910 -13.196 1.00 80.81 317 SER A O 1
ATOM 2504 N N . GLY A 1 318 ? 7.512 7.660 -11.141 1.00 82.31 318 GLY A N 1
ATOM 2505 C CA . GLY A 1 318 ? 8.175 6.403 -11.443 1.00 82.31 318 GLY A CA 1
ATOM 2506 C C . GLY A 1 318 ? 9.247 6.034 -10.431 1.00 82.31 318 GLY A C 1
ATOM 2507 O O . GLY A 1 318 ? 9.223 6.469 -9.279 1.00 82.31 318 GLY A O 1
ATOM 2508 N N . LEU A 1 319 ? 10.191 5.228 -10.906 1.00 78.88 319 LEU A N 1
ATOM 2509 C CA . LEU A 1 319 ? 11.410 4.859 -10.202 1.00 78.88 319 LEU A CA 1
ATOM 2510 C C . LEU A 1 319 ? 12.618 5.431 -10.954 1.00 78.88 319 LEU A C 1
ATOM 2512 O O . LEU A 1 319 ? 12.565 5.540 -12.180 1.00 78.88 319 LEU A O 1
ATOM 2516 N N . ASN A 1 320 ? 13.684 5.777 -10.235 1.00 78.31 320 ASN A N 1
ATOM 2517 C CA . ASN A 1 320 ? 14.995 6.072 -10.819 1.00 78.31 320 ASN A CA 1
ATOM 2518 C C . ASN A 1 320 ? 15.825 4.783 -11.027 1.00 78.31 320 ASN A C 1
ATOM 2520 O O . ASN A 1 320 ? 15.353 3.681 -10.736 1.00 78.31 320 ASN A O 1
ATOM 2524 N N . ASP A 1 321 ? 17.068 4.930 -11.494 1.00 76.50 321 ASP A N 1
ATOM 2525 C CA . ASP A 1 321 ? 17.987 3.809 -11.761 1.00 76.50 321 ASP A CA 1
ATOM 2526 C C . ASP A 1 321 ? 18.351 3.001 -10.500 1.00 76.50 321 ASP A C 1
ATOM 2528 O O . ASP A 1 321 ? 18.597 1.798 -10.580 1.00 76.50 321 ASP A O 1
ATOM 2532 N N . ASP A 1 322 ? 18.280 3.626 -9.320 1.00 71.94 322 ASP A N 1
ATOM 2533 C CA . ASP A 1 322 ? 18.485 2.981 -8.015 1.00 71.94 322 ASP A CA 1
ATOM 2534 C C . ASP A 1 322 ? 17.208 2.326 -7.455 1.00 71.94 322 ASP A C 1
ATOM 2536 O O . ASP A 1 322 ? 17.148 1.954 -6.280 1.00 71.94 322 ASP A O 1
ATOM 2540 N N . PHE A 1 323 ? 16.151 2.208 -8.266 1.00 74.50 323 PHE A N 1
ATOM 2541 C CA . PHE A 1 323 ? 14.832 1.699 -7.871 1.00 74.50 323 PHE A CA 1
ATOM 2542 C C . PHE A 1 323 ? 14.152 2.491 -6.741 1.00 74.50 323 PHE A C 1
ATOM 2544 O O . PHE A 1 323 ? 13.264 1.969 -6.057 1.00 74.50 323 PHE A O 1
ATOM 2551 N N . ARG A 1 324 ? 14.528 3.760 -6.558 1.00 78.06 324 ARG A N 1
ATOM 2552 C CA . ARG A 1 324 ? 13.897 4.691 -5.616 1.00 78.06 324 ARG A CA 1
ATOM 2553 C C . ARG A 1 324 ? 12.759 5.439 -6.292 1.00 78.06 324 ARG A C 1
ATOM 2555 O O . ARG A 1 324 ? 12.834 5.783 -7.469 1.00 78.06 324 ARG A O 1
ATOM 2562 N N . VAL A 1 325 ? 11.698 5.695 -5.536 1.00 82.44 325 VAL A N 1
ATOM 2563 C CA . VAL A 1 325 ? 10.517 6.409 -6.029 1.00 82.44 325 VAL A CA 1
ATOM 2564 C C . VAL A 1 325 ? 10.846 7.879 -6.265 1.00 82.44 325 VAL A C 1
ATOM 2566 O O . VAL A 1 325 ? 11.454 8.510 -5.406 1.00 82.44 325 VAL A O 1
ATOM 2569 N N . VAL A 1 326 ? 10.431 8.419 -7.414 1.00 83.25 326 VAL A N 1
ATOM 2570 C CA . VAL A 1 326 ? 10.682 9.813 -7.810 1.00 83.25 326 VAL A CA 1
ATOM 2571 C C . VAL A 1 326 ? 9.383 10.550 -8.178 1.00 83.25 326 VAL A C 1
ATOM 2573 O O . VAL A 1 326 ? 8.552 9.974 -8.893 1.00 83.25 326 VAL A O 1
ATOM 2576 N N . PRO A 1 327 ? 9.198 11.825 -7.764 1.00 85.69 327 PRO A N 1
ATOM 2577 C CA . PRO A 1 327 ? 10.062 12.606 -6.863 1.00 85.69 327 PRO A CA 1
ATOM 2578 C C . PRO A 1 327 ? 10.216 12.005 -5.455 1.00 85.69 327 PRO A C 1
ATOM 2580 O O . PRO A 1 327 ? 11.265 12.189 -4.847 1.00 85.69 327 PRO A O 1
ATOM 2583 N N . GLY A 1 328 ? 9.238 11.225 -4.979 1.00 88.00 328 GLY A N 1
ATOM 2584 C CA . GLY A 1 328 ? 9.351 10.483 -3.717 1.00 88.00 328 GLY A CA 1
ATOM 2585 C C . GLY A 1 328 ? 9.611 11.375 -2.497 1.00 88.00 328 GLY A C 1
ATOM 2586 O O . GLY A 1 328 ? 9.267 12.556 -2.502 1.00 88.00 328 GLY A O 1
ATOM 2587 N N . MET A 1 329 ? 10.171 10.798 -1.429 1.00 88.31 329 MET A N 1
ATOM 2588 C CA . MET A 1 329 ? 10.434 11.499 -0.157 1.00 88.31 329 MET A CA 1
ATOM 2589 C C . MET A 1 329 ? 11.700 11.015 0.576 1.00 88.31 329 MET A C 1
ATOM 2591 O O . MET A 1 329 ? 11.828 11.209 1.785 1.00 88.31 329 MET A O 1
ATOM 2595 N N . GLY A 1 330 ? 12.633 10.386 -0.146 1.00 84.81 330 GLY A N 1
ATOM 2596 C CA . GLY A 1 330 ? 13.816 9.745 0.441 1.00 84.81 330 GLY A CA 1
ATOM 2597 C C . GLY A 1 330 ? 13.495 8.415 1.132 1.00 84.81 330 GLY A C 1
ATOM 2598 O O . GLY A 1 330 ? 12.471 7.790 0.837 1.00 84.81 330 GLY A O 1
ATOM 2599 N N . GLU A 1 331 ? 14.368 7.967 2.039 1.00 83.56 331 GLU A N 1
ATOM 2600 C CA . GLU A 1 331 ? 14.103 6.773 2.847 1.00 83.56 331 GLU A CA 1
ATOM 2601 C C . GLU A 1 331 ? 13.155 7.133 3.995 1.00 83.56 331 GLU A C 1
ATOM 2603 O O . GLU A 1 331 ? 13.530 7.777 4.972 1.00 83.56 331 GLU A O 1
ATOM 2608 N N . PHE A 1 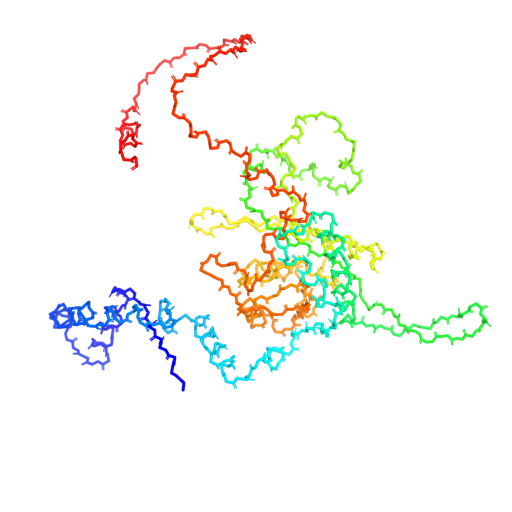332 ? 11.892 6.723 3.866 1.00 85.81 332 PHE A N 1
ATOM 2609 C CA . PHE A 1 332 ? 10.850 7.067 4.835 1.00 85.81 332 PHE A CA 1
ATOM 2610 C C . PHE A 1 332 ? 11.190 6.610 6.255 1.00 85.81 332 PHE A C 1
ATOM 2612 O O . PHE A 1 332 ? 10.910 7.329 7.208 1.00 85.81 332 PHE A O 1
ATOM 2619 N N . GLY A 1 333 ? 11.761 5.407 6.394 1.00 78.69 333 GLY A N 1
ATOM 2620 C CA . GLY A 1 333 ? 12.133 4.863 7.699 1.00 78.69 333 GLY A CA 1
ATOM 2621 C C . GLY A 1 333 ? 13.135 5.763 8.413 1.00 78.69 333 GLY A C 1
ATOM 2622 O O . GLY A 1 333 ? 12.901 6.127 9.563 1.00 78.69 333 GLY A O 1
ATOM 2623 N N . ASP A 1 334 ? 14.183 6.189 7.705 1.00 80.19 334 ASP A N 1
ATOM 2624 C CA . ASP A 1 334 ? 15.245 6.983 8.314 1.00 80.19 334 ASP A CA 1
ATOM 2625 C C . ASP A 1 334 ? 14.755 8.362 8.765 1.00 80.19 334 ASP A C 1
ATOM 2627 O O . ASP A 1 334 ? 14.992 8.766 9.906 1.00 80.19 334 ASP A O 1
ATOM 2631 N N . ARG A 1 335 ? 13.935 9.010 7.932 1.00 83.94 335 ARG A N 1
ATOM 2632 C CA . ARG A 1 335 ? 13.331 10.312 8.245 1.00 83.94 335 ARG A CA 1
ATOM 2633 C C . ARG A 1 335 ? 12.283 10.252 9.352 1.00 83.94 335 ARG A C 1
ATOM 2635 O O . ARG A 1 335 ? 12.117 11.220 10.089 1.00 83.94 335 ARG A O 1
ATOM 2642 N N . TYR A 1 336 ? 11.554 9.140 9.464 1.00 83.62 336 TYR A N 1
ATOM 2643 C CA . TYR A 1 336 ? 10.512 8.970 10.479 1.00 83.62 336 TYR A CA 1
ATOM 2644 C C . TYR A 1 336 ? 11.093 8.614 11.853 1.00 83.62 336 TYR A C 1
ATOM 2646 O O . TYR A 1 336 ? 10.594 9.090 12.867 1.00 83.62 336 TYR A O 1
ATOM 2654 N N . PHE A 1 337 ? 12.140 7.786 11.908 1.00 78.31 337 PHE A N 1
ATOM 2655 C CA . PHE A 1 337 ? 12.755 7.365 13.174 1.00 78.31 337 PHE A CA 1
ATOM 2656 C C . PHE A 1 337 ? 13.976 8.201 13.573 1.00 78.31 337 PHE A C 1
ATOM 2658 O O . PHE A 1 337 ? 14.476 8.042 14.685 1.00 78.31 337 PHE A O 1
ATOM 2665 N N . GLY A 1 338 ? 14.432 9.108 12.704 1.00 72.69 338 GLY A N 1
ATOM 2666 C CA . GLY A 1 338 ? 15.587 9.969 12.955 1.00 72.69 338 GLY A CA 1
ATOM 2667 C C . GLY A 1 338 ? 16.924 9.231 12.857 1.00 72.69 338 GLY A C 1
ATOM 2668 O O . GLY A 1 338 ? 17.871 9.595 13.546 1.00 72.69 338 GLY A O 1
ATOM 2669 N N . THR A 1 339 ? 17.017 8.184 12.031 1.00 67.69 339 THR A N 1
ATOM 2670 C CA . THR A 1 339 ? 18.260 7.413 11.839 1.00 67.69 339 THR A CA 1
ATOM 2671 C C . THR A 1 339 ? 19.176 7.983 10.753 1.00 67.69 339 THR A C 1
ATOM 2673 O O . THR A 1 339 ? 20.272 7.457 10.553 1.00 67.69 339 THR A O 1
ATOM 2676 N N . ASP A 1 340 ? 18.789 9.093 10.113 1.00 58.94 340 ASP A N 1
ATOM 2677 C CA . ASP A 1 340 ? 19.587 9.805 9.103 1.00 58.94 340 ASP A CA 1
ATOM 2678 C C . ASP A 1 340 ? 20.986 10.218 9.627 1.00 58.94 340 ASP A C 1
ATOM 2680 O O . ASP A 1 340 ? 21.983 10.109 8.912 1.00 58.94 340 ASP A O 1
ATOM 2684 N N . GLU A 1 341 ? 21.101 10.625 10.900 1.00 42.06 341 GLU A N 1
ATOM 2685 C CA . GLU A 1 341 ? 22.373 11.057 11.518 1.00 42.06 341 GLU A CA 1
ATOM 2686 C C . GLU A 1 341 ? 23.347 9.897 11.822 1.00 42.06 341 GLU A C 1
ATOM 2688 O O . GLU A 1 341 ? 24.547 10.104 12.026 1.00 42.06 341 GLU A O 1
ATOM 2693 N N . TYR A 1 342 ? 22.868 8.650 11.814 1.00 40.12 342 TYR A N 1
ATOM 2694 C CA . TYR A 1 342 ? 23.719 7.478 12.040 1.00 40.12 342 TYR A CA 1
ATOM 2695 C C . TYR A 1 342 ? 24.473 7.034 10.779 1.00 40.12 342 TYR A C 1
ATOM 2697 O O . TYR A 1 342 ? 25.498 6.362 10.886 1.00 40.12 342 TYR A O 1
ATOM 2705 N N . GLN A 1 343 ? 24.022 7.430 9.582 1.00 37.44 343 GLN A N 1
ATOM 2706 C CA . GLN A 1 343 ? 24.739 7.132 8.334 1.00 37.44 343 GLN A CA 1
ATOM 2707 C C . GLN A 1 343 ? 25.897 8.106 8.065 1.00 37.44 343 GLN A C 1
ATOM 2709 O O . GLN A 1 343 ? 26.850 7.741 7.380 1.00 37.44 343 GLN A O 1
ATOM 2714 N N . SER A 1 344 ? 25.872 9.316 8.635 1.00 31.00 344 SER A N 1
ATOM 2715 C CA . SER A 1 344 ? 26.982 10.279 8.542 1.00 31.00 344 SER A CA 1
ATOM 2716 C C . SER A 1 344 ? 28.085 10.049 9.585 1.00 31.00 344 SER A C 1
ATOM 2718 O O . SER A 1 344 ? 29.149 10.661 9.498 1.00 31.00 344 SER A O 1
ATOM 2720 N N . SER A 1 345 ? 27.864 9.144 10.546 1.00 28.00 345 SER A N 1
ATOM 2721 C CA . SER A 1 345 ? 28.789 8.829 11.643 1.00 28.00 345 SER A CA 1
ATOM 2722 C C . SER A 1 345 ? 29.413 7.429 11.564 1.00 28.00 345 SER A C 1
ATOM 2724 O O . SER A 1 345 ? 30.000 6.954 12.535 1.00 28.00 345 SER A O 1
ATOM 2726 N N . THR A 1 346 ? 29.429 6.794 10.386 1.00 27.98 346 THR A N 1
ATOM 2727 C CA . THR A 1 346 ? 30.567 5.917 10.070 1.00 27.98 346 THR A CA 1
ATOM 2728 C C . THR A 1 346 ? 31.777 6.814 9.826 1.00 27.98 346 THR A C 1
ATOM 2730 O O . THR A 1 346 ? 31.725 7.630 8.903 1.00 27.98 346 THR A O 1
ATOM 2733 N N . PRO A 1 347 ? 32.868 6.713 10.602 1.00 28.09 347 PRO A N 1
ATOM 2734 C CA . PRO A 1 347 ? 34.029 7.542 10.357 1.00 28.09 347 PRO A CA 1
ATOM 2735 C C . PRO A 1 347 ? 34.696 7.090 9.053 1.00 28.09 347 PRO A C 1
ATOM 2737 O O . PRO A 1 347 ? 35.536 6.193 9.041 1.00 28.09 347 PRO A O 1
ATOM 2740 N N . PHE A 1 348 ? 34.361 7.749 7.946 1.00 25.86 348 PHE A N 1
ATOM 2741 C CA . PHE A 1 348 ? 35.315 7.947 6.863 1.00 25.86 348 PHE A CA 1
ATOM 2742 C C . PHE A 1 348 ? 36.390 8.905 7.394 1.00 25.86 348 PHE A C 1
ATOM 2744 O O . PHE A 1 348 ? 36.352 10.109 7.165 1.00 25.86 348 PHE A O 1
ATOM 2751 N N . PHE A 1 349 ? 37.354 8.374 8.149 1.00 25.80 349 PHE A N 1
ATOM 2752 C CA . PHE A 1 349 ? 38.636 9.050 8.319 1.00 25.80 349 PHE A CA 1
ATOM 2753 C C . PHE A 1 349 ? 39.433 8.842 7.031 1.00 25.80 349 PHE A C 1
ATOM 2755 O O . PHE A 1 349 ? 40.126 7.841 6.867 1.00 25.80 349 PHE A O 1
ATOM 2762 N N . CYS A 1 350 ? 39.332 9.800 6.115 1.00 28.33 350 CYS A N 1
ATOM 2763 C CA . CYS A 1 350 ? 40.455 10.142 5.259 1.00 28.33 350 CYS A CA 1
ATOM 2764 C C . CYS A 1 350 ? 40.947 11.509 5.735 1.00 28.33 350 CYS A C 1
ATOM 2766 O O . CYS A 1 350 ? 40.408 12.537 5.341 1.00 28.33 350 CYS A O 1
ATOM 2768 N N . ASP A 1 351 ? 41.929 11.498 6.634 1.00 25.69 351 ASP A N 1
ATOM 2769 C CA . ASP A 1 351 ? 42.791 12.653 6.854 1.00 25.69 351 ASP A CA 1
ATOM 2770 C C . ASP A 1 351 ? 44.247 12.184 6.761 1.00 25.69 351 ASP A C 1
ATOM 2772 O O . ASP A 1 351 ? 44.648 11.161 7.332 1.00 25.69 351 ASP A O 1
ATOM 2776 N N . ASP A 1 352 ? 45.014 12.917 5.964 1.00 34.81 352 ASP A N 1
ATOM 2777 C CA . ASP A 1 352 ? 46.417 12.690 5.661 1.00 34.81 352 ASP A CA 1
ATOM 2778 C C . ASP A 1 352 ? 47.254 12.941 6.918 1.00 34.81 352 ASP A C 1
ATOM 2780 O O . ASP A 1 352 ? 47.728 14.054 7.138 1.00 34.81 352 ASP A O 1
ATOM 2784 N N . LYS A 1 353 ? 47.456 11.910 7.752 1.00 31.62 353 LYS A N 1
ATOM 2785 C CA . LYS A 1 353 ? 48.700 11.649 8.511 1.00 31.62 353 LYS A CA 1
ATOM 2786 C C . LYS A 1 353 ? 48.558 10.437 9.433 1.00 31.62 353 LYS A C 1
ATOM 2788 O O . LYS A 1 353 ? 47.895 10.434 10.462 1.00 31.62 353 LYS A O 1
ATOM 2793 N N . ASN A 1 354 ? 49.322 9.420 9.072 1.00 36.00 354 ASN A N 1
ATOM 2794 C CA . ASN A 1 354 ? 49.490 8.124 9.710 1.00 36.00 354 ASN A CA 1
ATOM 2795 C C . ASN A 1 354 ? 50.016 8.209 11.171 1.00 36.00 354 ASN A C 1
ATOM 2797 O O . ASN A 1 354 ? 51.229 8.167 11.389 1.00 36.00 354 ASN A O 1
ATOM 2801 N N . ARG A 1 355 ? 49.142 8.308 12.190 1.00 26.44 355 ARG A N 1
ATOM 2802 C CA . ARG A 1 355 ? 49.506 8.078 13.610 1.00 26.44 355 ARG A CA 1
ATOM 2803 C C . ARG A 1 355 ? 48.378 7.427 14.420 1.00 26.44 355 ARG A C 1
ATOM 2805 O O . ARG A 1 355 ? 47.508 8.107 14.950 1.00 26.44 355 ARG A O 1
ATOM 2812 N N . VAL A 1 356 ? 48.464 6.110 14.607 1.00 26.48 356 VAL A N 1
ATOM 2813 C CA . VAL A 1 356 ? 47.676 5.361 15.601 1.00 26.48 356 VAL A CA 1
ATOM 2814 C C . VAL A 1 356 ? 48.431 5.355 16.935 1.00 26.48 356 VAL A C 1
ATOM 2816 O O . VAL A 1 356 ? 49.580 4.915 16.994 1.00 26.48 356 VAL A O 1
ATOM 2819 N N . ARG A 1 357 ? 47.794 5.828 18.015 1.00 21.59 357 ARG A N 1
ATOM 2820 C CA . ARG A 1 357 ? 48.230 5.599 19.404 1.00 21.59 357 ARG A CA 1
ATOM 2821 C C . ARG A 1 357 ? 47.339 4.534 20.042 1.00 21.59 357 ARG A C 1
ATOM 2823 O O . ARG A 1 357 ? 46.125 4.688 20.091 1.00 21.59 357 ARG A O 1
ATOM 2830 N N . TRP A 1 358 ? 47.980 3.480 20.534 1.00 23.03 358 TRP A N 1
ATOM 2831 C CA . TRP A 1 358 ? 47.403 2.399 21.330 1.00 23.03 358 TRP A CA 1
ATOM 2832 C C . TRP A 1 358 ? 47.224 2.825 22.791 1.00 23.03 358 TRP A C 1
ATOM 2834 O O . TRP A 1 358 ? 48.188 3.315 23.375 1.00 23.03 358 TRP A O 1
ATOM 2844 N N . VAL A 1 359 ? 46.056 2.562 23.387 1.00 22.56 359 VAL A N 1
ATOM 2845 C CA . VAL A 1 359 ? 45.861 2.380 24.844 1.00 22.56 359 VAL A CA 1
ATOM 2846 C C . VAL A 1 359 ? 44.710 1.374 25.013 1.00 22.56 359 VAL A C 1
ATOM 2848 O O . VAL A 1 359 ? 43.572 1.680 24.685 1.00 22.56 359 VAL A O 1
ATOM 2851 N N . SER A 1 360 ? 45.027 0.086 25.159 1.00 22.14 360 SER A N 1
ATOM 2852 C CA . SER A 1 360 ? 45.075 -0.680 26.422 1.00 22.14 360 SER A CA 1
ATOM 2853 C C . SER A 1 360 ? 43.708 -1.159 26.909 1.00 22.14 360 SER A C 1
ATOM 2855 O O . SER A 1 360 ? 42.926 -0.354 27.388 1.00 22.14 360 SER A O 1
ATOM 2857 N N . ILE A 1 361 ? 43.499 -2.479 26.896 1.00 23.38 361 ILE A N 1
ATOM 2858 C CA . ILE A 1 361 ? 42.876 -3.255 27.982 1.00 23.38 361 ILE A CA 1
ATOM 2859 C C . ILE A 1 361 ? 43.543 -4.640 27.958 1.00 23.38 361 ILE A C 1
ATOM 2861 O O . ILE A 1 361 ? 43.656 -5.278 26.912 1.00 23.38 361 ILE A O 1
ATOM 2865 N N . GLN A 1 362 ? 44.037 -5.060 29.119 1.00 21.44 362 GLN A N 1
ATOM 2866 C CA . GLN A 1 362 ? 44.763 -6.300 29.374 1.00 21.44 362 GLN A CA 1
ATOM 2867 C C . GLN A 1 362 ? 44.056 -7.034 30.529 1.00 21.44 362 GLN A C 1
ATOM 2869 O O . GLN A 1 362 ? 43.557 -6.362 31.431 1.00 21.44 362 GLN A O 1
ATOM 2874 N N . LEU A 1 363 ? 44.147 -8.377 30.508 1.00 22.70 363 LEU A N 1
ATOM 2875 C CA . LEU A 1 363 ? 43.940 -9.366 31.596 1.00 22.70 363 LEU A CA 1
ATOM 2876 C C . LEU A 1 363 ? 42.500 -9.920 31.779 1.00 22.70 363 LEU A C 1
ATOM 2878 O O . LEU A 1 363 ? 41.549 -9.157 31.748 1.00 22.70 363 LEU A O 1
ATOM 2882 N N . PHE A 1 364 ? 42.245 -11.228 31.984 1.00 21.11 364 PHE A N 1
ATOM 2883 C CA . PHE A 1 364 ? 43.071 -12.318 32.545 1.00 21.11 364 PHE A CA 1
ATOM 2884 C C . PHE A 1 364 ? 42.569 -13.736 32.110 1.00 21.11 364 PHE A C 1
ATOM 2886 O O . PHE A 1 364 ? 41.364 -13.936 32.015 1.00 21.11 364 PHE A O 1
ATOM 2893 N N . ALA A 1 365 ? 43.535 -14.659 31.896 1.00 22.84 365 ALA A N 1
ATOM 2894 C CA . ALA A 1 365 ? 43.622 -16.152 31.929 1.00 22.84 365 ALA A CA 1
ATOM 2895 C C . ALA A 1 365 ? 42.441 -17.090 31.549 1.00 22.84 365 ALA A C 1
ATOM 2897 O O . ALA A 1 365 ? 41.290 -16.811 31.825 1.00 22.84 365 ALA A O 1
ATOM 2898 N N . GLY A 1 366 ? 42.654 -18.312 31.039 1.00 22.44 366 GLY A N 1
ATOM 2899 C CA . GLY A 1 366 ? 43.885 -19.067 30.789 1.00 22.44 366 GLY A CA 1
ATOM 2900 C C . GLY A 1 366 ? 43.611 -20.546 30.441 1.00 22.44 366 GLY A C 1
ATOM 2901 O O . GLY A 1 366 ? 42.575 -21.093 30.795 1.00 22.44 366 GLY A O 1
ATOM 2902 N N . ALA A 1 367 ? 44.602 -21.146 29.772 1.00 22.38 367 ALA A N 1
ATOM 2903 C CA . ALA A 1 367 ? 44.954 -22.571 29.681 1.00 22.38 367 ALA A CA 1
ATOM 2904 C C . ALA A 1 367 ? 43.938 -23.602 29.129 1.00 22.38 367 ALA A C 1
ATOM 2906 O O . ALA A 1 367 ? 43.119 -24.144 29.859 1.00 22.38 367 ALA A O 1
ATOM 2907 N N . LEU A 1 368 ? 44.179 -24.065 27.894 1.00 25.27 368 LEU A N 1
ATOM 2908 C CA . LEU A 1 368 ? 44.526 -25.475 27.672 1.00 25.27 368 LEU A CA 1
ATOM 2909 C C . LEU A 1 368 ? 45.426 -25.608 26.435 1.00 25.27 368 LEU A C 1
ATOM 2911 O O . LEU A 1 368 ? 45.296 -24.867 25.464 1.00 25.27 368 LEU A O 1
ATOM 2915 N N . ALA A 1 369 ? 46.385 -26.516 26.535 1.00 23.30 369 ALA A N 1
ATOM 2916 C CA . ALA A 1 369 ? 47.561 -26.615 25.694 1.00 23.30 369 ALA A CA 1
ATOM 2917 C C . ALA A 1 369 ? 47.496 -27.819 24.733 1.00 23.30 369 ALA A C 1
ATOM 2919 O O . ALA A 1 369 ? 46.819 -28.800 25.020 1.00 23.30 369 ALA A O 1
ATOM 2920 N N . LEU A 1 370 ? 48.330 -27.743 23.685 1.00 24.14 370 LEU A N 1
ATOM 2921 C CA . LEU A 1 370 ? 48.981 -28.845 22.954 1.00 24.14 370 LEU A CA 1
ATOM 2922 C C . LEU A 1 370 ? 48.124 -29.714 22.013 1.00 24.14 370 LEU A C 1
ATOM 2924 O O . LEU A 1 370 ? 47.468 -30.653 22.441 1.00 24.14 370 LEU A O 1
ATOM 2928 N N . GLN A 1 371 ? 48.289 -29.507 20.702 1.00 27.44 371 GLN A N 1
ATOM 2929 C CA . GLN A 1 371 ? 49.061 -30.392 19.805 1.00 27.44 371 GLN A CA 1
ATOM 2930 C C . GLN A 1 371 ? 49.043 -29.811 18.378 1.00 27.44 371 GLN A C 1
ATOM 2932 O O . GLN A 1 371 ? 47.997 -29.427 17.864 1.00 27.44 371 GLN A O 1
ATOM 2937 N N . GLY A 1 372 ? 50.224 -29.678 17.768 1.00 24.64 372 GLY A N 1
ATOM 2938 C CA . GLY A 1 372 ? 50.394 -29.197 16.395 1.00 24.64 372 GLY A CA 1
ATOM 2939 C C . GLY A 1 372 ? 50.189 -30.290 15.341 1.00 24.64 372 GLY A C 1
ATOM 2940 O O . GLY A 1 372 ? 50.244 -31.472 15.661 1.00 24.64 372 GLY A O 1
ATOM 2941 N N . VAL A 1 373 ? 49.942 -29.882 14.093 1.00 27.42 373 VAL A N 1
ATOM 2942 C CA . VAL A 1 373 ? 50.850 -29.978 12.925 1.00 27.42 373 VAL A CA 1
ATOM 2943 C C . VAL A 1 373 ? 50.066 -29.549 11.665 1.00 27.42 373 VAL A C 1
ATOM 2945 O O . VAL A 1 373 ? 49.069 -30.156 11.296 1.00 27.42 373 VAL A O 1
ATOM 2948 N N . ASP A 1 374 ? 50.546 -28.450 11.080 1.00 26.98 374 ASP A N 1
ATOM 2949 C CA . ASP A 1 374 ? 50.668 -28.040 9.672 1.00 26.98 374 ASP A CA 1
ATOM 2950 C C . ASP A 1 374 ? 49.569 -28.225 8.607 1.00 26.98 374 ASP A C 1
ATOM 2952 O O . ASP A 1 374 ? 49.176 -29.324 8.227 1.00 26.98 374 ASP A O 1
ATOM 2956 N N . GLY A 1 375 ? 49.303 -27.093 7.935 1.00 25.08 375 GLY A N 1
ATOM 2957 C CA . GLY A 1 375 ? 49.272 -27.039 6.470 1.00 25.08 375 GLY A CA 1
ATOM 2958 C C . GLY A 1 375 ? 48.032 -26.385 5.866 1.00 25.08 375 GLY A C 1
ATOM 2959 O O . GLY A 1 375 ? 47.029 -27.053 5.692 1.00 25.08 375 GLY A O 1
ATOM 2960 N N . TYR A 1 376 ? 48.108 -25.086 5.544 1.00 25.45 376 TYR A N 1
ATOM 2961 C CA . TYR A 1 376 ? 47.726 -24.466 4.254 1.00 25.45 376 TYR A CA 1
ATOM 2962 C C . TYR A 1 376 ? 47.583 -22.943 4.408 1.00 25.45 376 TYR A C 1
ATOM 2964 O O . TYR A 1 376 ? 46.503 -22.354 4.400 1.00 25.45 376 TYR A O 1
ATOM 2972 N N . SER A 1 377 ? 48.735 -22.280 4.491 1.00 27.86 377 SER A N 1
ATOM 2973 C CA . SER A 1 377 ? 48.903 -20.904 4.040 1.00 27.86 377 SER A CA 1
ATOM 2974 C C . SER A 1 377 ? 49.079 -20.923 2.519 1.00 27.86 377 SER A C 1
ATOM 2976 O O . SER A 1 377 ? 50.025 -21.525 2.027 1.00 27.86 377 SER A O 1
ATOM 2978 N N . THR A 1 378 ? 48.151 -20.316 1.767 1.00 30.44 378 THR A N 1
ATOM 2979 C CA . THR A 1 378 ? 48.377 -19.608 0.472 1.00 30.44 378 THR A CA 1
ATOM 2980 C C . THR A 1 378 ? 47.075 -19.193 -0.245 1.00 30.44 378 THR A C 1
ATOM 2982 O O . THR A 1 378 ? 47.042 -19.070 -1.463 1.00 30.44 378 THR A O 1
ATOM 2985 N N . LEU A 1 379 ? 46.001 -18.865 0.486 1.00 29.45 379 LEU A N 1
ATOM 2986 C CA . LEU A 1 379 ? 44.873 -18.085 -0.071 1.00 29.45 379 LEU A CA 1
ATOM 2987 C C . LEU A 1 379 ? 44.860 -16.621 0.413 1.00 29.45 379 LEU A C 1
ATOM 2989 O O . LEU A 1 379 ? 44.190 -15.768 -0.157 1.00 29.45 379 LEU A O 1
ATOM 2993 N N . TRP A 1 380 ? 45.686 -16.300 1.412 1.00 29.67 380 TRP A N 1
ATOM 2994 C CA . TRP A 1 380 ? 45.777 -14.973 2.031 1.00 29.67 380 TRP A CA 1
ATOM 2995 C C . TRP A 1 380 ? 46.845 -14.048 1.413 1.00 29.67 380 TRP A C 1
ATOM 2997 O O . TRP A 1 380 ? 47.042 -12.924 1.864 1.00 29.67 380 TRP A O 1
ATOM 3007 N N . LEU A 1 381 ? 47.521 -14.505 0.351 1.00 30.23 381 LEU A N 1
ATOM 3008 C CA . LEU A 1 381 ? 48.621 -13.791 -0.317 1.00 30.23 381 LEU A CA 1
ATOM 3009 C C . LEU A 1 381 ? 48.299 -13.333 -1.752 1.00 30.23 381 LEU A C 1
ATOM 3011 O O . LEU A 1 381 ? 49.172 -12.788 -2.422 1.00 30.23 381 LEU A O 1
ATOM 3015 N N . LYS A 1 382 ? 47.052 -13.492 -2.223 1.00 29.23 382 LYS A N 1
ATOM 3016 C CA . LYS A 1 382 ? 46.619 -13.009 -3.553 1.00 29.23 382 LYS A CA 1
ATOM 3017 C C . LYS A 1 382 ? 45.482 -11.980 -3.561 1.00 29.23 382 LYS A C 1
ATOM 3019 O O . LYS A 1 382 ? 45.211 -11.429 -4.616 1.00 29.23 382 LYS A O 1
ATOM 3024 N N . LEU A 1 383 ? 44.894 -11.638 -2.412 1.00 28.03 383 LEU A N 1
ATOM 3025 C CA . LEU A 1 383 ? 43.830 -10.619 -2.295 1.00 28.03 383 LEU A CA 1
ATOM 3026 C C . LEU A 1 383 ? 44.298 -9.320 -1.611 1.00 28.03 383 LEU A C 1
ATOM 3028 O O . LEU A 1 383 ? 43.508 -8.595 -1.019 1.00 28.03 383 LEU A O 1
ATOM 3032 N N . ARG A 1 384 ? 45.605 -9.017 -1.680 1.00 28.48 384 ARG A N 1
ATOM 3033 C CA . ARG A 1 384 ? 46.202 -7.808 -1.077 1.00 28.48 384 ARG A CA 1
ATOM 3034 C C . ARG A 1 384 ? 47.010 -6.933 -2.045 1.00 28.48 384 ARG A C 1
ATOM 3036 O O . ARG A 1 384 ? 47.877 -6.182 -1.608 1.00 28.48 384 ARG A O 1
ATOM 3043 N N . ARG A 1 385 ? 46.742 -7.012 -3.351 1.00 26.91 385 ARG A N 1
ATOM 3044 C CA . ARG A 1 385 ? 47.187 -6.028 -4.354 1.00 26.91 385 ARG A CA 1
ATOM 3045 C C . ARG A 1 385 ? 46.124 -5.935 -5.444 1.00 26.91 385 ARG A C 1
ATOM 3047 O O . ARG A 1 385 ? 45.774 -6.976 -5.986 1.00 26.91 385 ARG A O 1
ATOM 3054 N N . LEU A 1 386 ? 45.709 -4.706 -5.759 1.00 29.00 386 LEU A N 1
ATOM 3055 C CA . LEU A 1 386 ? 44.482 -4.294 -6.464 1.00 29.00 386 LEU A CA 1
ATOM 3056 C C . LEU A 1 386 ? 43.316 -4.209 -5.461 1.00 29.00 386 LEU A C 1
ATOM 3058 O O . LEU A 1 386 ? 42.519 -5.133 -5.366 1.00 29.00 386 LEU A O 1
ATOM 3062 N N . LEU A 1 387 ? 43.337 -3.286 -4.486 1.00 37.28 387 LEU A N 1
ATOM 3063 C CA . LEU A 1 387 ? 43.143 -1.835 -4.690 1.00 37.28 387 LEU A CA 1
ATOM 3064 C C . LEU A 1 387 ? 42.002 -1.553 -5.666 1.00 37.28 387 LEU A C 1
ATOM 3066 O O . LEU A 1 387 ? 42.202 -1.850 -6.865 1.00 37.28 387 LEU A O 1
#

InterPro domains:
  IPR000836 Phosphoribosyltransferase domain [PF14681] (98-185)
  IPR000836 Phosphoribosyltransferase domain [PF14681] (204-339)
  IPR000836 Phosphoribosyltransferase domain [cd06223] (210-312)
  IPR006083 Phosphoribulokinase/uridine kinase [PF00485] (1-69)
  IPR027417 P-loop containing nucleoside triphosphate hydrolase [G3DSA:3.40.50.300] (1-83)
  IPR027417 P-loop containing nucleoside triphosphate hydrolase [SSF52540] (2-73)
  IPR029057 Phosphoribosyltransferase-like [G3DSA:3.40.50.2020] (84-201)
  IPR029057 Phosphoribosyltransferase-like [G3DSA:3.40.50.2020] (202-340)
  IPR029057 Phosphoribosyltransferase-like [SSF53271] (92-340)

Radius of gyration: 27.95 Å; chains: 1; bounding box: 86×52×75 Å

Foldseek 3Di:
DDAFEAEDEDPVVVLVVQLCCCCPVVVDDSVVSVCCCVPPPVCCCVPPVVVCVVVHPYYHYHGPVPVLSVVVVVVVVCVVVVVVDVCVVAVQEAAPDDDPLLVVLVVLLQDPPRALVSNLVSVLVLLLVLLVVLVVPADWDWDWDQDPVRDIDTDIDGPFAEAEEFEWEAPDPPVVVVPPDDPPPPPPDVPPPVDDDDDDPDPPPRRQGQRVSSVVSNCVVDPPHHYKYWYWYQDDPVRDIDIDIDDPLCLLRHQYEYGHAEQFQLPSVVVVLVVSVVSNHDLLSYEYTYAEYEVNNVVVCCVSRVNYHYYYHYYAPHADPVSHTPPHNPRSRCSNVVVPVVVVPPDPPPDPDDDDDDDDDDDDDDDDDDDDDDDDPDPVPPPPPDD